Protein AF-0000000072569330 (afdb_homodimer)

pLDDT: mean 90.94, std 6.45, range [45.34, 97.5]

Radius of gyration: 30.8 Å; Cα contacts (8 Å, |Δi|>4): 478; chains: 2; bounding box: 58×93×61 Å

Organism: NCBI:txid632245

Solvent-accessible surface area (backbone atoms only — not comparable to full-atom values): 23644 Å² total; per-residue (Å²): 131,81,39,56,67,56,49,50,53,51,49,52,55,54,54,69,72,46,67,93,44,71,67,49,52,54,34,51,51,27,52,51,32,48,50,49,28,60,75,59,44,78,72,59,84,74,59,69,68,59,50,53,50,46,75,72,31,70,88,48,60,56,68,58,46,18,66,77,70,69,48,52,56,68,55,54,51,48,52,49,46,51,51,32,52,46,45,27,72,73,76,45,82,54,55,68,55,35,40,74,69,43,52,71,68,54,24,51,50,51,27,42,52,30,50,35,59,54,65,55,40,68,33,48,74,61,40,33,37,55,53,63,48,56,65,47,64,76,40,67,50,88,63,88,78,57,73,86,80,36,52,69,50,51,56,53,52,34,66,43,19,48,51,15,44,54,52,49,54,73,76,42,61,56,43,60,44,16,31,53,53,48,36,32,53,45,84,53,75,90,35,44,66,57,33,41,52,51,50,51,51,42,61,73,41,25,77,49,68,84,57,82,131,131,80,39,57,67,55,50,50,54,51,47,52,56,55,54,70,72,44,66,93,46,72,68,47,50,54,35,48,52,26,51,50,33,49,50,50,28,60,72,60,43,78,71,62,84,72,60,68,69,59,50,54,50,45,75,71,31,71,89,48,58,58,68,58,45,16,68,77,71,70,48,53,53,68,56,54,51,50,52,48,46,52,50,30,52,44,45,27,70,74,76,44,81,55,55,68,57,34,40,75,69,42,54,71,67,53,22,52,50,51,26,43,54,31,48,35,59,53,63,54,40,68,33,47,73,62,39,33,39,55,52,63,47,56,65,46,63,74,41,69,51,87,64,87,80,57,72,85,78,37,53,70,50,50,55,54,52,34,67,43,20,48,52,16,45,56,51,48,55,72,76,43,60,55,41,60,46,16,30,54,52,50,37,32,53,45,86,53,74,90,36,43,65,58,33,41,52,51,51,51,50,42,61,72,40,26,76,49,69,84,58,81,130

Structure (mmCIF, N/CA/C/O backbone):
data_AF-0000000072569330-model_v1
#
loop_
_entity.id
_entity.type
_entity.pdbx_description
1 polymer 'Uncharacterized protein'
#
loop_
_atom_site.group_PDB
_atom_site.id
_atom_site.type_symbol
_atom_site.label_atom_id
_atom_site.label_alt_id
_atom_site.label_comp_id
_atom_site.label_asym_id
_atom_site.label_entity_id
_atom_site.label_seq_id
_atom_site.pdbx_PDB_ins_code
_atom_site.Cartn_x
_atom_site.Cartn_y
_atom_site.Cartn_z
_atom_site.occupancy
_atom_site.B_iso_or_equiv
_atom_site.auth_seq_id
_atom_site.auth_comp_id
_atom_site.auth_asym_id
_atom_site.auth_atom_id
_atom_site.pdbx_PDB_model_num
ATOM 1 N N . MET A 1 1 ? -4.594 35.719 30.625 1 67.19 1 MET A N 1
ATOM 2 C CA . MET A 1 1 ? -3.811 35.531 29.406 1 67.19 1 MET A CA 1
ATOM 3 C C . MET A 1 1 ? -4.715 35.438 28.188 1 67.19 1 MET A C 1
ATOM 5 O O . MET A 1 1 ? -5.816 34.906 28.266 1 67.19 1 MET A O 1
ATOM 9 N N . LYS A 1 2 ? -4.441 36.281 27.125 1 87.56 2 LYS A N 1
ATOM 10 C CA . LYS A 1 2 ? -5.18 36.25 25.859 1 87.56 2 LYS A CA 1
ATOM 11 C C . LYS A 1 2 ? -5.164 34.844 25.25 1 87.56 2 LYS A C 1
ATOM 13 O O . LYS A 1 2 ? -4.203 34.094 25.438 1 87.56 2 LYS A O 1
ATOM 18 N N . THR A 1 3 ? -6.258 34.5 24.766 1 93.06 3 THR A N 1
ATOM 19 C CA . THR A 1 3 ? -6.293 33.219 24.062 1 93.06 3 THR A CA 1
ATOM 20 C C . THR A 1 3 ? -5.402 33.25 22.812 1 93.06 3 THR A C 1
ATOM 22 O O . THR A 1 3 ? -5.094 34.344 22.297 1 93.06 3 THR A O 1
ATOM 25 N N . ILE A 1 4 ? -4.973 32.156 22.406 1 95.94 4 ILE A N 1
ATOM 26 C CA . ILE A 1 4 ? -4.105 32.062 21.234 1 95.94 4 ILE A CA 1
ATOM 27 C C . ILE A 1 4 ? -4.84 32.594 20.016 1 95.94 4 ILE A C 1
ATOM 29 O O . ILE A 1 4 ? -4.215 33.156 19.109 1 95.94 4 ILE A O 1
ATOM 33 N N . PHE A 1 5 ? -6.133 32.531 19.969 1 94.81 5 PHE A N 1
ATOM 34 C CA . PHE A 1 5 ? -6.953 33.031 18.859 1 94.81 5 PHE A CA 1
ATOM 35 C C . PHE A 1 5 ? -6.832 34.531 18.734 1 94.81 5 PHE A C 1
ATOM 37 O O . PHE A 1 5 ? -6.602 35.062 17.641 1 94.81 5 PHE A O 1
ATOM 44 N N . ARG A 1 6 ? -6.992 35.125 19.859 1 92.56 6 ARG A N 1
ATOM 45 C CA . ARG A 1 6 ? -6.891 36.594 19.875 1 92.56 6 ARG A CA 1
ATOM 46 C C . ARG A 1 6 ? -5.469 37.062 19.578 1 92.56 6 ARG A C 1
ATOM 48 O O . ARG A 1 6 ? -5.262 38.031 18.875 1 92.56 6 ARG A O 1
ATOM 55 N N . GLU A 1 7 ? -4.527 36.344 20.172 1 95.12 7 GLU A N 1
ATOM 56 C CA . GLU A 1 7 ? -3.127 36.688 19.906 1 95.12 7 GLU A CA 1
ATOM 57 C C . GLU A 1 7 ? -2.816 36.594 18.422 1 95.12 7 GLU A C 1
ATOM 59 O O . GLU A 1 7 ? -2.094 37.469 17.891 1 95.12 7 GLU A O 1
ATOM 64 N N . LEU A 1 8 ? -3.295 35.594 17.812 1 96.12 8 LEU A N 1
ATOM 65 C CA . LEU A 1 8 ? -3.066 35.375 16.391 1 96.12 8 LEU A CA 1
ATOM 66 C C . LEU A 1 8 ? -3.682 36.531 15.578 1 96.12 8 LEU A C 1
ATOM 68 O O . LEU A 1 8 ? -3.037 37.062 14.68 1 96.12 8 LEU A O 1
ATOM 72 N N . ASP A 1 9 ? -4.867 36.906 15.867 1 93.56 9 ASP A N 1
ATOM 73 C CA . ASP A 1 9 ? -5.535 38.031 15.195 1 93.56 9 ASP A CA 1
ATOM 74 C C . ASP A 1 9 ? -4.73 39.312 15.328 1 93.56 9 ASP A C 1
ATOM 76 O O . ASP A 1 9 ? -4.539 40.031 14.352 1 93.56 9 ASP A O 1
ATOM 80 N N . ASP A 1 10 ? -4.387 39.531 16.547 1 94.69 10 ASP A N 1
ATOM 81 C CA . ASP A 1 10 ? -3.592 40.719 16.812 1 94.69 10 ASP A CA 1
ATOM 82 C C . ASP A 1 10 ? -2.283 40.688 16.031 1 94.69 10 ASP A C 1
ATOM 84 O O . ASP A 1 10 ? -1.844 41.719 15.508 1 94.69 10 ASP A O 1
ATOM 88 N N . ALA A 1 11 ? -1.699 39.531 15.977 1 96.31 11 ALA A N 1
ATOM 89 C CA . ALA A 1 11 ? -0.426 39.375 15.273 1 96.31 11 ALA A CA 1
ATOM 90 C C . ALA A 1 11 ? -0.58 39.688 13.789 1 96.31 11 ALA A C 1
ATOM 92 O O . ALA A 1 11 ? 0.277 40.344 13.188 1 96.31 11 ALA A O 1
ATOM 93 N N . PHE A 1 12 ? -1.619 39.25 13.164 1 95.62 12 PHE A N 1
ATOM 94 C CA . PHE A 1 12 ? -1.872 39.531 11.758 1 95.62 12 PHE A CA 1
ATOM 95 C C . PHE A 1 12 ? -1.978 41.062 11.539 1 95.62 12 PHE A C 1
ATOM 97 O O . PHE A 1 12 ? -1.441 41.562 10.562 1 95.62 12 PHE A O 1
ATOM 104 N N . LYS A 1 13 ? -2.637 41.688 12.477 1 94.12 13 LYS A N 1
ATOM 105 C CA . LYS A 1 13 ? -2.799 43.125 12.359 1 94.12 13 LYS A CA 1
ATOM 106 C C . LYS A 1 13 ? -1.454 43.844 12.461 1 94.12 13 LYS A C 1
ATOM 108 O O . LYS A 1 13 ? -1.216 44.844 11.758 1 94.12 13 LYS A O 1
ATOM 113 N N . VAL A 1 14 ? -0.703 43.344 13.359 1 94.44 14 VAL A N 1
ATOM 114 C CA . VAL A 1 14 ? 0.625 43.938 13.523 1 94.44 14 VAL A CA 1
ATOM 115 C C . VAL A 1 14 ? 1.41 43.812 12.219 1 94.44 14 VAL A C 1
ATOM 117 O O . VAL A 1 14 ? 2.01 44.781 11.75 1 94.44 14 VAL A O 1
ATOM 120 N N . LEU A 1 15 ? 1.413 42.656 11.609 1 93.5 15 LEU A N 1
ATOM 121 C CA . LEU A 1 15 ? 2.207 42.406 10.414 1 93.5 15 LEU A CA 1
ATOM 122 C C . LEU A 1 15 ? 1.662 43.188 9.219 1 93.5 15 LEU A C 1
ATOM 124 O O . LEU A 1 15 ? 2.418 43.562 8.32 1 93.5 15 LEU A O 1
ATOM 128 N N . LEU A 1 16 ? 0.367 43.406 9.18 1 91.06 16 LEU A N 1
ATOM 129 C CA . LEU A 1 16 ? -0.255 44.156 8.102 1 91.06 16 LEU A CA 1
ATOM 130 C C . LEU A 1 16 ? 0.269 45.594 8.078 1 91.06 16 LEU A C 1
ATOM 132 O O . LEU A 1 16 ? 0.252 46.25 7.035 1 91.06 16 LEU A O 1
ATOM 136 N N . ARG A 1 17 ? 0.724 46.031 9.188 1 91.62 17 ARG A N 1
ATOM 137 C CA . ARG A 1 17 ? 1.215 47.406 9.297 1 91.62 17 ARG A CA 1
ATOM 138 C C . ARG A 1 17 ? 2.707 47.469 8.992 1 91.62 17 ARG A C 1
ATOM 140 O O . ARG A 1 17 ? 3.277 48.562 8.906 1 91.62 17 ARG A O 1
ATOM 147 N N . MET A 1 18 ? 3.281 46.312 8.938 1 88.25 18 MET A N 1
ATOM 148 C CA . MET A 1 18 ? 4.711 46.281 8.648 1 88.25 18 MET A CA 1
ATOM 149 C C . MET A 1 18 ? 4.973 46.406 7.152 1 88.25 18 MET A C 1
ATOM 151 O O . MET A 1 18 ? 4.039 46.375 6.352 1 88.25 18 MET A O 1
ATOM 155 N N . ASP A 1 19 ? 6.227 46.562 6.832 1 87 19 ASP A N 1
ATOM 156 C CA . ASP A 1 19 ? 6.598 46.719 5.43 1 87 19 ASP A CA 1
ATOM 157 C C . ASP A 1 19 ? 6.484 45.406 4.688 1 87 19 ASP A C 1
ATOM 159 O O . ASP A 1 19 ? 6.191 44.375 5.293 1 87 19 ASP A O 1
ATOM 163 N N . GLU A 1 20 ? 6.609 45.469 3.387 1 89.31 20 GLU A N 1
ATOM 164 C CA . GLU A 1 20 ? 6.488 44.281 2.559 1 89.31 20 GLU A CA 1
ATOM 165 C C . GLU A 1 20 ? 7.848 43.625 2.34 1 89.31 20 GLU A C 1
ATOM 167 O O . GLU A 1 20 ? 8.133 43.125 1.247 1 89.31 20 GLU A O 1
ATOM 172 N N . SER A 1 21 ? 8.703 43.688 3.412 1 92.12 21 SER A N 1
ATOM 173 C CA . SER A 1 21 ? 10.023 43.094 3.326 1 92.12 21 SER A CA 1
ATOM 174 C C . SER A 1 21 ? 9.938 41.562 3.326 1 92.12 21 SER A C 1
ATOM 176 O O . SER A 1 21 ? 8.891 41 3.65 1 92.12 21 SER A O 1
ATOM 178 N N . ASP A 1 22 ? 11.031 40.906 2.953 1 92 22 ASP A N 1
ATOM 179 C CA . ASP A 1 22 ? 11.109 39.438 2.967 1 92 22 ASP A CA 1
ATOM 180 C C . ASP A 1 22 ? 10.938 38.906 4.383 1 92 22 ASP A C 1
ATOM 182 O O . ASP A 1 22 ? 10.328 37.844 4.578 1 92 22 ASP A O 1
ATOM 186 N N . ASP A 1 23 ? 11.461 39.594 5.328 1 93.5 23 ASP A N 1
ATOM 187 C CA . ASP A 1 23 ? 11.312 39.219 6.73 1 93.5 23 ASP A CA 1
ATOM 188 C C . ASP A 1 23 ? 9.844 39.156 7.129 1 93.5 23 ASP A C 1
ATOM 190 O O . ASP A 1 23 ? 9.391 38.188 7.715 1 93.5 23 ASP A O 1
ATOM 194 N N . THR A 1 24 ? 9.125 40.219 6.77 1 95.12 24 THR A N 1
ATOM 195 C CA . THR A 1 24 ? 7.707 40.281 7.102 1 95.12 24 THR A CA 1
ATOM 196 C C . THR A 1 24 ? 6.938 39.156 6.422 1 95.12 24 THR A C 1
ATOM 198 O O . THR A 1 24 ? 6.035 38.562 7.016 1 95.12 24 THR A O 1
ATOM 201 N N . LYS A 1 25 ? 7.289 38.844 5.203 1 95.25 25 LYS A N 1
ATOM 202 C CA . LYS A 1 25 ? 6.625 37.781 4.465 1 95.25 25 LYS A CA 1
ATOM 203 C C . LYS A 1 25 ? 6.824 36.438 5.152 1 95.25 25 LYS A C 1
ATOM 205 O O . LYS A 1 25 ? 5.895 35.625 5.23 1 95.25 25 LYS A O 1
ATOM 210 N N . ILE A 1 26 ? 8.016 36.188 5.605 1 95.38 26 ILE A N 1
ATOM 211 C CA . ILE A 1 26 ? 8.336 34.938 6.285 1 95.38 26 ILE A CA 1
ATOM 212 C C . ILE A 1 26 ? 7.52 34.812 7.57 1 95.38 26 ILE A C 1
ATOM 214 O O . ILE A 1 26 ? 6.988 33.75 7.883 1 95.38 26 ILE A O 1
ATOM 218 N N . ARG A 1 27 ? 7.438 35.938 8.289 1 96.81 27 ARG A N 1
ATOM 219 C CA . ARG A 1 27 ? 6.648 35.938 9.516 1 96.81 27 ARG A CA 1
ATOM 220 C C . ARG A 1 27 ? 5.168 35.719 9.219 1 96.81 27 ARG A C 1
ATOM 222 O O . ARG A 1 27 ? 4.496 34.969 9.922 1 96.81 27 ARG A O 1
ATOM 229 N N . TYR A 1 28 ? 4.711 36.344 8.203 1 97 28 TYR A N 1
ATOM 230 C CA . TYR A 1 28 ? 3.324 36.156 7.781 1 97 28 TYR A CA 1
ATOM 231 C C . TYR A 1 28 ? 3.029 34.719 7.441 1 97 28 TYR A C 1
ATOM 233 O O . TYR A 1 28 ? 2.002 34.156 7.852 1 97 28 TYR A O 1
ATOM 241 N N . LYS A 1 29 ? 3.885 34.125 6.699 1 95.62 29 LYS A N 1
ATOM 242 C CA . LYS A 1 29 ? 3.725 32.719 6.34 1 95.62 29 LYS A CA 1
ATOM 243 C C . LYS A 1 29 ? 3.652 31.828 7.578 1 95.62 29 LYS A C 1
ATOM 245 O O . LYS A 1 29 ? 2.863 30.875 7.633 1 95.62 29 LYS A O 1
ATOM 250 N N . ALA A 1 30 ? 4.492 32.062 8.547 1 97.06 30 ALA A N 1
ATOM 251 C CA . ALA A 1 30 ? 4.48 31.312 9.781 1 97.06 30 ALA A CA 1
ATOM 252 C C . ALA A 1 30 ? 3.145 31.453 10.508 1 97.06 30 ALA A C 1
ATOM 254 O O . ALA A 1 30 ? 2.621 30.484 11.062 1 97.06 30 ALA A O 1
ATOM 255 N N . LEU A 1 31 ? 2.584 32.688 10.5 1 97.5 31 LEU A N 1
ATOM 256 C CA . LEU A 1 31 ? 1.278 32.875 11.109 1 97.5 31 LEU A CA 1
ATOM 257 C C . LEU A 1 31 ? 0.197 32.094 10.375 1 97.5 31 LEU A C 1
ATOM 259 O O . LEU A 1 31 ? -0.718 31.562 11 1 97.5 31 LEU A O 1
ATOM 263 N N . ILE A 1 32 ? 0.324 32.031 9.047 1 96.12 32 ILE A N 1
ATOM 264 C CA . ILE A 1 32 ? -0.619 31.281 8.242 1 96.12 32 ILE A CA 1
ATOM 265 C C . ILE A 1 32 ? -0.548 29.797 8.617 1 96.12 32 ILE A C 1
ATOM 267 O O . ILE A 1 32 ? -1.578 29.141 8.727 1 96.12 32 ILE A O 1
ATOM 271 N N . GLU A 1 33 ? 0.67 29.312 8.805 1 96.06 33 GLU A N 1
ATOM 272 C CA . GLU A 1 33 ? 0.821 27.922 9.211 1 96.06 33 GLU A CA 1
ATOM 273 C C . GLU A 1 33 ? 0.18 27.672 10.57 1 96.06 33 GLU A C 1
ATOM 275 O O . GLU A 1 33 ? -0.419 26.609 10.797 1 96.06 33 GLU A O 1
ATOM 280 N N . LEU A 1 34 ? 0.355 28.594 11.5 1 97 34 LEU A N 1
ATOM 281 C CA . LEU A 1 34 ? -0.29 28.484 12.805 1 97 34 LEU A CA 1
ATOM 282 C C . LEU A 1 34 ? -1.808 28.438 12.656 1 97 34 LEU A C 1
ATOM 284 O O . LEU A 1 34 ? -2.475 27.625 13.289 1 97 34 LEU A O 1
ATOM 288 N N . GLN A 1 35 ? -2.309 29.312 11.82 1 96.31 35 GLN A N 1
ATOM 289 C CA . GLN A 1 35 ? -3.742 29.328 11.555 1 96.31 35 GLN A CA 1
ATOM 290 C C . GLN A 1 35 ? -4.207 27.984 10.984 1 96.31 35 GLN A C 1
ATOM 292 O O . GLN A 1 35 ? -5.242 27.453 11.391 1 96.31 35 GLN A O 1
ATOM 297 N N . LYS A 1 36 ? -3.467 27.469 10.031 1 93.81 36 LYS A N 1
ATOM 298 C CA . LYS A 1 36 ? -3.801 26.188 9.445 1 93.81 36 LYS A CA 1
ATOM 299 C C . LYS A 1 36 ? -3.844 25.094 10.5 1 93.81 36 LYS A C 1
ATOM 301 O O . LYS A 1 36 ? -4.73 24.234 10.484 1 93.81 36 LYS A O 1
ATOM 306 N N . TYR A 1 37 ? -2.842 25.062 11.367 1 95.12 37 TYR A N 1
ATOM 307 C CA . TYR A 1 37 ? -2.816 24.078 12.445 1 95.12 37 TYR A CA 1
ATOM 308 C C . TYR A 1 37 ? -4.078 24.172 13.297 1 95.12 37 TYR A C 1
ATOM 310 O O . TYR A 1 37 ? -4.711 23.156 13.594 1 95.12 37 TYR A O 1
ATOM 318 N N . ILE A 1 38 ? -4.406 25.359 13.641 1 95.19 38 ILE A N 1
ATOM 319 C CA . ILE A 1 38 ? -5.578 25.594 14.477 1 95.19 38 ILE A CA 1
ATOM 320 C C . ILE A 1 38 ? -6.836 25.125 13.742 1 95.19 38 ILE A C 1
ATOM 322 O O . ILE A 1 38 ? -7.668 24.422 14.312 1 95.19 38 ILE A O 1
ATOM 326 N N . ASP A 1 39 ? -6.918 25.438 12.438 1 94.38 39 ASP A N 1
ATOM 327 C CA . ASP A 1 39 ? -8.102 25.125 11.641 1 94.38 39 ASP A CA 1
ATOM 328 C C . ASP A 1 39 ? -8.203 23.625 11.367 1 94.38 39 ASP A C 1
ATOM 330 O O . ASP A 1 39 ? -9.281 23.125 11.039 1 94.38 39 ASP A O 1
ATOM 334 N N . GLY A 1 40 ? -7.078 23 11.531 1 91.06 40 GLY A N 1
ATOM 335 C CA . GLY A 1 40 ? -7.074 21.578 11.258 1 91.06 40 GLY A CA 1
ATOM 336 C C . GLY A 1 40 ? -7.684 20.75 12.375 1 91.06 40 GLY A C 1
ATOM 337 O O . GLY A 1 40 ? -8.047 19.594 12.172 1 91.06 40 GLY A O 1
ATOM 338 N N . PHE A 1 41 ? -7.676 21.266 13.594 1 92 41 PHE A N 1
ATOM 339 C CA . PHE A 1 41 ? -8.328 20.688 14.766 1 92 41 PHE A CA 1
ATOM 340 C C . PHE A 1 41 ? -7.672 19.375 15.172 1 92 41 PHE A C 1
ATOM 342 O O . PHE A 1 41 ? -8.258 18.594 15.922 1 92 41 PHE A O 1
ATOM 349 N N . SER A 1 42 ? -6.477 19.141 14.617 1 86.81 42 SER A N 1
ATOM 350 C CA . SER A 1 42 ? -5.75 17.953 15.062 1 86.81 42 SER A CA 1
ATOM 351 C C . SER A 1 42 ? -5.496 18 16.562 1 86.81 42 SER A C 1
ATOM 353 O O . SER A 1 42 ? -5.273 16.953 17.188 1 86.81 42 SER A O 1
ATOM 355 N N . TRP A 1 43 ? -5.551 19.109 17.156 1 91.25 43 TRP A N 1
ATOM 356 C CA . TRP A 1 43 ? -5.293 19.344 18.562 1 91.25 43 TRP A CA 1
ATOM 357 C C . TRP A 1 43 ? -6.531 19.031 19.406 1 91.25 43 TRP A C 1
ATOM 359 O O . TRP A 1 43 ? -6.457 18.953 20.625 1 91.25 43 TRP A O 1
ATOM 369 N N . TYR A 1 44 ? -7.613 18.844 18.812 1 93 44 TYR A N 1
ATOM 370 C CA . TYR A 1 44 ? -8.867 18.719 19.547 1 93 44 TYR A CA 1
ATOM 371 C C . TYR A 1 44 ? -9.273 17.25 19.688 1 93 44 TYR A C 1
ATOM 373 O O . TYR A 1 44 ? -9.367 16.531 18.688 1 93 44 TYR A O 1
ATOM 381 N N . THR A 1 45 ? -9.602 16.812 20.875 1 90 45 THR A N 1
ATOM 382 C CA . THR A 1 45 ? -9.969 15.422 21.141 1 90 45 THR A CA 1
ATOM 383 C C . THR A 1 45 ? -11.352 15.336 21.766 1 90 45 THR A C 1
ATOM 385 O O . THR A 1 45 ? -11.75 14.281 22.266 1 90 45 THR A O 1
ATOM 388 N N . GLY A 1 46 ? -12.094 16.438 21.797 1 90 46 GLY A N 1
ATOM 389 C CA . GLY A 1 46 ? -13.406 16.438 22.422 1 90 46 GLY A CA 1
ATOM 390 C C . GLY A 1 46 ? -14.508 15.938 21.516 1 90 46 GLY A C 1
ATOM 391 O O . GLY A 1 46 ? -14.25 15.188 20.562 1 90 46 GLY A O 1
ATOM 392 N N . SER A 1 47 ? -15.727 16.188 21.859 1 92.31 47 SER A N 1
ATOM 393 C CA . SER A 1 47 ? -16.891 15.711 21.109 1 92.31 47 SER A CA 1
ATOM 394 C C . SER A 1 47 ? -17 16.406 19.75 1 92.31 47 SER A C 1
ATOM 396 O O . SER A 1 47 ? -16.609 17.562 19.609 1 92.31 47 SER A O 1
ATOM 398 N N . ALA A 1 48 ? -17.578 15.812 18.781 1 90.19 48 ALA A N 1
ATOM 399 C CA . ALA A 1 48 ? -17.766 16.344 17.422 1 90.19 48 ALA A CA 1
ATOM 400 C C . ALA A 1 48 ? -18.672 17.578 17.438 1 90.19 48 ALA A C 1
ATOM 402 O O . ALA A 1 48 ? -18.438 18.531 16.688 1 90.19 48 ALA A O 1
ATOM 403 N N . LYS A 1 49 ? -19.641 17.531 18.297 1 91.69 49 LYS A N 1
ATOM 404 C CA . LYS A 1 49 ? -20.578 18.641 18.375 1 91.69 49 LYS A CA 1
ATOM 405 C C . LYS A 1 49 ? -19.859 19.938 18.766 1 91.69 49 LYS A C 1
ATOM 407 O O . LYS A 1 49 ? -20.047 20.969 18.125 1 91.69 49 LYS A O 1
ATOM 412 N N . ILE A 1 50 ? -19.109 19.891 19.781 1 93 50 ILE A N 1
ATOM 413 C CA . ILE A 1 50 ? -18.391 21.062 20.266 1 93 50 ILE A CA 1
ATOM 414 C C . ILE A 1 50 ? -17.359 21.5 19.234 1 93 50 ILE A C 1
ATOM 416 O O . ILE A 1 50 ? -17.156 22.703 19.016 1 93 50 ILE A O 1
ATOM 420 N N . ARG A 1 51 ? -16.688 20.531 18.609 1 95.06 51 ARG A N 1
ATOM 421 C CA . ARG A 1 51 ? -15.742 20.844 17.547 1 95.06 51 ARG A CA 1
ATOM 422 C C . ARG A 1 51 ? -16.391 21.688 16.469 1 95.06 51 ARG A C 1
ATOM 424 O O . ARG A 1 51 ? -15.844 22.703 16.047 1 95.06 51 ARG A O 1
ATOM 431 N N . ASP A 1 52 ? -17.578 21.266 16.062 1 95.19 52 ASP A N 1
ATOM 432 C CA . ASP A 1 52 ? -18.312 21.984 15.016 1 95.19 52 ASP A CA 1
ATOM 433 C C . ASP A 1 52 ? -18.625 23.406 15.445 1 95.19 52 ASP A C 1
ATOM 435 O O . ASP A 1 52 ? -18.547 24.344 14.641 1 95.19 52 ASP A O 1
ATOM 439 N N . GLU A 1 53 ? -19.016 23.547 16.672 1 94.75 53 GLU A N 1
ATOM 440 C CA . GLU A 1 53 ? -19.328 24.875 17.188 1 94.75 53 GLU A CA 1
ATOM 441 C C . GLU A 1 53 ? -18.109 25.781 17.172 1 94.75 53 GLU A C 1
ATOM 443 O O . GLU A 1 53 ? -18.188 26.922 16.734 1 94.75 53 GLU A O 1
ATOM 448 N N . ILE A 1 54 ? -17.016 25.25 17.641 1 95.12 54 ILE A N 1
ATOM 449 C CA . ILE A 1 54 ? -15.805 26.047 17.656 1 95.12 54 ILE A CA 1
ATOM 450 C C . ILE A 1 54 ? -15.43 26.453 16.234 1 95.12 54 ILE A C 1
ATOM 452 O O . ILE A 1 54 ? -15.133 27.625 15.977 1 95.12 54 ILE A O 1
ATOM 456 N N . GLU A 1 55 ? -15.398 25.531 15.32 1 95.25 55 GLU A N 1
ATOM 457 C CA . GLU A 1 55 ? -15.031 25.781 13.93 1 95.25 55 GLU A CA 1
ATOM 458 C C . GLU A 1 55 ? -15.867 26.906 13.328 1 95.25 55 GLU A C 1
ATOM 460 O O . GLU A 1 55 ? -15.352 27.75 12.594 1 95.25 55 GLU A O 1
ATOM 465 N N . LYS A 1 56 ? -17.062 26.969 13.758 1 94.62 56 LYS A N 1
ATOM 466 C CA . LYS A 1 56 ? -18.016 27.906 13.164 1 94.62 56 LYS A CA 1
ATOM 467 C C . LYS A 1 56 ? -17.906 29.281 13.828 1 94.62 56 LYS A C 1
ATOM 469 O O . LYS A 1 56 ? -18.094 30.297 13.164 1 94.62 56 LYS A O 1
ATOM 474 N N . TYR A 1 57 ? -17.547 29.281 15.102 1 93.25 57 TYR A N 1
ATOM 475 C CA . TYR A 1 57 ? -17.875 30.531 15.789 1 93.25 57 TYR A CA 1
ATOM 476 C C . TYR A 1 57 ? -16.625 31.125 16.453 1 93.25 57 TYR A C 1
ATOM 478 O O . TYR A 1 57 ? -16.672 32.25 16.953 1 93.25 57 TYR A O 1
ATOM 486 N N . TYR A 1 58 ? -15.5 30.422 16.531 1 91.94 58 TYR A N 1
ATOM 487 C CA . TYR A 1 58 ? -14.398 30.875 17.375 1 91.94 58 TYR A CA 1
ATOM 488 C C . TYR A 1 58 ? -13.852 32.219 16.875 1 91.94 58 TYR A C 1
ATOM 490 O O . TYR A 1 58 ? -13.195 32.938 17.641 1 91.94 58 TYR A O 1
ATOM 498 N N . LYS A 1 59 ? -14.094 32.562 15.633 1 89.38 59 LYS A N 1
ATOM 499 C CA . LYS A 1 59 ? -13.602 33.812 15.062 1 89.38 59 LYS A CA 1
ATOM 500 C C . LYS A 1 59 ? -14.633 34.906 15.195 1 89.38 59 LYS A C 1
ATOM 502 O O . LYS A 1 59 ? -14.375 36.062 14.828 1 89.38 59 LYS A O 1
ATOM 507 N N . LEU A 1 60 ? -15.766 34.625 15.648 1 91.25 60 LEU A N 1
ATOM 508 C CA . LEU A 1 60 ? -16.859 35.594 15.781 1 91.25 60 LEU A CA 1
ATOM 509 C C . LEU A 1 60 ? -16.969 36.094 17.219 1 91.25 60 LEU A C 1
ATOM 511 O O . LEU A 1 60 ? -16.406 35.5 18.141 1 91.25 60 LEU A O 1
ATOM 515 N N . PRO A 1 61 ? -17.719 37.219 17.375 1 92.25 61 PRO A N 1
ATOM 516 C CA . PRO A 1 61 ? -17.938 37.688 18.734 1 92.25 61 PRO A CA 1
ATOM 517 C C . PRO A 1 61 ? -18.672 36.656 19.609 1 92.25 61 PRO A C 1
ATOM 519 O O . PRO A 1 61 ? -19.578 35.969 19.125 1 92.25 61 PRO A O 1
ATOM 522 N N . ILE A 1 62 ? -18.281 36.625 20.828 1 93.81 62 ILE A N 1
ATOM 523 C CA . ILE A 1 62 ? -18.812 35.656 21.797 1 93.81 62 ILE A CA 1
ATOM 524 C C . ILE A 1 62 ? -20.328 35.781 21.875 1 93.81 62 ILE A C 1
ATOM 526 O O . ILE A 1 62 ? -21.031 34.781 22.016 1 93.81 62 ILE A O 1
ATOM 530 N N . SER A 1 63 ? -20.844 37 21.828 1 94.19 63 SER A N 1
ATOM 531 C CA . SER A 1 63 ? -22.281 37.25 21.891 1 94.19 63 SER A CA 1
ATOM 532 C C . SER A 1 63 ? -23.016 36.5 20.797 1 94.19 63 SER A C 1
ATOM 534 O O . SER A 1 63 ? -24.094 35.969 21.016 1 94.19 63 SER A O 1
ATOM 536 N N . HIS A 1 64 ? -22.422 36.562 19.641 1 95.25 64 HIS A N 1
ATOM 537 C CA . HIS A 1 64 ? -23.031 35.875 18.516 1 95.25 64 HIS A CA 1
ATOM 538 C C . HIS A 1 64 ? -23.047 34.344 18.734 1 95.25 64 HIS A C 1
ATOM 540 O O . HIS A 1 64 ? -24.078 33.688 18.5 1 95.25 64 HIS A O 1
ATOM 546 N N . TRP A 1 65 ? -21.922 33.781 19.203 1 94.69 65 TRP A N 1
ATOM 547 C CA . TRP A 1 65 ? -21.812 32.344 19.516 1 94.69 65 TRP A CA 1
ATOM 548 C C . TRP A 1 65 ? -22.844 31.953 20.562 1 94.69 65 TRP A C 1
ATOM 550 O O . TRP A 1 65 ? -23.594 30.984 20.359 1 94.69 65 TRP A O 1
ATOM 560 N N . ALA A 1 66 ? -22.969 32.656 21.562 1 95.31 66 ALA A N 1
ATOM 561 C CA . ALA A 1 66 ? -23.922 32.375 22.656 1 95.31 66 ALA A CA 1
ATOM 562 C C . ALA A 1 66 ? -25.359 32.406 22.141 1 95.31 66 ALA A C 1
ATOM 564 O O . ALA A 1 66 ? -26.141 31.516 22.484 1 95.31 66 ALA A O 1
ATOM 565 N N . CYS A 1 67 ? -25.688 33.375 21.359 1 96.06 67 CYS A N 1
ATOM 566 C CA . CYS A 1 67 ? -27.047 33.531 20.844 1 96.06 67 CYS A CA 1
ATOM 567 C C . CYS A 1 67 ? -27.438 32.344 19.953 1 96.06 67 CYS A C 1
ATOM 569 O O . CYS A 1 67 ? -28.547 31.828 20.062 1 96.06 67 CYS A O 1
ATOM 571 N N . LYS A 1 68 ? -26.578 31.891 19.141 1 95.5 68 LYS A N 1
ATOM 572 C CA . LYS A 1 68 ? -26.875 30.875 18.141 1 95.5 68 LYS A CA 1
ATOM 573 C C . LYS A 1 68 ? -26.969 29.484 18.781 1 95.5 68 LYS A C 1
ATOM 575 O O . LYS A 1 68 ? -27.688 28.625 18.297 1 95.5 68 LYS A O 1
ATOM 580 N N . THR A 1 69 ? -26.266 29.234 19.875 1 95.25 69 THR A N 1
ATOM 581 C CA . THR A 1 69 ? -26.188 27.891 20.438 1 95.25 69 THR A CA 1
ATOM 582 C C . THR A 1 69 ? -26.969 27.812 21.734 1 95.25 69 THR A C 1
ATOM 584 O O . THR A 1 69 ? -27.219 26.703 22.25 1 95.25 69 THR A O 1
ATOM 587 N N . GLY A 1 70 ? -27.312 28.938 22.328 1 94.31 70 GLY A N 1
ATOM 588 C CA . GLY A 1 70 ? -28 28.953 23.609 1 94.31 70 GLY A CA 1
ATOM 589 C C . GLY A 1 70 ? -27.062 28.812 24.797 1 94.31 70 GLY A C 1
ATOM 590 O O . GLY A 1 70 ? -27.5 28.766 25.953 1 94.31 70 GLY A O 1
ATOM 591 N N . ARG A 1 71 ? -25.812 28.828 24.625 1 94.69 71 ARG A N 1
ATOM 592 C CA . ARG A 1 71 ? -24.828 28.766 25.688 1 94.69 71 ARG A CA 1
ATOM 593 C C . ARG A 1 71 ? -24.656 30.141 26.359 1 94.69 71 ARG A C 1
ATOM 595 O O . ARG A 1 71 ? -24.938 31.172 25.75 1 94.69 71 ARG A O 1
ATOM 602 N N . SER A 1 72 ? -24.203 30.109 27.609 1 96.19 72 SER A N 1
ATOM 603 C CA . SER A 1 72 ? -23.844 31.375 28.25 1 96.19 72 SER A CA 1
ATOM 604 C C . SER A 1 72 ? -22.531 31.906 27.688 1 96.19 72 SER A C 1
ATOM 606 O O . SER A 1 72 ? -21.641 31.141 27.328 1 96.19 72 SER A O 1
ATOM 608 N N . PRO A 1 73 ? -22.375 33.219 27.625 1 94.81 73 PRO A N 1
ATOM 609 C CA . PRO A 1 73 ? -21.109 33.781 27.203 1 94.81 73 PRO A CA 1
ATOM 610 C C . PRO A 1 73 ? -19.922 33.281 28.031 1 94.81 73 PRO A C 1
ATOM 612 O O . PRO A 1 73 ? -18.828 33.062 27.484 1 94.81 73 PRO A O 1
ATOM 615 N N . LYS A 1 74 ? -20.188 33.094 29.281 1 95.31 74 LYS A N 1
ATOM 616 C CA . LYS A 1 74 ? -19.141 32.594 30.156 1 95.31 74 LYS A CA 1
ATOM 617 C C . LYS A 1 74 ? -18.688 31.203 29.719 1 95.31 74 LYS A C 1
ATOM 619 O O . LYS A 1 74 ? -17.484 30.922 29.703 1 95.31 74 LYS A O 1
ATOM 624 N N . ASN A 1 75 ? -19.625 30.391 29.375 1 95.44 75 ASN A N 1
ATOM 625 C CA . ASN A 1 75 ? -19.281 29.047 28.922 1 95.44 75 ASN A CA 1
ATOM 626 C C . ASN A 1 75 ? -18.547 29.062 27.594 1 95.44 75 ASN A C 1
ATOM 628 O O . ASN A 1 75 ? -17.609 28.297 27.391 1 95.44 75 ASN A O 1
ATOM 632 N N . CYS A 1 76 ? -18.953 29.922 26.719 1 95.25 76 CYS A N 1
ATOM 633 C CA . CYS A 1 76 ? -18.25 30.062 25.438 1 95.25 76 CYS A CA 1
ATOM 634 C C . CYS A 1 76 ? -16.797 30.469 25.641 1 95.25 76 CYS A C 1
ATOM 636 O O . CYS A 1 76 ? -15.898 29.906 25.031 1 95.25 76 CYS A O 1
ATOM 638 N N . ASN A 1 77 ? -16.578 31.438 26.562 1 95.31 77 ASN A N 1
ATOM 639 C CA . ASN A 1 77 ? -15.234 31.891 26.875 1 95.31 77 ASN A CA 1
ATOM 640 C C . ASN A 1 77 ? -14.391 30.781 27.469 1 95.31 77 ASN A C 1
ATOM 642 O O . ASN A 1 77 ? -13.195 30.672 27.188 1 95.31 77 ASN A O 1
ATOM 646 N N . LEU A 1 78 ? -15.039 30 28.266 1 95.56 78 LEU A N 1
ATOM 647 C CA . LEU A 1 78 ? -14.336 28.891 28.891 1 95.56 78 LEU A CA 1
ATOM 648 C C . LEU A 1 78 ? -13.883 27.875 27.844 1 95.56 78 LEU A C 1
ATOM 650 O O . LEU A 1 78 ? -12.781 27.344 27.938 1 95.56 78 LEU A O 1
ATOM 654 N N . ILE A 1 79 ? -14.719 27.609 26.891 1 95.25 79 ILE A N 1
ATOM 655 C CA . ILE A 1 79 ? -14.398 26.672 25.812 1 95.25 79 ILE A CA 1
ATOM 656 C C . ILE A 1 79 ? -13.188 27.203 25.031 1 95.25 79 ILE A C 1
ATOM 658 O O . ILE A 1 79 ? -12.258 26.438 24.75 1 95.25 79 ILE A O 1
ATOM 662 N N . LEU A 1 80 ? -13.18 28.469 24.75 1 95 80 LEU A N 1
ATOM 663 C CA . LEU A 1 80 ? -12.078 29.062 24 1 95 80 LEU A CA 1
ATOM 664 C C . LEU A 1 80 ? -10.789 29.016 24.812 1 95 80 LEU A C 1
ATOM 666 O O . LEU A 1 80 ? -9.711 28.766 24.25 1 95 80 LEU A O 1
ATOM 670 N N . LYS A 1 81 ? -10.883 29.328 26.078 1 96.12 81 LYS A N 1
ATOM 671 C CA . LYS A 1 81 ? -9.711 29.281 26.938 1 96.12 81 LYS A CA 1
ATOM 672 C C . LYS A 1 81 ? -9.109 27.875 27 1 96.12 81 LYS A C 1
ATOM 674 O O . LYS A 1 81 ? -7.898 27.703 26.859 1 96.12 81 LYS A O 1
ATOM 679 N N . ARG A 1 82 ? -9.961 26.875 27.141 1 96.06 82 ARG A N 1
ATOM 680 C CA . ARG A 1 82 ? -9.492 25.5 27.203 1 96.06 82 ARG A CA 1
ATOM 681 C C . ARG A 1 82 ? -8.867 25.078 25.875 1 96.06 82 ARG A C 1
ATOM 683 O O . ARG A 1 82 ? -7.844 24.391 25.844 1 96.06 82 ARG A O 1
ATOM 690 N N . SER A 1 83 ? -9.523 25.438 24.812 1 96.31 83 SER A N 1
ATOM 691 C CA . SER A 1 83 ? -8.977 25.156 23.484 1 96.31 83 SER A CA 1
ATOM 692 C C . SER A 1 83 ? -7.598 25.781 23.297 1 96.31 83 SER A C 1
ATOM 694 O O . SER A 1 83 ? -6.676 25.141 22.812 1 96.31 83 SER A O 1
ATOM 696 N N . SER A 1 84 ? -7.508 27 23.703 1 96.25 84 SER A N 1
ATOM 697 C CA . SER A 1 84 ? -6.242 27.719 23.625 1 96.25 84 SER A CA 1
ATOM 698 C C . SER A 1 84 ? -5.152 27 24.422 1 96.25 84 SER A C 1
ATOM 700 O O . SER A 1 84 ? -4.039 26.812 23.922 1 96.25 84 SER A O 1
ATOM 702 N N . ASP A 1 85 ? -5.441 26.594 25.609 1 95.94 85 ASP A N 1
ATOM 703 C CA . ASP A 1 85 ? -4.484 25.891 26.453 1 95.94 85 ASP A CA 1
ATOM 704 C C . ASP A 1 85 ? -4.055 24.578 25.812 1 95.94 85 ASP A C 1
ATOM 706 O O . ASP A 1 85 ? -2.875 24.219 25.828 1 95.94 85 ASP A O 1
ATOM 710 N N . THR A 1 86 ? -5 23.859 25.234 1 95.56 86 THR A N 1
ATOM 711 C CA . THR A 1 86 ? -4.711 22.594 24.562 1 95.56 86 THR A CA 1
ATOM 712 C C . THR A 1 86 ? -3.762 22.797 23.391 1 95.56 86 THR A C 1
ATOM 714 O O . THR A 1 86 ? -2.791 22.062 23.219 1 95.56 86 THR A O 1
ATOM 717 N N . ILE A 1 87 ? -4.051 23.781 22.609 1 95.81 87 ILE A N 1
ATOM 718 C CA . ILE A 1 87 ? -3.219 24.094 21.438 1 95.81 87 ILE A CA 1
ATOM 719 C C . ILE A 1 87 ? -1.8 24.422 21.906 1 95.81 87 ILE A C 1
ATOM 721 O O . ILE A 1 87 ? -0.827 23.891 21.359 1 95.81 87 ILE A O 1
ATOM 725 N N . ARG A 1 88 ? -1.69 25.219 22.938 1 95.31 88 ARG A N 1
ATOM 726 C CA . ARG A 1 88 ? -0.385 25.625 23.438 1 95.31 88 ARG A CA 1
ATOM 727 C C . ARG A 1 88 ? 0.384 24.453 24.016 1 95.31 88 ARG A C 1
ATOM 729 O O . ARG A 1 88 ? 1.607 24.375 23.891 1 95.31 88 ARG A O 1
ATOM 736 N N . GLU A 1 89 ? -0.324 23.562 24.609 1 94.19 89 GLU A N 1
ATOM 737 C CA . GLU A 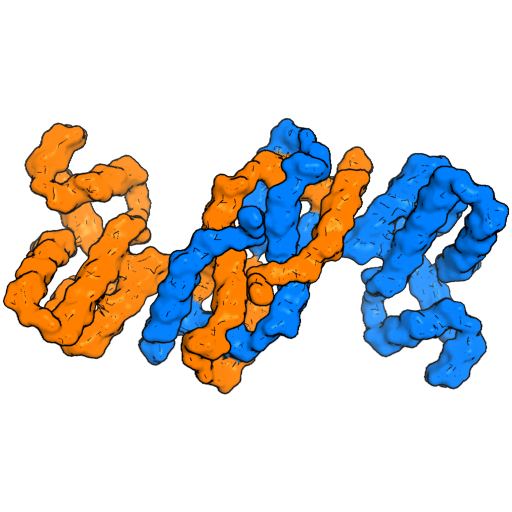1 89 ? 0.309 22.359 25.109 1 94.19 89 GLU A CA 1
ATOM 738 C C . GLU A 1 89 ? 0.888 21.516 23.984 1 94.19 89 GLU A C 1
ATOM 740 O O . GLU A 1 89 ? 1.916 20.859 24.156 1 94.19 89 GLU A O 1
ATOM 745 N N . CYS A 1 90 ? 0.248 21.516 22.859 1 91.94 90 CYS A N 1
ATOM 746 C CA . CYS A 1 90 ? 0.653 20.688 21.719 1 91.94 90 CYS A CA 1
ATOM 747 C C . CYS A 1 90 ? 1.848 21.312 21 1 91.94 90 CYS A C 1
ATOM 749 O O . CYS A 1 90 ? 2.768 20.594 20.594 1 91.94 90 CYS A O 1
ATOM 751 N N . ILE A 1 91 ? 1.826 22.625 20.859 1 93.44 91 ILE A N 1
ATOM 752 C CA . ILE A 1 91 ? 2.809 23.188 19.938 1 93.44 91 ILE A CA 1
ATOM 753 C C . ILE A 1 91 ? 3.777 24.094 20.703 1 93.44 91 ILE A C 1
ATOM 755 O O . ILE A 1 91 ? 4.812 24.5 20.172 1 93.44 91 ILE A O 1
ATOM 759 N N . GLY A 1 92 ? 3.488 24.469 21.953 1 92.69 92 GLY A N 1
ATOM 760 C CA . GLY A 1 92 ? 4.293 25.391 22.734 1 92.69 92 GLY A CA 1
ATOM 761 C C . GLY A 1 92 ? 3.6 26.719 23 1 92.69 92 GLY A C 1
ATOM 762 O O . GLY A 1 92 ? 2.793 27.172 22.188 1 92.69 92 GLY A O 1
ATOM 763 N N . TYR A 1 93 ? 4.023 27.5 23.969 1 92.81 93 TYR A N 1
ATOM 764 C CA . TYR A 1 93 ? 3.293 28.656 24.484 1 92.81 93 TYR A CA 1
ATOM 765 C C . TYR A 1 93 ? 3.748 29.938 23.797 1 92.81 93 TYR A C 1
ATOM 767 O O . TYR A 1 93 ? 2.99 30.906 23.719 1 92.81 93 TYR A O 1
ATOM 775 N N . ASP A 1 94 ? 4.824 29.938 23.312 1 92.44 94 ASP A N 1
ATOM 776 C CA . ASP A 1 94 ? 5.418 31.203 22.891 1 92.44 94 ASP A CA 1
ATOM 777 C C . ASP A 1 94 ? 5.484 31.297 21.359 1 92.44 94 ASP A C 1
ATOM 779 O O . ASP A 1 94 ? 6.312 32.031 20.812 1 92.44 94 ASP A O 1
ATOM 783 N N . LYS A 1 95 ? 4.645 30.562 20.688 1 95.06 95 LYS A N 1
ATOM 784 C CA . LYS A 1 95 ? 4.785 30.484 19.234 1 95.06 95 LYS A CA 1
ATOM 785 C C . LYS A 1 95 ? 4.488 31.812 18.578 1 95.06 95 LYS A C 1
ATOM 787 O O . LYS A 1 95 ? 5.23 32.25 17.688 1 95.06 95 LYS A O 1
ATOM 792 N N . VAL A 1 96 ? 3.42 32.531 18.984 1 96.25 96 VAL A N 1
ATOM 793 C CA . VAL A 1 96 ? 3.066 33.812 18.391 1 96.25 96 VAL A CA 1
ATOM 794 C C . VAL A 1 96 ? 4.164 34.844 18.656 1 96.25 96 VAL A C 1
ATOM 796 O O . VAL A 1 96 ? 4.59 35.562 17.75 1 96.25 96 VAL A O 1
ATOM 799 N N . ASP A 1 97 ? 4.574 34.844 19.859 1 95.75 97 ASP A N 1
ATOM 800 C CA . ASP A 1 97 ? 5.648 35.75 20.234 1 95.75 97 ASP A CA 1
ATOM 801 C C . ASP A 1 97 ? 6.918 35.469 19.438 1 95.75 97 ASP A C 1
ATOM 803 O O . ASP A 1 97 ? 7.562 36.406 18.938 1 95.75 97 ASP A O 1
ATOM 807 N N . LYS A 1 98 ? 7.277 34.281 19.266 1 96.31 98 LYS A N 1
ATOM 808 C CA . LYS A 1 98 ? 8.461 33.875 18.5 1 96.31 98 LYS A CA 1
ATOM 809 C C . LYS A 1 98 ? 8.32 34.312 17.047 1 96.31 98 LYS A C 1
ATOM 811 O O . LYS A 1 98 ? 9.305 34.719 16.422 1 96.31 98 LYS A O 1
ATOM 816 N N . ILE A 1 99 ? 7.168 34.25 16.484 1 97.31 99 ILE A N 1
ATOM 817 C CA . ILE A 1 99 ? 6.949 34.625 15.094 1 97.31 99 ILE A CA 1
ATOM 818 C C . ILE A 1 99 ? 7.098 36.125 14.945 1 97.31 99 ILE A C 1
ATOM 820 O O . ILE A 1 99 ? 7.719 36.594 13.992 1 97.31 99 ILE A O 1
ATOM 824 N N . LEU A 1 100 ? 6.586 36.875 15.914 1 96.5 100 LEU A N 1
ATOM 825 C CA . LEU A 1 100 ? 6.574 38.344 15.805 1 96.5 100 LEU A CA 1
ATOM 826 C C . LEU A 1 100 ? 7.938 38.938 16.172 1 96.5 100 LEU A C 1
ATOM 828 O O . LEU A 1 100 ? 8.398 39.875 15.531 1 96.5 100 LEU A O 1
ATOM 832 N N . ASN A 1 101 ? 8.594 38.312 17.109 1 95.31 101 ASN A N 1
ATOM 833 C CA . ASN A 1 101 ? 9.734 39 17.719 1 95.31 101 ASN A CA 1
ATOM 834 C C . ASN A 1 101 ? 11.008 38.156 17.609 1 95.31 101 ASN A C 1
ATOM 836 O O . ASN A 1 101 ? 12.094 38.656 17.938 1 95.31 101 ASN A O 1
ATOM 840 N N . GLY A 1 102 ? 10.922 36.938 17.266 1 95.12 102 GLY A N 1
ATOM 841 C CA . GLY A 1 102 ? 12.094 36.094 17.188 1 95.12 102 GLY A CA 1
ATOM 842 C C . GLY A 1 102 ? 12.977 36.406 15.984 1 95.12 102 GLY A C 1
ATOM 843 O O . GLY A 1 102 ? 12.617 37.219 15.141 1 95.12 102 GLY A O 1
ATOM 844 N N . THR A 1 103 ? 14.125 35.75 15.953 1 96.19 103 THR A N 1
ATOM 845 C CA . THR A 1 103 ? 14.992 35.844 14.781 1 96.19 103 THR A CA 1
ATOM 846 C C . THR A 1 103 ? 14.352 35.156 13.578 1 96.19 103 THR A C 1
ATOM 848 O O . THR A 1 103 ? 13.43 34.344 13.734 1 96.19 103 THR A O 1
ATOM 851 N N . LEU A 1 104 ? 14.805 35.531 12.406 1 95.19 104 LEU A N 1
ATOM 852 C CA . LEU A 1 104 ? 14.258 34.906 11.195 1 95.19 104 LEU A CA 1
ATOM 853 C C . LEU A 1 104 ? 14.422 33.406 11.234 1 95.19 104 LEU A C 1
ATOM 855 O O . LEU A 1 104 ? 13.539 32.656 10.781 1 95.19 104 LEU A O 1
ATOM 859 N N . SER A 1 105 ? 15.57 32.969 11.742 1 93.44 105 SER A N 1
ATOM 860 C CA . SER A 1 105 ? 15.812 31.531 11.875 1 93.44 105 SER A CA 1
ATOM 861 C C . SER A 1 105 ? 14.789 30.891 12.805 1 93.44 105 SER A C 1
ATOM 863 O O . SER A 1 105 ? 14.266 29.812 12.508 1 93.44 105 SER A O 1
ATOM 865 N N . ASP A 1 106 ? 14.523 31.5 13.922 1 94 106 ASP A N 1
ATOM 866 C CA . ASP A 1 106 ? 13.516 31.016 14.859 1 94 106 ASP A CA 1
ATOM 867 C C . ASP A 1 106 ? 12.141 30.938 14.203 1 94 106 ASP A C 1
ATOM 869 O O . ASP A 1 106 ? 11.414 29.953 14.391 1 94 106 ASP A O 1
ATOM 873 N N . VAL A 1 107 ? 11.836 32 13.461 1 95.94 107 VAL A N 1
ATOM 874 C CA . VAL A 1 107 ? 10.531 32.094 12.812 1 95.94 107 VAL A CA 1
ATOM 875 C C . VAL A 1 107 ? 10.375 30.938 11.812 1 95.94 107 VAL A C 1
ATOM 877 O O . VAL A 1 107 ? 9.336 30.266 11.773 1 95.94 107 VAL A O 1
ATOM 880 N N . LYS A 1 108 ? 11.383 30.719 11.031 1 94 108 LYS A N 1
ATOM 881 C CA . LYS A 1 108 ? 11.352 29.625 10.062 1 94 108 LYS A CA 1
ATOM 882 C C . LYS A 1 108 ? 11.18 28.266 10.758 1 94 108 LYS A C 1
ATOM 884 O O . LYS A 1 108 ? 10.406 27.438 10.305 1 94 108 LYS A O 1
ATOM 889 N N . HIS A 1 109 ? 11.898 28.094 11.82 1 94.25 109 HIS A N 1
ATOM 890 C CA . HIS A 1 109 ? 11.797 26.859 12.586 1 94.25 109 HIS A CA 1
ATOM 891 C C . HIS A 1 109 ? 10.375 26.656 13.109 1 94.25 109 HIS A C 1
ATOM 893 O O . HIS A 1 109 ? 9.836 25.547 13.023 1 94.25 109 HIS A O 1
ATOM 899 N N . VAL A 1 110 ? 9.836 27.672 13.656 1 94.69 110 VAL A N 1
ATOM 900 C CA . VAL A 1 110 ? 8.469 27.609 14.156 1 94.69 110 VAL A CA 1
ATOM 901 C C . VAL A 1 110 ? 7.523 27.25 13.008 1 94.69 110 VAL A C 1
ATOM 903 O O . VAL A 1 110 ? 6.703 26.328 13.133 1 94.69 110 VAL A O 1
ATOM 906 N N . GLY A 1 111 ? 7.637 27.984 11.883 1 95.38 111 GLY A N 1
ATOM 907 C CA . GLY A 1 111 ? 6.805 27.688 10.727 1 95.38 111 GLY A CA 1
ATOM 908 C C . GLY A 1 111 ? 6.887 26.25 10.281 1 95.38 111 GLY A C 1
ATOM 909 O O . GLY A 1 111 ? 5.859 25.594 10.078 1 95.38 111 GLY A O 1
ATOM 910 N N . ASN A 1 112 ? 8.039 25.734 10.211 1 93.56 112 ASN A N 1
ATOM 911 C CA . ASN A 1 112 ? 8.266 24.375 9.773 1 93.56 112 ASN A CA 1
ATOM 912 C C . ASN A 1 112 ? 7.707 23.359 10.773 1 93.56 112 ASN A C 1
ATOM 914 O O . ASN A 1 112 ? 7.098 22.359 10.375 1 93.56 112 ASN A O 1
ATOM 918 N N . SER A 1 113 ? 7.945 23.641 12.023 1 93.19 113 SER A N 1
ATOM 919 C CA . SER A 1 113 ? 7.414 22.75 13.055 1 93.19 113 SER A CA 1
ATOM 920 C C . SER A 1 113 ? 5.891 22.688 13.008 1 93.19 113 SER A C 1
ATOM 922 O O . SER A 1 113 ? 5.293 21.641 13.266 1 93.19 113 SER A O 1
ATOM 924 N N . LEU A 1 114 ? 5.289 23.766 12.656 1 93.94 114 LEU A N 1
ATOM 925 C CA . LEU A 1 114 ? 3.834 23.828 12.57 1 93.94 114 LEU A CA 1
ATOM 926 C C . LEU A 1 114 ? 3.32 23.047 11.367 1 93.94 114 LEU A C 1
ATOM 928 O O . LEU A 1 114 ? 2.254 22.438 11.43 1 93.94 114 LEU A O 1
ATOM 932 N N . VAL A 1 115 ? 4.047 23.094 10.305 1 92.12 115 VAL A N 1
ATOM 933 C CA . VAL A 1 115 ? 3.686 22.281 9.148 1 92.12 115 VAL A CA 1
ATOM 934 C C . VAL A 1 115 ? 3.643 20.812 9.539 1 92.12 115 VAL A C 1
ATOM 936 O O . VAL A 1 115 ? 2.668 20.109 9.25 1 92.12 115 VAL A O 1
ATOM 939 N N . VAL A 1 116 ? 4.609 20.344 10.211 1 90.94 116 VAL A N 1
ATOM 940 C CA . VAL A 1 116 ? 4.703 18.953 10.648 1 90.94 116 VAL A CA 1
ATOM 941 C C . VAL A 1 116 ? 3.531 18.625 11.57 1 90.94 116 VAL A C 1
ATOM 943 O O . VAL A 1 116 ? 2.885 17.578 11.406 1 90.94 116 VAL A O 1
ATOM 946 N N . ALA A 1 117 ? 3.291 19.516 12.453 1 88.75 117 ALA A N 1
ATOM 947 C CA . ALA A 1 117 ? 2.197 19.312 13.398 1 88.75 117 ALA A CA 1
ATOM 948 C C . ALA A 1 117 ? 0.851 19.266 12.68 1 88.75 117 ALA A C 1
ATOM 950 O O . ALA A 1 117 ? -0.008 18.438 13 1 88.75 117 ALA A O 1
ATOM 951 N N . SER A 1 118 ? 0.655 20.141 11.719 1 89.44 118 SER A N 1
ATOM 952 C CA . SER A 1 118 ? -0.604 20.25 10.992 1 89.44 118 SER A CA 1
ATOM 953 C C . SER A 1 118 ? -0.894 19 10.18 1 89.44 118 SER A C 1
ATOM 955 O O . SER A 1 118 ? -2.051 18.594 10.031 1 89.44 118 SER A O 1
ATOM 957 N N . LEU A 1 119 ? 0.134 18.422 9.703 1 84.38 119 LEU A N 1
ATOM 958 C CA . LEU A 1 119 ? -0.041 17.281 8.828 1 84.38 119 LEU A CA 1
ATOM 959 C C . LEU A 1 119 ? 0.026 15.977 9.625 1 84.38 119 LEU A C 1
ATOM 961 O O . LEU A 1 119 ? -0.017 14.891 9.047 1 84.38 119 LEU A O 1
ATOM 965 N N . TYR A 1 120 ? 0.076 16.109 10.938 1 73.81 120 TYR A N 1
ATOM 966 C CA . TYR A 1 120 ? 0.156 14.961 11.828 1 73.81 120 TYR A CA 1
ATOM 967 C C . TYR A 1 120 ? 1.176 13.953 11.312 1 73.81 120 TYR A C 1
ATOM 969 O O . TYR A 1 120 ? 0.867 12.766 11.18 1 73.81 120 TYR A O 1
ATOM 977 N N . ALA A 1 121 ? 2.25 14.391 11.016 1 76.88 121 ALA A N 1
ATOM 978 C CA . ALA A 1 121 ? 3.258 13.578 10.336 1 76.88 121 ALA A CA 1
ATOM 979 C C . ALA A 1 121 ? 4.613 13.688 11.031 1 76.88 121 ALA A C 1
ATOM 981 O O . ALA A 1 121 ? 5.625 13.969 10.391 1 76.88 121 ALA A O 1
ATOM 982 N N . ARG A 1 122 ? 4.605 13.359 12.344 1 82.56 122 ARG A N 1
ATOM 983 C CA . ARG A 1 122 ? 5.859 13.398 13.086 1 82.56 122 ARG A CA 1
ATOM 984 C C . ARG A 1 122 ? 6.797 12.273 12.648 1 82.56 122 ARG A C 1
ATOM 986 O O . ARG A 1 122 ? 8.008 12.477 12.531 1 82.56 122 ARG A O 1
ATOM 993 N N . PHE A 1 123 ? 6.066 11.172 12.32 1 87.94 123 PHE A N 1
ATOM 994 C CA . PHE A 1 123 ? 6.816 10.016 11.836 1 87.94 123 PHE A CA 1
ATOM 995 C C . PHE A 1 123 ? 6.184 9.453 10.57 1 87.94 123 PHE A C 1
ATOM 997 O O . PHE A 1 123 ? 4.992 9.648 10.32 1 87.94 123 PHE A O 1
ATOM 1004 N N . ALA A 1 124 ? 7.055 8.797 9.867 1 89.25 124 ALA A N 1
ATOM 1005 C CA . ALA A 1 124 ? 6.602 8.234 8.602 1 89.25 124 ALA A CA 1
ATOM 1006 C C . ALA A 1 124 ? 5.41 7.301 8.812 1 89.25 124 ALA A C 1
ATOM 1008 O O . ALA A 1 124 ? 4.496 7.262 7.988 1 89.25 124 ALA A O 1
ATOM 1009 N N . SER A 1 125 ? 5.359 6.609 9.914 1 86.06 125 SER A N 1
ATOM 1010 C CA . SER A 1 125 ? 4.332 5.613 10.203 1 86.06 125 SER A CA 1
ATOM 1011 C C . SER A 1 125 ? 2.963 6.262 10.375 1 86.06 125 SER A C 1
ATOM 1013 O O . SER A 1 125 ? 1.935 5.586 10.305 1 86.06 125 SER A O 1
ATOM 1015 N N . GLU A 1 126 ? 2.955 7.535 10.547 1 84.12 126 GLU A N 1
ATOM 1016 C CA . GLU A 1 126 ? 1.697 8.242 10.773 1 84.12 126 GLU A CA 1
ATOM 1017 C C . GLU A 1 126 ? 0.989 8.539 9.453 1 84.12 126 GLU A C 1
ATOM 1019 O O . GLU A 1 126 ? -0.216 8.797 9.43 1 84.12 126 GLU A O 1
ATOM 1024 N N . PHE A 1 127 ? 1.707 8.422 8.375 1 86 127 PHE A N 1
ATOM 1025 C CA . PHE A 1 127 ? 0.987 8.781 7.164 1 86 127 PHE A CA 1
ATOM 1026 C C . PHE A 1 127 ? 1.331 7.832 6.023 1 86 127 PHE A C 1
ATOM 1028 O O . PHE A 1 127 ? 0.683 7.848 4.977 1 86 127 PHE A O 1
ATOM 1035 N N . ILE A 1 128 ? 2.352 7.008 6.148 1 87.56 128 ILE A N 1
ATOM 1036 C CA . ILE A 1 128 ? 2.648 5.98 5.156 1 87.56 128 ILE A CA 1
ATOM 1037 C C . ILE A 1 128 ? 2.078 4.641 5.617 1 87.56 128 ILE A C 1
ATOM 1039 O O . ILE A 1 128 ? 2.146 4.301 6.801 1 87.56 128 ILE A O 1
ATOM 1043 N N . ILE A 1 129 ? 1.604 3.857 4.734 1 85.75 129 ILE A N 1
ATOM 1044 C CA . ILE A 1 129 ? 1.07 2.533 5.031 1 85.75 129 ILE A CA 1
ATOM 1045 C C . ILE A 1 129 ? 2.174 1.65 5.613 1 85.75 129 ILE A C 1
ATOM 1047 O O . ILE A 1 129 ? 3.279 1.589 5.07 1 85.75 129 ILE A O 1
ATOM 1051 N N . GLU A 1 130 ? 1.862 1.003 6.645 1 84.88 130 GLU A N 1
ATOM 1052 C CA . GLU A 1 130 ? 2.836 0.345 7.508 1 84.88 130 GLU A CA 1
ATOM 1053 C C . GLU A 1 130 ? 3.66 -0.68 6.734 1 84.88 130 GLU 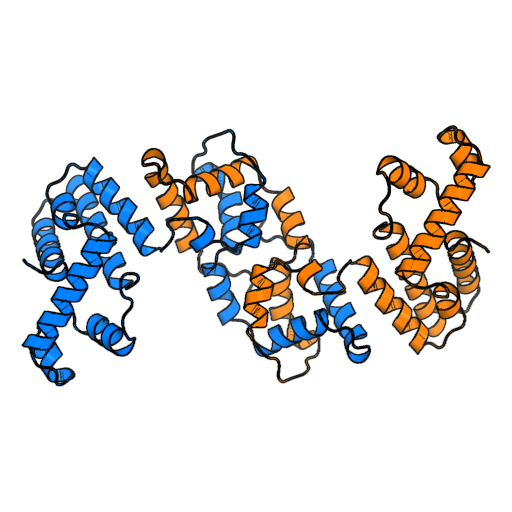A C 1
ATOM 1055 O O . GLU A 1 130 ? 4.887 -0.709 6.848 1 84.88 130 GLU A O 1
ATOM 1060 N N . ASP A 1 131 ? 3.047 -1.52 5.973 1 84.38 131 ASP A N 1
ATOM 1061 C CA . ASP A 1 131 ? 3.766 -2.572 5.258 1 84.38 131 ASP A CA 1
ATOM 1062 C C . ASP A 1 131 ? 4.719 -1.981 4.223 1 84.38 131 ASP A C 1
ATOM 1064 O O . ASP A 1 131 ? 5.832 -2.477 4.043 1 84.38 131 ASP A O 1
ATOM 1068 N N . ALA A 1 132 ? 4.254 -0.976 3.592 1 83.56 132 ALA A N 1
ATOM 1069 C CA . ALA A 1 132 ? 5.121 -0.28 2.645 1 83.56 132 ALA A CA 1
ATOM 1070 C C . ALA A 1 132 ? 6.324 0.332 3.35 1 83.56 132 ALA A C 1
ATOM 1072 O O . ALA A 1 132 ? 7.457 0.22 2.871 1 83.56 132 ALA A O 1
ATOM 1073 N N . LEU A 1 133 ? 6.047 0.902 4.484 1 87.69 133 LEU A N 1
ATOM 1074 C CA . LEU A 1 133 ? 7.113 1.496 5.285 1 87.69 133 LEU A CA 1
ATOM 1075 C C . LEU A 1 133 ? 8.109 0.435 5.73 1 87.69 133 LEU A C 1
ATOM 1077 O O . LEU A 1 133 ? 9.328 0.625 5.598 1 87.69 133 LEU A O 1
ATOM 1081 N N . ARG A 1 134 ? 7.641 -0.666 6.223 1 86.25 134 ARG A N 1
ATOM 1082 C CA . ARG A 1 134 ? 8.492 -1.753 6.691 1 86.25 134 ARG A CA 1
ATOM 1083 C C . ARG A 1 134 ? 9.398 -2.266 5.57 1 86.25 134 ARG A C 1
ATOM 1085 O O . ARG A 1 134 ? 10.578 -2.529 5.789 1 86.25 134 ARG A O 1
ATOM 1092 N N . ARG A 1 135 ? 8.875 -2.395 4.445 1 83 135 ARG A N 1
ATOM 1093 C CA . ARG A 1 135 ? 9.617 -2.906 3.299 1 83 135 ARG A CA 1
ATOM 1094 C C . ARG A 1 135 ? 10.711 -1.929 2.873 1 83 135 ARG A C 1
ATOM 1096 O O . ARG A 1 135 ? 11.766 -2.34 2.387 1 83 135 ARG A O 1
ATOM 1103 N N . THR A 1 136 ? 10.438 -0.635 3.004 1 83 136 THR A N 1
ATOM 1104 C CA . THR A 1 136 ? 11.406 0.388 2.629 1 83 136 THR A CA 1
ATOM 1105 C C . THR A 1 136 ? 12.516 0.497 3.676 1 83 136 THR A C 1
ATOM 1107 O O . THR A 1 136 ? 13.664 0.783 3.342 1 83 136 THR A O 1
ATOM 1110 N N . CYS A 1 137 ? 12.18 0.276 4.906 1 84.88 137 CYS A N 1
ATOM 1111 C CA . CYS A 1 137 ? 13.102 0.458 6.027 1 84.88 137 CYS A CA 1
ATOM 1112 C C . CYS A 1 137 ? 14.172 -0.623 6.027 1 84.88 137 CYS A C 1
ATOM 1114 O O . CYS A 1 137 ? 15.141 -0.539 6.789 1 84.88 137 CYS A O 1
ATOM 1116 N N . ARG A 1 138 ? 14.047 -1.604 5.145 1 81.12 138 ARG A N 1
ATOM 1117 C CA . ARG A 1 138 ? 15.062 -2.652 5.062 1 81.12 138 ARG A CA 1
ATOM 1118 C C . ARG A 1 138 ? 16.344 -2.127 4.422 1 81.12 138 ARG A C 1
ATOM 1120 O O . ARG A 1 138 ? 17.391 -2.756 4.52 1 81.12 138 ARG A O 1
ATOM 1127 N N . TYR A 1 139 ? 16.188 -0.952 3.871 1 81.19 139 TYR A N 1
ATOM 1128 C CA . TYR A 1 139 ? 17.328 -0.38 3.166 1 81.19 139 TYR A CA 1
ATOM 1129 C C . TYR A 1 139 ? 18.016 0.687 4.012 1 81.19 139 TYR A C 1
ATOM 1131 O O . TYR A 1 139 ? 17.375 1.32 4.855 1 81.19 139 TYR A O 1
ATOM 1139 N N . GLN A 1 140 ? 19.312 0.82 3.861 1 85 140 GLN A N 1
ATOM 1140 C CA . GLN A 1 140 ? 20.094 1.841 4.559 1 85 140 GLN A CA 1
ATOM 1141 C C . GLN A 1 140 ? 20.5 2.963 3.611 1 85 140 GLN A C 1
ATOM 1143 O O . GLN A 1 140 ? 20.719 2.73 2.42 1 85 140 GLN A O 1
ATOM 1148 N N . CYS A 1 141 ? 20.422 4.172 4.18 1 86.94 141 CYS A N 1
ATOM 1149 C CA . CYS A 1 141 ? 20.828 5.324 3.389 1 86.94 141 CYS A CA 1
ATOM 1150 C C . CYS A 1 141 ? 22.297 5.688 3.654 1 86.94 141 CYS A C 1
ATOM 1152 O O . CYS A 1 141 ? 22.734 5.699 4.805 1 86.94 141 CYS A O 1
ATOM 1154 N N . SER A 1 142 ? 23 5.973 2.631 1 87.44 142 SER A N 1
ATOM 1155 C CA . SER A 1 142 ? 24.422 6.301 2.744 1 87.44 142 SER A CA 1
ATOM 1156 C C . SER A 1 142 ? 24.688 7.754 2.363 1 87.44 142 SER A C 1
ATOM 1158 O O . SER A 1 142 ? 25.766 8.273 2.598 1 87.44 142 SER A O 1
ATOM 1160 N N . ASN A 1 143 ? 23.688 8.43 1.809 1 91.25 143 ASN A N 1
ATOM 1161 C CA . ASN A 1 143 ? 23.891 9.773 1.269 1 91.25 143 ASN A CA 1
ATOM 1162 C C . ASN A 1 143 ? 22.719 10.695 1.619 1 91.25 143 ASN A C 1
ATOM 1164 O O . ASN A 1 143 ? 21.672 10.227 2.061 1 91.25 143 ASN A O 1
ATOM 1168 N N . GLU A 1 144 ? 23.094 12 1.549 1 92.25 144 GLU A N 1
ATOM 1169 C CA . GLU A 1 144 ? 22.031 13.008 1.605 1 92.25 144 GLU A CA 1
ATOM 1170 C C . GLU A 1 144 ? 21.641 13.477 0.208 1 92.25 144 GLU A C 1
ATOM 1172 O O . GLU A 1 144 ? 22.5 13.586 -0.677 1 92.25 144 GLU A O 1
ATOM 1177 N N . TYR A 1 145 ? 20.359 13.719 0.021 1 94.94 145 TYR A N 1
ATOM 1178 C CA . TYR A 1 145 ? 19.859 14.086 -1.3 1 94.94 145 TYR A CA 1
ATOM 1179 C C . TYR A 1 145 ? 19.031 15.359 -1.236 1 94.94 145 TYR A C 1
ATOM 1181 O O . TYR A 1 145 ? 18.391 15.641 -0.224 1 94.94 145 TYR A O 1
ATOM 1189 N N . ASP A 1 146 ? 19.141 16.094 -2.365 1 94 146 ASP A N 1
ATOM 1190 C CA . ASP A 1 146 ? 18.188 17.203 -2.561 1 94 146 ASP A CA 1
ATOM 1191 C C . ASP A 1 146 ? 16.844 16.688 -3.045 1 94 146 ASP A C 1
ATOM 1193 O O . ASP A 1 146 ? 16.781 15.695 -3.787 1 94 146 ASP A O 1
ATOM 1197 N N . ILE A 1 147 ? 15.781 17.391 -2.678 1 93.69 147 ILE A N 1
ATOM 1198 C CA . ILE A 1 147 ? 14.43 16.969 -3.029 1 93.69 147 ILE A CA 1
ATOM 1199 C C . ILE A 1 147 ? 14.305 16.828 -4.543 1 93.69 147 ILE A C 1
ATOM 1201 O O . ILE A 1 147 ? 13.547 16 -5.039 1 93.69 147 ILE A O 1
ATOM 1205 N N . SER A 1 148 ? 15.062 17.656 -5.316 1 94.06 148 SER A N 1
ATOM 1206 C CA . SER A 1 148 ? 15 17.625 -6.773 1 94.06 148 SER A CA 1
ATOM 1207 C C . SER A 1 148 ? 15.492 16.281 -7.316 1 94.06 148 SER A C 1
ATOM 1209 O O . SER A 1 148 ? 15.109 15.883 -8.414 1 94.06 148 SER A O 1
ATOM 1211 N N . GLU A 1 149 ? 16.297 15.523 -6.574 1 94.88 149 GLU A N 1
ATOM 1212 C CA . GLU A 1 149 ? 16.844 14.242 -6.98 1 94.88 149 GLU A CA 1
ATOM 1213 C C . GLU A 1 149 ? 15.938 13.086 -6.562 1 94.88 149 GLU A C 1
ATOM 1215 O O . GLU A 1 149 ? 16.203 11.93 -6.891 1 94.88 149 GLU A O 1
ATOM 1220 N N . LEU A 1 150 ? 14.898 13.438 -5.824 1 95.88 150 LEU A N 1
ATOM 1221 C CA . LEU A 1 150 ? 14.117 12.398 -5.168 1 95.88 150 LEU A CA 1
ATOM 1222 C C . LEU A 1 150 ? 12.711 12.312 -5.766 1 95.88 150 LEU A C 1
ATOM 1224 O O . LEU A 1 150 ? 11.812 11.727 -5.16 1 95.88 150 LEU A O 1
ATOM 1228 N N . GLN A 1 151 ? 12.508 12.859 -6.949 1 92.31 151 GLN A N 1
ATOM 1229 C CA . GLN A 1 151 ? 11.164 13.023 -7.496 1 92.31 151 GLN A CA 1
ATOM 1230 C C . GLN A 1 151 ? 10.508 11.664 -7.762 1 92.31 151 GLN A C 1
ATOM 1232 O O . GLN A 1 151 ? 9.336 11.469 -7.453 1 92.31 151 GLN A O 1
ATOM 1237 N N . VAL A 1 152 ? 11.234 10.719 -8.289 1 91.44 152 VAL A N 1
ATOM 1238 C CA . VAL A 1 152 ? 10.695 9.398 -8.633 1 91.44 152 VAL A CA 1
ATOM 1239 C C . VAL A 1 152 ? 10.305 8.656 -7.359 1 91.44 152 VAL A C 1
ATOM 1241 O O . VAL A 1 152 ? 9.203 8.102 -7.273 1 91.44 152 VAL A O 1
ATOM 1244 N N . GLU A 1 153 ? 11.164 8.68 -6.328 1 92.75 153 GLU A N 1
ATOM 1245 C CA . GLU A 1 153 ? 10.93 7.984 -5.062 1 92.75 153 GLU A CA 1
ATOM 1246 C C . GLU A 1 153 ? 9.75 8.594 -4.312 1 92.75 153 GLU A C 1
ATOM 1248 O O . GLU A 1 153 ? 8.914 7.867 -3.764 1 92.75 153 GLU A O 1
ATOM 1253 N N . LEU A 1 154 ? 9.695 9.914 -4.383 1 93.12 154 LEU A N 1
ATOM 1254 C CA . LEU A 1 154 ? 8.602 10.602 -3.697 1 93.12 154 LEU A CA 1
ATOM 1255 C C . LEU A 1 154 ? 7.266 10.289 -4.363 1 93.12 154 LEU A C 1
ATOM 1257 O O . LEU A 1 154 ? 6.27 10.039 -3.678 1 93.12 154 LEU A O 1
ATOM 1261 N N . LYS A 1 155 ? 7.27 10.297 -5.633 1 90.38 155 LYS A N 1
ATOM 1262 C CA . LYS A 1 155 ? 6.051 9.977 -6.367 1 90.38 155 LYS A CA 1
ATOM 1263 C C . LYS A 1 155 ? 5.59 8.555 -6.062 1 90.38 155 LYS A C 1
ATOM 1265 O O . LYS A 1 155 ? 4.402 8.32 -5.828 1 90.38 155 LYS A O 1
ATOM 1270 N N . PHE A 1 156 ? 6.488 7.621 -6.074 1 90 156 PHE A N 1
ATOM 1271 C CA . PHE A 1 156 ? 6.18 6.234 -5.762 1 90 156 PHE A CA 1
ATOM 1272 C C . PHE A 1 156 ? 5.59 6.109 -4.359 1 90 156 PHE A C 1
ATOM 1274 O O . PHE A 1 156 ? 4.539 5.496 -4.172 1 90 156 PHE A O 1
ATOM 1281 N N . LEU A 1 157 ? 6.25 6.746 -3.385 1 91.06 157 LEU A N 1
ATOM 1282 C CA . LEU A 1 157 ? 5.82 6.652 -1.993 1 91.06 157 LEU A CA 1
ATOM 1283 C C . LEU A 1 157 ? 4.465 7.324 -1.797 1 91.06 157 LEU A C 1
ATOM 1285 O O . LEU A 1 157 ? 3.703 6.945 -0.904 1 91.06 157 LEU A O 1
ATOM 1289 N N . SER A 1 158 ? 4.152 8.305 -2.604 1 90.88 158 SER A N 1
ATOM 1290 C CA . SER A 1 158 ? 2.879 9.016 -2.502 1 90.88 158 SER A CA 1
ATOM 1291 C C . SER A 1 158 ? 1.7 8.07 -2.703 1 90.88 158 SER A C 1
ATOM 1293 O O . SER A 1 158 ? 0.634 8.266 -2.117 1 90.88 158 SER A O 1
ATOM 1295 N N . ALA A 1 159 ? 1.902 7.031 -3.453 1 87.88 159 ALA A N 1
ATOM 1296 C CA . ALA A 1 159 ? 0.844 6.062 -3.727 1 87.88 159 ALA A CA 1
ATOM 1297 C C . ALA A 1 159 ? 0.489 5.27 -2.471 1 87.88 159 ALA A C 1
ATOM 1299 O O . ALA A 1 159 ? -0.603 4.703 -2.375 1 87.88 159 ALA A O 1
ATOM 1300 N N . PHE A 1 160 ? 1.388 5.262 -1.563 1 89.5 160 PHE A N 1
ATOM 1301 C CA . PHE A 1 160 ? 1.211 4.402 -0.4 1 89.5 160 PHE A CA 1
ATOM 1302 C C . PHE A 1 160 ? 0.985 5.23 0.858 1 89.5 160 PHE A C 1
ATOM 1304 O O . PHE A 1 160 ? 1.189 4.746 1.974 1 89.5 160 PHE A O 1
ATOM 1311 N N . THR A 1 161 ? 0.679 6.48 0.694 1 90.25 161 THR A N 1
ATOM 1312 C CA . THR A 1 161 ? 0.31 7.293 1.85 1 90.25 161 THR A CA 1
ATOM 1313 C C . THR A 1 161 ? -1.135 7.023 2.26 1 90.25 161 THR A C 1
ATOM 1315 O O . THR A 1 161 ? -1.956 6.621 1.433 1 90.25 161 THR A O 1
ATOM 1318 N N . LYS A 1 162 ? -1.417 7.227 3.475 1 87.88 162 LYS A N 1
ATOM 1319 C CA . LYS A 1 162 ? -2.781 7.082 3.975 1 87.88 162 LYS A CA 1
ATOM 1320 C C . LYS A 1 162 ? -3.719 8.078 3.301 1 87.88 162 LYS A C 1
ATOM 1322 O O . LYS A 1 162 ? -4.902 7.793 3.1 1 87.88 162 LYS A O 1
ATOM 1327 N N . TRP A 1 163 ? -3.188 9.219 2.938 1 87.5 163 TRP A N 1
ATOM 1328 C CA . TRP A 1 163 ? -3.967 10.234 2.232 1 87.5 163 TRP A CA 1
ATOM 1329 C C . TRP A 1 163 ? -4.406 9.727 0.864 1 87.5 163 TRP A C 1
ATOM 1331 O O . TRP A 1 163 ? -5.582 9.828 0.503 1 87.5 163 TRP A O 1
ATOM 1341 N N . SER A 1 164 ? -3.475 9.203 0.142 1 86.25 164 SER A N 1
ATOM 1342 C CA . SER A 1 164 ? -3.795 8.656 -1.171 1 86.25 164 SER A CA 1
ATOM 1343 C C . SER A 1 164 ? -4.797 7.512 -1.062 1 86.25 164 SER A C 1
ATOM 1345 O O . SER A 1 164 ? -5.723 7.414 -1.87 1 86.25 164 SER A O 1
ATOM 1347 N N . TRP A 1 165 ? -4.59 6.68 -0.102 1 87.25 165 TRP A N 1
ATOM 1348 C CA . TRP A 1 165 ? -5.516 5.582 0.142 1 87.25 165 TRP A CA 1
ATOM 1349 C C . TRP A 1 165 ? -6.934 6.105 0.368 1 87.25 165 TRP A C 1
ATOM 1351 O O . TRP A 1 165 ? -7.875 5.664 -0.29 1 87.25 165 TRP A O 1
ATOM 1361 N N . GLU A 1 166 ? -7.055 7.051 1.316 1 85.19 166 GLU A N 1
ATOM 1362 C CA . GLU A 1 166 ? -8.359 7.594 1.673 1 85.19 166 GLU A CA 1
ATOM 1363 C C . GLU A 1 166 ? -9.023 8.273 0.478 1 85.19 166 GLU A C 1
ATOM 1365 O O . GLU A 1 166 ? -10.234 8.164 0.285 1 85.19 166 GLU A O 1
ATOM 1370 N N . PHE A 1 167 ? -8.258 8.883 -0.237 1 86.5 167 PHE A N 1
ATOM 1371 C CA . PHE A 1 167 ? -8.758 9.562 -1.424 1 86.5 167 PHE A CA 1
ATOM 1372 C C . PHE A 1 167 ? -9.328 8.562 -2.422 1 86.5 167 PHE A C 1
ATOM 1374 O O . PHE A 1 167 ? -10.43 8.742 -2.936 1 86.5 167 PHE A O 1
ATOM 1381 N N . ASN A 1 168 ? -8.664 7.512 -2.65 1 86.19 168 ASN A N 1
ATOM 1382 C CA . ASN A 1 168 ? -9.047 6.555 -3.684 1 86.19 168 ASN A CA 1
ATOM 1383 C C . ASN A 1 168 ? -10.141 5.613 -3.199 1 86.19 168 ASN A C 1
ATOM 1385 O O . ASN A 1 168 ? -11.031 5.242 -3.967 1 86.19 168 ASN A O 1
ATOM 1389 N N . ILE A 1 169 ? -10.117 5.258 -1.966 1 84.75 169 ILE A N 1
ATOM 1390 C CA . ILE A 1 169 ? -11.094 4.309 -1.431 1 84.75 169 ILE A CA 1
ATOM 1391 C C . ILE A 1 169 ? -12.484 4.93 -1.465 1 84.75 169 ILE A C 1
ATOM 1393 O O . ILE A 1 169 ? -13.492 4.215 -1.538 1 84.75 169 ILE A O 1
ATOM 1397 N N . GLY A 1 170 ? -12.492 6.281 -1.32 1 82.69 170 GLY A N 1
ATOM 1398 C CA . GLY A 1 170 ? -13.758 6.988 -1.399 1 82.69 170 GLY A CA 1
ATOM 1399 C C . GLY A 1 170 ? -14.406 6.898 -2.77 1 82.69 170 GLY A C 1
ATOM 1400 O O . GLY A 1 170 ? -15.609 7.148 -2.912 1 82.69 170 GLY A O 1
ATOM 1401 N N . LYS A 1 171 ? -13.672 6.48 -3.791 1 84.38 171 LYS A N 1
ATOM 1402 C CA . LYS A 1 171 ? -14.164 6.414 -5.164 1 84.38 171 LYS A CA 1
ATOM 1403 C C . LYS A 1 171 ? -14.461 4.977 -5.574 1 84.38 171 LYS A C 1
ATOM 1405 O O . LYS A 1 171 ? -14.891 4.719 -6.703 1 84.38 171 LYS A O 1
ATOM 1410 N N . ILE A 1 172 ? -14.258 4.07 -4.691 1 88.19 172 ILE A N 1
ATOM 1411 C CA . ILE A 1 172 ? -14.422 2.646 -4.961 1 88.19 172 ILE A CA 1
ATOM 1412 C C . ILE A 1 172 ? -15.641 2.117 -4.207 1 88.19 172 ILE A C 1
ATOM 1414 O O . ILE A 1 172 ? -16.031 2.668 -3.176 1 88.19 172 ILE A O 1
ATOM 1418 N N . ASN A 1 173 ? -16.328 1.22 -4.785 1 91.81 173 ASN A N 1
ATOM 1419 C CA . ASN A 1 173 ? -17.453 0.571 -4.113 1 91.81 173 ASN A CA 1
ATOM 1420 C C . ASN A 1 173 ? -16.969 -0.419 -3.055 1 91.81 173 ASN A C 1
ATOM 1422 O O . ASN A 1 173 ? -16.406 -1.466 -3.385 1 91.81 173 ASN A O 1
ATOM 1426 N N . ASN A 1 174 ? -17.266 -0.079 -1.817 1 89.12 174 ASN A N 1
ATOM 1427 C CA . ASN A 1 174 ? -16.75 -0.861 -0.696 1 89.12 174 ASN A CA 1
ATOM 1428 C C . ASN A 1 174 ? -17.359 -2.262 -0.668 1 89.12 174 ASN A C 1
ATOM 1430 O O . ASN A 1 174 ? -16.703 -3.219 -0.253 1 89.12 174 ASN A O 1
ATOM 1434 N N . ASP A 1 175 ? -18.562 -2.422 -1.097 1 93.25 175 ASP A N 1
ATOM 1435 C CA . ASP A 1 175 ? -19.203 -3.729 -1.164 1 93.25 175 ASP A CA 1
ATOM 1436 C C . ASP A 1 175 ? -18.5 -4.645 -2.16 1 93.25 175 ASP A C 1
ATOM 1438 O O . ASP A 1 175 ? -18.234 -5.809 -1.861 1 93.25 175 ASP A O 1
ATOM 1442 N N . LYS A 1 176 ? -18.188 -4.121 -3.262 1 93.94 176 LYS A N 1
ATOM 1443 C CA . LYS A 1 176 ? -17.469 -4.867 -4.289 1 93.94 176 LYS A CA 1
ATOM 1444 C C . LYS A 1 176 ? -16.062 -5.242 -3.812 1 93.94 176 LYS A C 1
ATOM 1446 O O . LYS A 1 176 ? -15.609 -6.367 -4.031 1 93.94 176 LYS A O 1
ATOM 1451 N N . MET A 1 177 ? -15.461 -4.273 -3.16 1 92.94 177 MET A N 1
ATOM 1452 C CA . MET A 1 177 ? -14.141 -4.535 -2.602 1 92.94 177 MET A CA 1
ATOM 1453 C C . MET A 1 177 ? -14.195 -5.664 -1.578 1 92.94 177 MET A C 1
ATOM 1455 O O . MET A 1 177 ? -13.352 -6.559 -1.59 1 92.94 177 MET A O 1
ATOM 1459 N N . ALA A 1 178 ? -15.141 -5.629 -0.749 1 92.5 178 ALA A N 1
ATOM 1460 C CA . ALA A 1 178 ? -15.32 -6.664 0.264 1 92.5 178 ALA A CA 1
ATOM 1461 C C . ALA A 1 178 ? -15.547 -8.031 -0.382 1 92.5 178 ALA A C 1
ATOM 1463 O O . ALA A 1 178 ? -15.039 -9.047 0.101 1 92.5 178 ALA A O 1
ATOM 1464 N N . TYR A 1 179 ? -16.234 -8.078 -1.423 1 94.94 179 TYR A N 1
ATOM 1465 C CA . TYR A 1 179 ? -16.484 -9.328 -2.139 1 94.94 179 TYR A CA 1
ATOM 1466 C C . TYR A 1 179 ? -15.188 -9.93 -2.66 1 94.94 179 TYR A C 1
ATOM 1468 O O . TYR A 1 179 ? -14.945 -11.125 -2.516 1 94.94 179 TYR A O 1
ATOM 1476 N N . ILE A 1 180 ? -14.391 -9.094 -3.291 1 95.25 180 ILE A N 1
ATOM 1477 C CA . ILE A 1 180 ? -13.117 -9.562 -3.82 1 95.25 180 ILE A CA 1
ATOM 1478 C C . ILE A 1 180 ? -12.305 -10.211 -2.705 1 95.25 180 ILE A C 1
ATOM 1480 O O . ILE A 1 180 ? -11.789 -11.32 -2.871 1 95.25 180 ILE A O 1
ATOM 1484 N N . ILE A 1 181 ? -12.203 -9.562 -1.584 1 93.5 181 ILE A N 1
ATOM 1485 C CA . ILE A 1 181 ? -11.406 -10.062 -0.465 1 93.5 181 ILE A CA 1
ATOM 1486 C C . ILE A 1 181 ? -12.023 -11.359 0.062 1 93.5 181 ILE A C 1
ATOM 1488 O O . ILE A 1 181 ? -11.305 -12.297 0.404 1 93.5 181 ILE A O 1
ATOM 1492 N N . GLN A 1 182 ? -13.289 -11.414 0.131 1 92.88 182 GLN A N 1
ATOM 1493 C CA . GLN A 1 182 ? -13.969 -12.633 0.566 1 92.88 182 GLN A CA 1
ATOM 1494 C C . GLN A 1 182 ? -13.609 -13.812 -0.335 1 92.88 182 GLN A C 1
ATOM 1496 O O . GLN A 1 182 ? -13.258 -14.891 0.153 1 92.88 182 GLN A O 1
ATOM 1501 N N . VAL A 1 183 ? -13.68 -13.594 -1.562 1 94.38 183 VAL A N 1
ATOM 1502 C CA . VAL A 1 183 ? -13.383 -14.641 -2.535 1 94.38 183 VAL A CA 1
ATOM 1503 C C . VAL A 1 183 ? -11.922 -15.07 -2.404 1 94.38 183 VAL A C 1
ATOM 1505 O O . VAL A 1 183 ? -11.625 -16.266 -2.367 1 94.38 183 VAL A O 1
ATOM 1508 N N . LEU A 1 184 ? -11.023 -14.148 -2.297 1 93.62 184 LEU A N 1
ATOM 1509 C CA . LEU A 1 184 ? -9.594 -14.43 -2.227 1 93.62 184 LEU A CA 1
ATOM 1510 C C . LEU A 1 184 ? -9.25 -15.203 -0.953 1 93.62 184 LEU A C 1
ATOM 1512 O O . LEU A 1 184 ? -8.297 -15.977 -0.928 1 93.62 184 LEU A O 1
ATOM 1516 N N . ASN A 1 185 ? -10.039 -15.031 0.019 1 91.56 185 ASN A N 1
ATOM 1517 C CA . ASN A 1 185 ? -9.766 -15.688 1.295 1 91.56 185 ASN A CA 1
ATOM 1518 C C . ASN A 1 185 ? -10.539 -17 1.439 1 91.56 185 ASN A C 1
ATOM 1520 O O . ASN A 1 185 ? -10.281 -17.766 2.359 1 91.56 185 ASN A O 1
ATOM 1524 N N . SER A 1 186 ? -11.406 -17.203 0.591 1 90.75 186 SER A N 1
ATOM 1525 C CA . SER A 1 186 ? -12.289 -18.359 0.723 1 90.75 186 SER A CA 1
A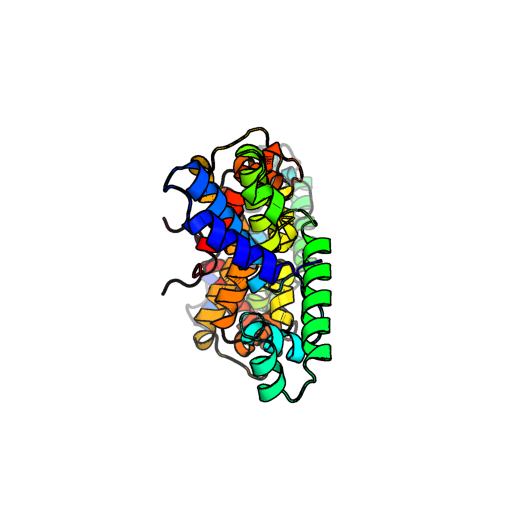TOM 1526 C C . SER A 1 186 ? -11.578 -19.641 0.324 1 90.75 186 SER A C 1
ATOM 1528 O O . SER A 1 186 ? -10.781 -19.641 -0.618 1 90.75 186 SER A O 1
ATOM 1530 N N . THR A 1 187 ? -11.914 -20.672 1.015 1 87.06 187 THR A N 1
ATOM 1531 C CA . THR A 1 187 ? -11.445 -22 0.648 1 87.06 187 THR A CA 1
ATOM 1532 C C . THR A 1 187 ? -12.586 -22.844 0.067 1 87.06 187 THR A C 1
ATOM 1534 O O . THR A 1 187 ? -12.391 -24.016 -0.26 1 87.06 187 THR A O 1
ATOM 1537 N N . GLU A 1 188 ? -13.773 -22.234 -0.056 1 88.06 188 GLU A N 1
ATOM 1538 C CA . GLU A 1 188 ? -14.938 -22.938 -0.588 1 88.06 188 GLU A CA 1
ATOM 1539 C C . GLU A 1 188 ? -14.805 -23.172 -2.09 1 88.06 188 GLU A C 1
ATOM 1541 O O . GLU A 1 188 ? -14.375 -22.281 -2.826 1 88.06 188 GLU A O 1
ATOM 1546 N N . ALA A 1 189 ? -15.273 -24.328 -2.539 1 86 189 ALA A N 1
ATOM 1547 C CA . ALA A 1 189 ? -15.148 -24.734 -3.936 1 86 189 ALA A CA 1
ATOM 1548 C C . ALA A 1 189 ? -15.961 -23.812 -4.848 1 86 189 ALA A C 1
ATOM 1550 O O . ALA A 1 189 ? -15.57 -23.578 -5.996 1 86 189 ALA A O 1
ATOM 1551 N N . GLY A 1 190 ? -17.031 -23.25 -4.312 1 87.38 190 GLY A N 1
ATOM 1552 C CA . GLY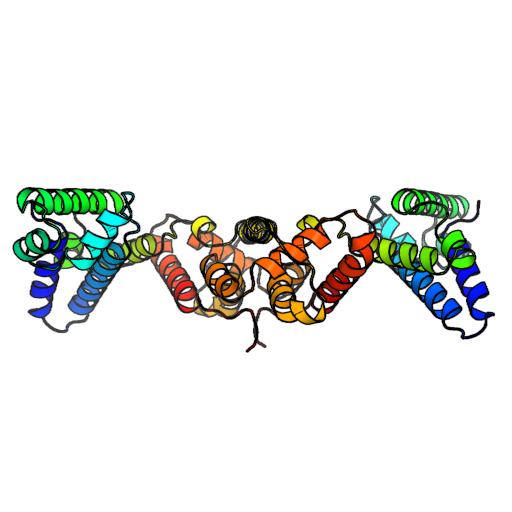 A 1 190 ? -17.906 -22.391 -5.105 1 87.38 190 GLY A CA 1
ATOM 1553 C C . GLY A 1 190 ? -17.234 -21.094 -5.531 1 87.38 190 GLY A C 1
ATOM 1554 O O . GLY A 1 190 ? -17.656 -20.469 -6.5 1 87.38 190 GLY A O 1
ATOM 1555 N N . TYR A 1 191 ? -16.141 -20.797 -4.852 1 91.38 191 TYR A N 1
ATOM 1556 C CA . TYR A 1 191 ? -15.469 -19.531 -5.145 1 91.38 191 TYR A CA 1
ATOM 1557 C C . TYR A 1 191 ? -14.195 -19.766 -5.953 1 91.38 191 TYR A C 1
ATOM 1559 O O . TYR A 1 191 ? -13.516 -18.812 -6.336 1 91.38 191 TYR A O 1
ATOM 1567 N N . LEU A 1 192 ? -13.859 -20.953 -6.238 1 92.44 192 LEU A N 1
ATOM 1568 C CA . LEU A 1 192 ? -12.562 -21.266 -6.832 1 92.44 192 LEU A CA 1
ATOM 1569 C C . LEU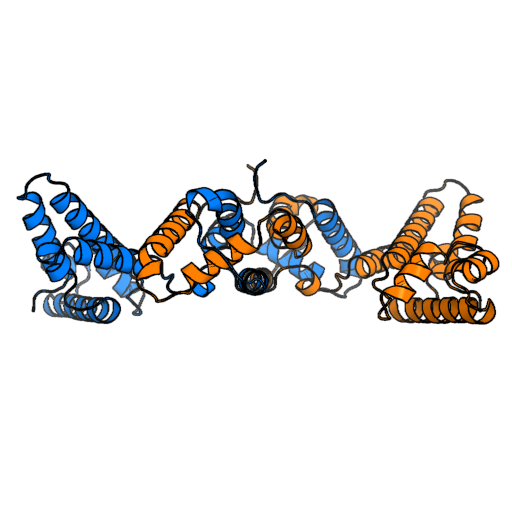 A 1 192 ? -12.43 -20.625 -8.211 1 92.44 192 LEU A C 1
ATOM 1571 O O . LEU A 1 192 ? -11.383 -20.062 -8.531 1 92.44 192 LEU A O 1
ATOM 1575 N N . ASP A 1 193 ? -13.477 -20.656 -9 1 91.62 193 ASP A N 1
ATOM 1576 C CA . ASP A 1 193 ? -13.422 -20.078 -10.336 1 91.62 193 ASP A CA 1
ATOM 1577 C C . ASP A 1 193 ? -13.195 -18.562 -10.266 1 91.62 193 ASP A C 1
ATOM 1579 O O . ASP A 1 193 ? -12.359 -18.031 -10.992 1 91.62 193 ASP A O 1
ATOM 1583 N N . ASP A 1 194 ? -13.906 -17.969 -9.438 1 93.12 194 ASP A N 1
ATOM 1584 C CA . ASP A 1 194 ? -13.75 -16.531 -9.258 1 93.12 194 ASP A CA 1
ATOM 1585 C C . ASP A 1 194 ? -12.359 -16.188 -8.742 1 93.12 194 ASP A C 1
ATOM 1587 O O . ASP A 1 194 ? -11.719 -15.258 -9.227 1 93.12 194 ASP A O 1
ATOM 1591 N N . LYS A 1 195 ? -11.93 -16.969 -7.781 1 93.94 195 LYS A N 1
ATOM 1592 C CA . LYS A 1 195 ? -10.602 -16.766 -7.207 1 93.94 195 LYS A CA 1
ATOM 1593 C C . LYS A 1 195 ? -9.523 -16.828 -8.289 1 93.94 195 LYS A C 1
ATOM 1595 O O . LYS A 1 195 ? -8.648 -15.961 -8.344 1 93.94 195 LYS A O 1
ATOM 1600 N N . VAL A 1 196 ? -9.656 -17.75 -9.102 1 93.81 196 VAL A N 1
ATOM 1601 C CA . VAL A 1 196 ? -8.695 -17.906 -10.188 1 93.81 196 VAL A CA 1
ATOM 1602 C C . VAL A 1 196 ? -8.773 -16.719 -11.125 1 93.81 196 VAL A C 1
ATOM 1604 O O . VAL A 1 196 ? -7.742 -16.188 -11.547 1 93.81 196 VAL A O 1
ATOM 1607 N N . SER A 1 197 ? -9.938 -16.328 -11.43 1 94.19 197 SER A N 1
ATOM 1608 C CA . SER A 1 197 ? -10.117 -15.188 -12.312 1 94.19 197 SER A CA 1
ATOM 1609 C C . SER A 1 197 ? -9.469 -13.938 -11.734 1 94.19 197 SER A C 1
ATOM 1611 O O . SER A 1 197 ? -8.789 -13.195 -12.453 1 94.19 197 SER A O 1
ATOM 1613 N N . PHE A 1 198 ? -9.688 -13.758 -10.469 1 94.5 198 PHE A N 1
ATOM 1614 C CA . PHE A 1 198 ? -9.086 -12.602 -9.805 1 94.5 198 PHE A CA 1
ATOM 1615 C C . PHE A 1 198 ? -7.566 -12.695 -9.836 1 94.5 198 PHE A C 1
ATOM 1617 O O . PHE A 1 198 ? -6.887 -11.719 -10.18 1 94.5 198 PHE A O 1
ATOM 1624 N N . LEU A 1 199 ? -7.055 -13.844 -9.508 1 93.06 199 LEU A N 1
ATOM 1625 C CA . LEU A 1 199 ? -5.609 -14.039 -9.453 1 93.06 199 LEU A CA 1
ATOM 1626 C C . LEU A 1 199 ? -4.98 -13.828 -10.828 1 93.06 199 LEU A C 1
ATOM 1628 O O . LEU A 1 199 ? -3.914 -13.227 -10.945 1 93.06 199 LEU A O 1
ATOM 1632 N N . LYS A 1 200 ? -5.648 -14.32 -11.812 1 91.12 200 LYS A N 1
ATOM 1633 C CA . LYS A 1 200 ? -5.148 -14.125 -13.164 1 91.12 200 LYS A CA 1
ATOM 1634 C C . LYS A 1 200 ? -5.156 -12.641 -13.547 1 91.12 200 LYS A C 1
ATOM 1636 O O . LYS A 1 200 ? -4.25 -12.164 -14.234 1 91.12 200 LYS A O 1
ATOM 1641 N N . TYR A 1 201 ? -6.137 -11.984 -13.141 1 92.81 201 TYR A N 1
ATOM 1642 C CA . TYR A 1 201 ? -6.176 -10.547 -13.359 1 92.81 201 TYR A CA 1
ATOM 1643 C C . TYR A 1 201 ? -4.969 -9.859 -12.734 1 92.81 201 TYR A C 1
ATOM 1645 O O . TYR A 1 201 ? -4.27 -9.086 -13.391 1 92.81 201 TYR A O 1
ATOM 1653 N N . PHE A 1 202 ? -4.719 -10.133 -11.453 1 92.56 202 PHE A N 1
ATOM 1654 C CA . PHE A 1 202 ? -3.611 -9.516 -10.734 1 92.56 202 PHE A CA 1
ATOM 1655 C C . PHE A 1 202 ? -2.279 -9.867 -11.383 1 92.56 202 PHE A C 1
ATOM 1657 O O . PHE A 1 202 ? -1.399 -9.016 -11.516 1 92.56 202 PHE A O 1
ATOM 1664 N N . ALA A 1 203 ? -2.168 -11.102 -11.797 1 88.31 203 ALA A N 1
ATOM 1665 C CA . ALA A 1 203 ? -0.931 -11.555 -12.422 1 88.31 203 ALA A CA 1
ATOM 1666 C C . ALA A 1 203 ? -0.678 -10.812 -13.734 1 88.31 203 ALA A C 1
ATOM 1668 O O . ALA A 1 203 ? 0.464 -10.477 -14.055 1 88.31 203 ALA A O 1
ATOM 1669 N N . LYS A 1 204 ? -1.709 -10.617 -14.445 1 88.62 204 LYS A N 1
ATOM 1670 C CA . LYS A 1 204 ? -1.61 -9.898 -15.711 1 88.62 204 LYS A CA 1
ATOM 1671 C C . LYS A 1 204 ? -1.185 -8.453 -15.492 1 88.62 204 LYS A C 1
ATOM 1673 O O . LYS A 1 204 ? -0.547 -7.848 -16.359 1 88.62 204 LYS A O 1
ATOM 1678 N N . HIS A 1 205 ? -1.486 -7.918 -14.383 1 85.56 205 HIS A N 1
ATOM 1679 C CA . HIS A 1 205 ? -1.213 -6.512 -14.102 1 85.56 205 HIS A CA 1
ATOM 1680 C C . HIS A 1 205 ? -0.087 -6.363 -13.086 1 85.56 205 HIS A C 1
ATOM 1682 O O . HIS A 1 205 ? 0.009 -5.34 -12.406 1 85.56 205 HIS A O 1
ATOM 1688 N N . LYS A 1 206 ? 0.665 -7.375 -12.906 1 83.12 206 LYS A N 1
ATOM 1689 C CA . LYS A 1 206 ? 1.716 -7.383 -11.898 1 83.12 206 LYS A CA 1
ATOM 1690 C C . LYS A 1 206 ? 2.766 -6.316 -12.188 1 83.12 206 LYS A C 1
ATOM 1692 O O . LYS A 1 206 ? 3.48 -5.879 -11.281 1 83.12 206 LYS A O 1
ATOM 1697 N N . ASP A 1 207 ? 2.879 -5.922 -13.508 1 78.5 207 ASP A N 1
ATOM 1698 C CA . ASP A 1 207 ? 3.869 -4.93 -13.922 1 78.5 207 ASP A CA 1
ATOM 1699 C C . ASP A 1 207 ? 3.244 -3.543 -14.031 1 78.5 207 ASP A C 1
ATOM 1701 O O . ASP A 1 207 ? 3.682 -2.723 -14.844 1 78.5 207 ASP A O 1
ATOM 1705 N N . MET A 1 208 ? 2.215 -3.436 -13.227 1 74.5 208 MET A N 1
ATOM 1706 C CA . MET A 1 208 ? 1.553 -2.135 -13.234 1 74.5 208 MET A CA 1
ATOM 1707 C C . MET A 1 208 ? 2.504 -1.036 -12.773 1 74.5 208 MET A C 1
ATOM 1709 O O . MET A 1 208 ? 3.059 -1.112 -11.672 1 74.5 208 MET A O 1
ATOM 1713 N N . HIS A 1 209 ? 2.758 -0.102 -13.688 1 77.06 209 HIS A N 1
ATOM 1714 C CA . HIS A 1 209 ? 3.598 1.044 -13.359 1 77.06 209 HIS A CA 1
ATOM 1715 C C . HIS A 1 209 ? 2.836 2.066 -12.523 1 77.06 209 HIS A C 1
ATOM 1717 O O . HIS A 1 209 ? 1.815 2.6 -12.961 1 77.06 209 HIS A O 1
ATOM 1723 N N . LEU A 1 210 ? 3.195 2.115 -11.336 1 73.69 210 LEU A N 1
ATOM 1724 C CA . LEU A 1 210 ? 2.6 3.137 -10.484 1 73.69 210 LEU A CA 1
ATOM 1725 C C . LEU A 1 210 ? 3.176 4.512 -10.797 1 73.69 210 LEU A C 1
ATOM 1727 O O . LEU A 1 210 ? 2.635 5.531 -10.367 1 73.69 210 LEU A O 1
ATOM 1731 N N . LEU A 1 211 ? 4.301 4.543 -11.57 1 68.5 211 LEU A N 1
ATOM 1732 C CA . LEU A 1 211 ? 5 5.773 -11.922 1 68.5 211 LEU A CA 1
ATOM 1733 C C . LEU A 1 211 ? 4.742 6.145 -13.383 1 68.5 211 LEU A C 1
ATOM 1735 O O . LEU A 1 211 ? 4.586 5.27 -14.234 1 68.5 211 LEU A O 1
ATOM 1739 N N . ASP A 1 212 ? 3.834 7.059 -13.773 1 57.34 212 ASP A N 1
ATOM 1740 C CA . ASP A 1 212 ? 3.689 7.488 -15.156 1 57.34 212 ASP A CA 1
ATOM 1741 C C . ASP A 1 212 ? 5.039 7.492 -15.875 1 57.34 212 ASP A C 1
ATOM 1743 O O . ASP A 1 212 ? 6.055 7.863 -15.289 1 57.34 212 ASP A O 1
ATOM 1747 N N . GLU A 1 213 ? 5.25 6.547 -17.031 1 45.78 213 GLU A N 1
ATOM 1748 C CA . GLU A 1 213 ? 6.332 6.965 -17.922 1 45.78 213 GLU A CA 1
ATOM 1749 C C . GLU A 1 213 ? 6.18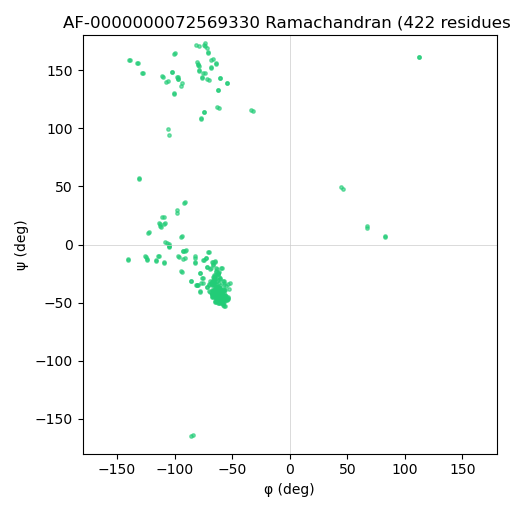4 8.43 -18.312 1 45.78 213 GLU A C 1
ATOM 1751 O O . GLU A 1 213 ? 5.07 8.945 -18.406 1 45.78 213 GLU A O 1
ATOM 1756 N N . MET B 1 1 ? 7.25 -46.25 -8.555 1 67.25 1 MET B N 1
ATOM 1757 C CA . MET B 1 1 ? 6.285 -45.25 -9.055 1 67.25 1 MET B CA 1
ATOM 1758 C C . MET B 1 1 ? 6.98 -44.188 -9.898 1 67.25 1 MET B C 1
ATOM 1760 O O . MET B 1 1 ? 8.117 -43.812 -9.609 1 67.25 1 MET B O 1
ATOM 1764 N N . LYS B 1 2 ? 6.477 -43.969 -11.164 1 87.62 2 LYS B N 1
ATOM 1765 C CA . LYS B 1 2 ? 7.008 -42.938 -12.047 1 87.62 2 LYS B CA 1
ATOM 1766 C C . LYS B 1 2 ? 6.988 -41.562 -11.367 1 87.62 2 LYS B C 1
ATOM 1768 O O . LYS B 1 2 ? 6.117 -41.281 -10.547 1 87.62 2 LYS B O 1
ATOM 1773 N N . THR B 1 3 ? 7.996 -40.875 -11.578 1 93.12 3 THR B N 1
ATOM 1774 C CA . THR B 1 3 ? 8.008 -39.5 -11.062 1 93.12 3 THR B CA 1
ATOM 1775 C C . THR B 1 3 ? 6.934 -38.656 -11.734 1 93.12 3 THR B C 1
ATOM 1777 O O . THR B 1 3 ? 6.473 -39 -12.828 1 93.12 3 THR B O 1
ATOM 1780 N N . ILE B 1 4 ? 6.535 -37.656 -11.078 1 95.88 4 ILE B N 1
ATOM 1781 C CA . ILE B 1 4 ? 5.504 -36.781 -11.617 1 95.88 4 ILE B CA 1
ATOM 1782 C C . ILE B 1 4 ? 5.996 -36.125 -12.914 1 95.88 4 ILE B C 1
ATOM 1784 O O . ILE B 1 4 ? 5.199 -35.844 -13.812 1 95.88 4 ILE B O 1
ATOM 1788 N N . PHE B 1 5 ? 7.258 -35.969 -13.125 1 94.81 5 PHE B N 1
ATOM 1789 C CA . PHE B 1 5 ? 7.855 -35.406 -14.32 1 94.81 5 PHE B CA 1
ATOM 1790 C C . PHE B 1 5 ? 7.602 -36.281 -15.531 1 94.81 5 PHE B C 1
ATOM 1792 O O . PHE B 1 5 ? 7.168 -35.812 -16.578 1 94.81 5 PHE B O 1
ATOM 1799 N N . ARG B 1 6 ? 7.887 -37.5 -15.297 1 92.62 6 ARG B N 1
ATOM 1800 C CA . ARG B 1 6 ? 7.688 -38.469 -16.375 1 92.62 6 ARG B CA 1
ATOM 1801 C C . ARG B 1 6 ? 6.203 -38.625 -16.672 1 92.62 6 ARG B C 1
ATOM 1803 O O . ARG B 1 6 ? 5.816 -38.75 -17.844 1 92.62 6 ARG B O 1
ATOM 1810 N N . GLU B 1 7 ? 5.43 -38.719 -15.617 1 95.12 7 GLU B N 1
ATOM 1811 C CA . GLU B 1 7 ? 3.988 -38.844 -15.805 1 95.12 7 GLU B CA 1
ATOM 1812 C C . GLU B 1 7 ? 3.447 -37.688 -16.641 1 95.12 7 GLU B C 1
ATOM 1814 O O . GLU B 1 7 ? 2.588 -37.875 -17.5 1 95.12 7 GLU B O 1
ATOM 1819 N N . LEU B 1 8 ? 3.9 -36.5 -16.328 1 96.12 8 LEU B N 1
ATOM 1820 C CA . LEU B 1 8 ? 3.463 -35.312 -17.031 1 96.12 8 LEU B CA 1
ATOM 1821 C C . LEU B 1 8 ? 3.852 -35.406 -18.516 1 96.12 8 LEU B C 1
ATOM 1823 O O . LEU B 1 8 ? 3.033 -35.125 -19.391 1 96.12 8 LEU B O 1
ATOM 1827 N N . ASP B 1 9 ? 5.027 -35.781 -18.812 1 93.56 9 ASP B N 1
ATOM 1828 C CA . ASP B 1 9 ? 5.496 -35.938 -20.188 1 93.56 9 ASP B CA 1
ATOM 1829 C C . ASP B 1 9 ? 4.629 -36.938 -20.953 1 93.56 9 ASP B C 1
ATOM 1831 O O . ASP B 1 9 ? 4.223 -36.688 -22.078 1 93.56 9 ASP B O 1
ATOM 1835 N N . ASP B 1 10 ? 4.457 -38.031 -20.297 1 94.75 10 ASP B N 1
ATOM 1836 C CA . ASP B 1 10 ? 3.625 -39.062 -20.906 1 94.75 10 ASP B CA 1
ATOM 1837 C C . ASP B 1 10 ? 2.213 -38.562 -21.172 1 94.75 10 ASP B C 1
ATOM 1839 O O . ASP B 1 10 ? 1.619 -38.844 -22.203 1 94.75 10 ASP B O 1
ATOM 1843 N N . ALA B 1 11 ? 1.731 -37.812 -20.234 1 96.38 11 ALA B N 1
ATOM 1844 C CA . ALA B 1 11 ? 0.376 -37.281 -20.359 1 96.38 11 ALA B CA 1
ATOM 1845 C C . ALA B 1 11 ? 0.262 -36.312 -21.547 1 96.38 11 ALA B C 1
ATOM 1847 O O . ALA B 1 11 ? -0.726 -36.375 -22.281 1 96.38 11 ALA B O 1
ATOM 1848 N N . PHE B 1 12 ? 1.214 -35.469 -21.781 1 95.5 12 PHE B N 1
ATOM 1849 C CA . PHE B 1 12 ? 1.211 -34.594 -22.938 1 95.5 12 PHE B CA 1
ATOM 1850 C C . PHE B 1 12 ? 1.166 -35.375 -24.234 1 95.5 12 PHE B C 1
ATOM 1852 O O . PHE B 1 12 ? 0.444 -35.031 -25.172 1 95.5 12 PHE B O 1
ATOM 1859 N N . LYS B 1 13 ? 1.913 -36.469 -24.219 1 94 13 LYS B N 1
ATOM 1860 C CA . LYS B 1 13 ? 1.944 -37.312 -25.406 1 94 13 LYS B CA 1
ATOM 1861 C C . LYS B 1 13 ? 0.582 -37.969 -25.672 1 94 13 LYS B C 1
ATOM 1863 O O . LYS B 1 13 ? 0.157 -38.094 -26.828 1 94 13 LYS B O 1
ATOM 1868 N N . VAL B 1 14 ? 0.032 -38.344 -24.594 1 94.38 14 VAL B N 1
ATOM 1869 C CA . VAL B 1 14 ? -1.293 -38.969 -24.719 1 94.38 14 VAL B CA 1
ATOM 1870 C C . VAL B 1 14 ? -2.266 -37.938 -25.328 1 94.38 14 VAL B C 1
ATOM 1872 O O . VAL B 1 14 ? -3.002 -38.25 -26.266 1 94.38 14 VAL B O 1
ATOM 1875 N N . LEU B 1 15 ? -2.291 -36.75 -24.844 1 93.56 15 LEU B N 1
ATOM 1876 C CA . LEU B 1 15 ? -3.25 -35.719 -25.266 1 93.56 15 LEU B CA 1
ATOM 1877 C C . LEU B 1 15 ? -2.965 -35.281 -26.703 1 93.56 15 LEU B C 1
ATOM 1879 O O . LEU B 1 15 ? -3.885 -34.906 -27.422 1 93.56 15 LEU B O 1
ATOM 1883 N N . LEU B 1 16 ? -1.709 -35.281 -27.109 1 91 16 LEU B N 1
ATOM 1884 C CA . LEU B 1 16 ? -1.33 -34.906 -28.453 1 91 16 LEU B CA 1
ATOM 1885 C C . LEU B 1 16 ? -1.948 -35.844 -29.484 1 91 16 LEU B C 1
ATOM 1887 O O . LEU B 1 16 ? -2.15 -35.469 -30.641 1 91 16 LEU B O 1
ATOM 1891 N N . ARG B 1 17 ? -2.266 -37 -29.047 1 91.5 17 ARG B N 1
ATOM 1892 C CA . ARG B 1 17 ? -2.824 -38 -29.953 1 91.5 17 ARG B CA 1
ATOM 1893 C C . ARG B 1 17 ? -4.348 -37.938 -29.953 1 91.5 17 ARG B C 1
ATOM 1895 O O . ARG B 1 17 ? -4.996 -38.625 -30.75 1 91.5 17 ARG B O 1
ATOM 1902 N N . MET B 1 18 ? -4.82 -37.219 -29 1 88.06 18 MET B N 1
ATOM 1903 C CA . MET B 1 18 ? -6.273 -37.094 -28.922 1 88.06 18 MET B CA 1
ATOM 1904 C C . MET B 1 18 ? -6.793 -36.094 -29.922 1 88.06 18 MET B C 1
ATOM 1906 O O . MET B 1 18 ? -6.008 -35.375 -30.531 1 88.06 18 MET B O 1
ATOM 1910 N N . ASP B 1 19 ? -8.086 -36.062 -30.047 1 87.06 19 ASP B N 1
ATOM 1911 C CA . ASP B 1 19 ? -8.703 -35.125 -30.984 1 87.06 19 ASP B CA 1
ATOM 1912 C C . ASP B 1 19 ? -8.617 -33.688 -30.469 1 87.06 19 ASP B C 1
ATOM 1914 O O . ASP B 1 19 ? -8.172 -33.438 -29.344 1 87.06 19 ASP B O 1
ATOM 1918 N N . GLU B 1 20 ? -8.945 -32.75 -31.328 1 89 20 GLU B N 1
ATOM 1919 C CA . GLU B 1 20 ? -8.875 -31.344 -30.969 1 89 20 GLU B CA 1
ATOM 1920 C C . GLU B 1 20 ? -10.203 -30.859 -30.391 1 89 20 GLU B C 1
ATOM 1922 O O . GLU B 1 20 ? -10.633 -29.734 -30.672 1 89 20 GLU B O 1
ATOM 1927 N N . SER B 1 21 ? -10.859 -31.797 -29.594 1 91.81 21 SER B N 1
ATOM 1928 C CA . SER B 1 21 ? -12.133 -31.438 -28.969 1 91.81 21 SER B CA 1
ATOM 1929 C C . SER B 1 21 ? -11.93 -30.438 -27.844 1 91.81 21 SER B C 1
ATOM 1931 O O . SER B 1 21 ? -10.805 -30.234 -27.375 1 91.81 21 SER B O 1
ATOM 1933 N N . ASP B 1 22 ? -13.039 -29.812 -27.422 1 91.75 22 ASP B N 1
ATOM 1934 C CA . ASP B 1 22 ? -13.008 -28.891 -26.297 1 91.75 22 ASP B CA 1
ATOM 1935 C C . ASP B 1 22 ? -12.562 -29.594 -25.016 1 91.75 22 ASP B C 1
ATOM 1937 O O . ASP B 1 22 ? -11.852 -29 -24.188 1 91.75 22 ASP B O 1
ATOM 1941 N N . ASP B 1 23 ? -12.977 -30.797 -24.859 1 93.31 23 ASP B N 1
ATOM 1942 C CA . ASP B 1 23 ? -12.578 -31.609 -23.703 1 93.31 23 ASP B CA 1
ATOM 1943 C C . ASP B 1 23 ? -11.055 -31.75 -23.656 1 93.31 23 ASP B C 1
ATOM 1945 O O . ASP B 1 23 ? -10.445 -31.516 -22.609 1 93.31 23 ASP B O 1
ATOM 1949 N N . THR B 1 24 ? -10.484 -32.094 -24.797 1 94.88 24 THR B N 1
ATOM 1950 C CA . THR B 1 24 ? -9.039 -32.281 -24.859 1 94.88 24 THR B CA 1
ATOM 1951 C C . THR B 1 24 ? -8.312 -30.969 -24.562 1 94.88 24 THR B C 1
ATOM 1953 O O . THR B 1 24 ? -7.281 -30.969 -23.891 1 94.88 24 THR B O 1
ATOM 1956 N N . LYS B 1 25 ? -8.828 -29.891 -25.047 1 95 25 LYS B N 1
ATOM 1957 C CA . LYS B 1 25 ? -8.219 -28.594 -24.812 1 95 25 LYS B CA 1
ATOM 1958 C C . LYS B 1 25 ? -8.203 -28.25 -23.312 1 95 25 LYS B C 1
ATOM 1960 O O . LYS B 1 25 ? -7.215 -27.703 -22.812 1 95 25 LYS B O 1
ATOM 1965 N N . ILE B 1 26 ? -9.281 -28.516 -22.641 1 95.12 26 ILE B N 1
ATOM 1966 C CA . ILE B 1 26 ? -9.383 -28.25 -21.203 1 95.12 26 ILE B CA 1
ATOM 1967 C C . ILE B 1 26 ? -8.359 -29.078 -20.453 1 95.12 26 ILE B C 1
ATOM 1969 O O . ILE B 1 26 ? -7.707 -28.594 -19.531 1 95.12 26 ILE B O 1
ATOM 1973 N N . ARG B 1 27 ? -8.242 -30.328 -20.859 1 96.75 27 ARG B N 1
ATOM 1974 C CA . ARG B 1 27 ? -7.266 -31.219 -20.234 1 96.75 27 ARG B CA 1
ATOM 1975 C C . ARG B 1 27 ? -5.844 -30.734 -20.484 1 96.75 27 ARG B C 1
ATOM 1977 O O . ARG B 1 27 ? -5.008 -30.734 -19.578 1 96.75 27 ARG B O 1
ATOM 1984 N N . TYR B 1 28 ? -5.613 -30.328 -21.672 1 96.94 28 TYR B N 1
ATOM 1985 C CA . TYR B 1 28 ? -4.309 -29.797 -22.031 1 96.94 28 TYR B CA 1
ATOM 1986 C C . TYR B 1 28 ? -3.963 -28.578 -21.203 1 96.94 28 TYR B C 1
ATOM 1988 O O . TYR B 1 28 ? -2.842 -28.453 -20.703 1 96.94 28 TYR B O 1
ATOM 1996 N N . LYS B 1 29 ? -4.887 -27.688 -21.062 1 95.56 29 LYS B N 1
ATOM 1997 C CA . LYS B 1 29 ? -4.68 -26.484 -20.25 1 95.56 29 LYS B CA 1
ATOM 1998 C C . LYS B 1 29 ? -4.332 -26.844 -18.812 1 95.56 29 LYS B C 1
ATOM 2000 O O . LYS B 1 29 ? -3.477 -26.219 -18.188 1 95.56 29 LYS B O 1
ATOM 2005 N N . ALA B 1 30 ? -5.008 -27.812 -18.25 1 96.94 30 ALA B N 1
ATOM 2006 C CA . ALA B 1 30 ? -4.727 -28.25 -16.891 1 96.94 30 ALA B CA 1
ATOM 2007 C C . ALA B 1 30 ? -3.305 -28.797 -16.766 1 96.94 30 ALA B C 1
ATOM 2009 O O . ALA B 1 30 ? -2.621 -28.547 -15.766 1 96.94 30 ALA B O 1
ATOM 2010 N N . LEU B 1 31 ? -2.857 -29.547 -17.797 1 97.44 31 LEU B N 1
ATOM 2011 C CA . LEU B 1 31 ? -1.487 -30.047 -17.781 1 97.44 31 LEU B CA 1
ATOM 2012 C C . LEU B 1 31 ? -0.486 -28.891 -17.844 1 97.44 31 LEU B C 1
ATOM 2014 O O . LEU B 1 31 ? 0.56 -28.938 -17.188 1 97.44 31 LEU B O 1
ATOM 2018 N N . ILE B 1 32 ? -0.835 -27.859 -18.594 1 96.12 32 ILE B N 1
ATOM 2019 C CA . ILE B 1 32 ? 0.016 -26.672 -18.688 1 96.12 32 ILE B CA 1
ATOM 2020 C C . ILE B 1 32 ? 0.122 -26.016 -17.312 1 96.12 32 ILE B C 1
ATOM 2022 O O . ILE B 1 32 ? 1.205 -25.578 -16.906 1 96.12 32 ILE B O 1
ATOM 2026 N N . GLU B 1 33 ? -1.004 -25.922 -16.625 1 96 33 GLU B N 1
ATOM 2027 C CA . GLU B 1 33 ? -0.978 -25.328 -15.289 1 96 33 GLU B CA 1
ATOM 2028 C C . GLU B 1 33 ? -0.107 -26.156 -14.344 1 96 33 GLU B C 1
ATOM 2030 O O . GLU B 1 33 ? 0.6 -25.594 -13.5 1 96 33 GLU B O 1
ATOM 2035 N N . LEU B 1 34 ? -0.191 -27.469 -14.445 1 97 34 LEU B N 1
ATOM 2036 C CA . LEU B 1 34 ? 0.666 -28.328 -13.641 1 97 34 LEU B CA 1
ATOM 2037 C C . LEU B 1 34 ? 2.137 -28.078 -13.953 1 97 34 LEU B C 1
ATOM 2039 O O . LEU B 1 34 ? 2.961 -27.969 -13.039 1 97 34 LEU B O 1
ATOM 2043 N N . GLN B 1 35 ? 2.43 -27.969 -15.219 1 96.25 35 GLN B N 1
ATOM 2044 C CA . GLN B 1 35 ? 3.795 -27.672 -15.633 1 96.25 35 GLN B CA 1
ATOM 2045 C C . GLN B 1 35 ? 4.262 -26.344 -15.062 1 96.25 35 GLN B C 1
ATOM 2047 O O . GLN B 1 35 ? 5.387 -26.219 -14.57 1 96.25 35 GLN B O 1
ATOM 2052 N N . LYS B 1 36 ? 3.406 -25.359 -15.141 1 93.88 36 LYS B N 1
ATOM 2053 C CA . LYS B 1 36 ? 3.734 -24.047 -14.594 1 93.88 36 LYS B CA 1
ATOM 2054 C C . LYS B 1 36 ? 4.035 -24.125 -13.102 1 93.88 36 LYS B C 1
ATOM 2056 O O . LYS B 1 36 ? 4.973 -23.484 -12.617 1 93.88 36 LYS B O 1
ATOM 2061 N N . TYR B 1 37 ? 3.211 -24.859 -12.383 1 95.12 37 TYR B N 1
ATOM 2062 C CA . TYR B 1 37 ? 3.434 -25.031 -10.953 1 95.12 37 TYR B CA 1
ATOM 2063 C C . TYR B 1 37 ? 4.805 -25.641 -10.688 1 95.12 37 TYR B C 1
ATOM 2065 O O . TYR B 1 37 ? 5.555 -25.156 -9.836 1 95.12 37 TYR B O 1
ATOM 2073 N N . ILE B 1 38 ? 5.094 -26.656 -11.414 1 95.25 38 ILE B N 1
ATOM 2074 C CA . ILE B 1 38 ? 6.363 -27.344 -11.25 1 95.25 38 ILE B CA 1
ATOM 2075 C C . ILE B 1 38 ? 7.52 -26.406 -11.57 1 95.25 38 ILE B C 1
ATOM 2077 O O . ILE B 1 38 ? 8.484 -26.312 -10.805 1 95.25 38 ILE B O 1
ATOM 2081 N N . ASP B 1 39 ? 7.363 -25.625 -12.648 1 94.38 39 ASP B N 1
ATOM 2082 C CA . ASP B 1 39 ? 8.422 -24.734 -13.109 1 94.38 39 ASP B CA 1
ATOM 2083 C C . ASP B 1 39 ? 8.594 -23.547 -12.164 1 94.38 39 ASP B C 1
ATOM 2085 O O . ASP B 1 39 ? 9.648 -22.906 -12.164 1 94.38 39 ASP B O 1
ATOM 2089 N N . GLY B 1 40 ? 7.566 -23.344 -11.414 1 91 40 GLY B N 1
ATOM 2090 C CA . GLY B 1 40 ? 7.633 -22.203 -10.508 1 91 40 GLY B CA 1
ATOM 2091 C C . GLY B 1 40 ? 8.477 -22.484 -9.273 1 91 40 GLY B C 1
ATOM 2092 O O . GLY B 1 40 ? 8.891 -21.547 -8.578 1 91 40 GLY B O 1
ATOM 2093 N N . PHE B 1 41 ? 8.625 -23.734 -8.883 1 91.88 41 PHE B N 1
ATOM 2094 C CA . PHE B 1 41 ? 9.492 -24.203 -7.812 1 91.88 41 PHE B CA 1
ATOM 2095 C C . PHE B 1 41 ? 9.016 -23.703 -6.457 1 91.88 41 PHE B C 1
ATOM 2097 O O . PHE B 1 41 ? 9.766 -23.719 -5.48 1 91.88 41 PHE B O 1
ATOM 2104 N N . SER B 1 42 ? 7.777 -23.234 -6.441 1 86.38 42 SER B N 1
ATOM 2105 C CA . SER B 1 42 ? 7.223 -22.844 -5.148 1 86.38 42 SER B CA 1
ATOM 2106 C C . SER B 1 42 ? 7.211 -24.031 -4.18 1 86.38 42 SER B C 1
ATOM 2108 O O . SER B 1 42 ? 7.164 -23.844 -2.963 1 86.38 42 SER B O 1
ATOM 2110 N N . TRP B 1 43 ? 7.273 -25.203 -4.656 1 91.06 43 TRP B N 1
ATOM 2111 C CA . TRP B 1 43 ? 7.227 -26.438 -3.889 1 91.06 43 TRP B CA 1
ATOM 2112 C C . TRP B 1 43 ? 8.602 -26.781 -3.32 1 91.06 43 TRP B C 1
ATOM 2114 O O . TRP B 1 43 ? 8.727 -27.656 -2.463 1 91.06 43 TRP B O 1
ATOM 2124 N N . TYR B 1 44 ? 9.578 -26.109 -3.725 1 93 44 TYR B N 1
ATOM 2125 C CA . TYR B 1 44 ? 10.938 -26.484 -3.359 1 93 44 TYR B CA 1
ATOM 2126 C C . TYR B 1 44 ? 11.461 -25.625 -2.221 1 93 44 TYR B C 1
ATOM 2128 O O . TYR B 1 44 ? 11.445 -24.391 -2.312 1 93 44 TYR B O 1
ATOM 2136 N N . THR B 1 45 ? 12 -26.219 -1.18 1 89.81 45 THR B N 1
ATOM 2137 C CA . THR B 1 45 ? 12.5 -25.5 -0.017 1 89.81 45 THR B CA 1
ATOM 2138 C C . THR B 1 45 ? 13.977 -25.812 0.228 1 89.81 45 THR B C 1
ATOM 2140 O O . THR B 1 45 ? 14.523 -25.469 1.276 1 89.81 45 THR B O 1
ATOM 2143 N N . GLY B 1 46 ? 14.633 -26.469 -0.708 1 90 46 GLY B N 1
ATOM 2144 C CA . GLY B 1 46 ? 16.031 -26.844 -0.521 1 90 46 GLY B CA 1
ATOM 2145 C C . GLY B 1 46 ? 17 -25.75 -0.909 1 90 46 GLY B C 1
ATOM 2146 O O . GLY B 1 46 ? 16.656 -24.578 -0.891 1 90 46 GLY B O 1
ATOM 2147 N N . SER B 1 47 ? 18.234 -26.094 -1.069 1 92.25 47 SER B N 1
ATOM 2148 C CA . SER B 1 47 ? 19.297 -25.141 -1.371 1 92.25 47 SER B CA 1
ATOM 2149 C C . SER B 1 47 ? 19.141 -24.562 -2.771 1 92.25 47 SER B C 1
ATOM 2151 O O . SER B 1 47 ? 18.656 -25.234 -3.68 1 92.25 47 SER B O 1
ATOM 2153 N N . ALA B 1 48 ? 19.578 -23.406 -3.035 1 89.88 48 ALA B N 1
ATOM 2154 C CA . ALA B 1 48 ? 19.5 -22.703 -4.32 1 89.88 48 ALA B CA 1
ATOM 2155 C C . ALA B 1 48 ? 20.297 -23.453 -5.387 1 89.88 48 ALA B C 1
ATOM 2157 O O . ALA B 1 48 ? 19.875 -23.516 -6.547 1 89.88 48 ALA B O 1
ATOM 2158 N N . LYS B 1 49 ? 21.391 -23.969 -4.945 1 91.56 49 LYS B N 1
ATOM 2159 C CA . LYS B 1 49 ? 22.25 -24.672 -5.887 1 91.56 49 LYS B CA 1
ATOM 2160 C C . LYS B 1 49 ? 21.531 -25.859 -6.508 1 91.56 49 LYS B C 1
ATOM 2162 O O . LYS B 1 49 ? 21.547 -26.031 -7.73 1 91.56 49 LYS B O 1
ATOM 2167 N N . ILE B 1 50 ? 20.953 -26.672 -5.707 1 93 50 ILE B N 1
ATOM 2168 C CA . ILE B 1 50 ? 20.25 -27.859 -6.184 1 93 50 ILE B CA 1
ATOM 2169 C C . ILE B 1 50 ? 19.031 -27.438 -7.004 1 93 50 ILE B C 1
ATOM 2171 O O . ILE B 1 50 ? 18.703 -28.062 -8.008 1 93 50 ILE B O 1
ATOM 2175 N N . ARG B 1 51 ? 18.344 -26.391 -6.566 1 95.19 51 ARG B N 1
ATOM 2176 C CA . ARG B 1 51 ? 17.203 -25.859 -7.32 1 95.19 51 ARG B CA 1
ATOM 2177 C C . ARG B 1 51 ? 17.625 -25.531 -8.758 1 95.19 51 ARG B C 1
ATOM 2179 O O . ARG B 1 51 ? 16.938 -25.922 -9.703 1 95.19 51 ARG B O 1
ATOM 2186 N N . ASP B 1 52 ? 18.75 -24.859 -8.883 1 95.19 52 ASP B N 1
ATOM 2187 C CA . ASP B 1 52 ? 19.25 -24.469 -10.195 1 95.19 52 ASP B CA 1
ATOM 2188 C C . ASP B 1 52 ? 19.531 -25.703 -11.055 1 95.19 52 ASP B C 1
ATOM 2190 O O . ASP B 1 52 ? 19.25 -25.703 -12.258 1 95.19 52 ASP B O 1
ATOM 2194 N N . GLU B 1 53 ? 20.109 -26.688 -10.438 1 94.62 53 GLU B N 1
ATOM 2195 C CA . GLU B 1 53 ? 20.406 -27.922 -11.164 1 94.62 53 GLU B CA 1
ATOM 2196 C C . GLU B 1 53 ? 19.141 -28.578 -11.672 1 94.62 53 GLU B C 1
ATOM 2198 O O . GLU B 1 53 ? 19.062 -28.984 -12.828 1 94.62 53 GLU B O 1
ATOM 2203 N N . ILE B 1 54 ? 18.172 -28.656 -10.805 1 95.06 54 ILE B N 1
ATOM 2204 C CA . ILE B 1 54 ? 16.922 -29.297 -11.203 1 95.06 54 ILE B CA 1
ATOM 2205 C C . ILE B 1 54 ? 16.297 -28.5 -12.352 1 95.06 54 ILE B C 1
ATOM 2207 O O . ILE B 1 54 ? 15.875 -29.094 -13.352 1 95.06 54 ILE B O 1
ATOM 2211 N N . GLU B 1 55 ? 16.172 -27.219 -12.211 1 95.19 55 GLU B N 1
ATOM 2212 C CA . GLU B 1 55 ? 15.57 -26.359 -13.219 1 95.19 55 GLU B CA 1
ATOM 2213 C C . GLU B 1 55 ? 16.203 -26.562 -14.586 1 95.19 55 GLU B C 1
ATOM 2215 O O . GLU B 1 55 ? 15.516 -26.609 -15.609 1 95.19 55 GLU B O 1
ATOM 2220 N N . LYS B 1 56 ? 17.438 -26.844 -14.562 1 94.75 56 LYS B N 1
ATOM 2221 C CA . LYS B 1 56 ? 18.203 -26.938 -15.812 1 94.75 56 LYS B CA 1
ATOM 2222 C C . LYS B 1 56 ? 18.094 -28.328 -16.422 1 94.75 56 LYS B C 1
ATOM 2224 O O . LYS B 1 56 ? 18.094 -28.484 -17.641 1 94.75 56 LYS B O 1
ATOM 2229 N N . TYR B 1 57 ? 17.953 -29.328 -15.555 1 93.31 57 TYR B N 1
ATOM 2230 C CA . TYR B 1 57 ? 18.281 -30.625 -16.109 1 93.31 57 TYR B CA 1
ATOM 2231 C C . TYR B 1 57 ? 17.125 -31.594 -15.945 1 93.31 57 TYR B C 1
ATOM 2233 O O . TYR B 1 57 ? 17.156 -32.719 -16.484 1 93.31 57 TYR B O 1
ATOM 2241 N N . TYR B 1 58 ? 16.078 -31.281 -15.18 1 91.81 58 TYR B N 1
ATOM 2242 C CA . TYR B 1 58 ? 15.094 -32.312 -14.805 1 91.81 58 TYR B CA 1
ATOM 2243 C C . TYR B 1 58 ? 14.375 -32.844 -16.047 1 91.81 58 TYR B C 1
ATOM 2245 O O . TYR B 1 58 ? 13.797 -33.938 -16 1 91.81 58 TYR B O 1
ATOM 2253 N N . LYS B 1 59 ? 14.391 -32.094 -17.141 1 89.5 59 LYS B N 1
ATOM 2254 C CA . LYS B 1 59 ? 13.719 -32.5 -18.359 1 89.5 59 LYS B CA 1
ATOM 2255 C C . LYS B 1 59 ? 14.672 -33.25 -19.281 1 89.5 59 LYS B C 1
ATOM 2257 O O . LYS B 1 59 ? 14.273 -33.75 -20.344 1 89.5 59 LYS B O 1
ATOM 2262 N N . LEU B 1 60 ? 15.875 -33.344 -18.969 1 91.38 60 LEU B N 1
ATOM 2263 C CA . LEU B 1 60 ? 16.891 -33.969 -19.781 1 91.38 60 LEU B CA 1
ATOM 2264 C C . LEU B 1 60 ? 17.203 -35.375 -19.281 1 91.38 60 LEU B C 1
ATOM 2266 O O . LEU B 1 60 ? 16.859 -35.719 -18.156 1 91.38 60 LEU B O 1
ATOM 2270 N N . PRO B 1 61 ? 17.875 -36.156 -20.156 1 92.25 61 PRO B N 1
ATOM 2271 C CA . PRO B 1 61 ? 18.281 -37.469 -19.688 1 92.25 61 PRO B CA 1
ATOM 2272 C C . PRO B 1 61 ? 19.219 -37.438 -18.484 1 92.25 61 PRO B C 1
ATOM 2274 O O . PRO B 1 61 ? 20.078 -36.562 -18.422 1 92.25 61 PRO B O 1
ATOM 2277 N N . ILE B 1 62 ? 19.047 -38.375 -17.625 1 93.88 62 ILE B N 1
ATOM 2278 C CA . ILE B 1 62 ? 19.797 -38.438 -16.375 1 93.88 62 ILE B CA 1
ATOM 2279 C C . ILE B 1 62 ? 21.297 -38.469 -16.672 1 93.88 62 ILE B C 1
ATOM 2281 O O . ILE B 1 62 ? 22.078 -37.875 -15.93 1 93.88 62 ILE B O 1
ATOM 2285 N N . SER B 1 63 ? 21.688 -39.188 -17.719 1 94.25 63 SER B N 1
ATOM 2286 C CA . SER B 1 63 ? 23.094 -39.281 -18.094 1 94.25 63 SER B CA 1
ATOM 2287 C C . SER B 1 63 ? 23.703 -37.906 -18.359 1 94.25 63 SER B C 1
ATOM 2289 O O . SER B 1 63 ? 24.844 -37.656 -17.969 1 94.25 63 SER B O 1
ATOM 2291 N N . HIS B 1 64 ? 22.922 -37.125 -19.016 1 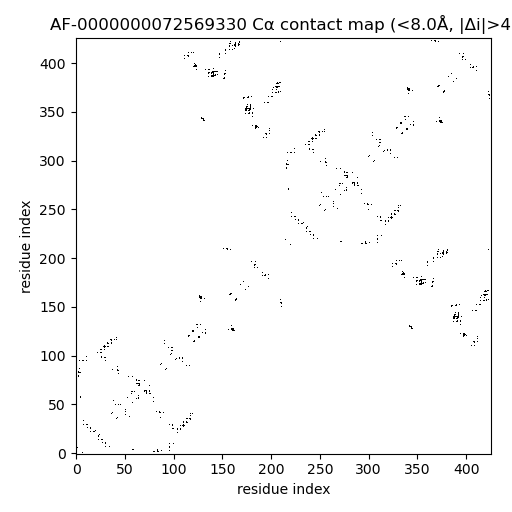95.44 64 HIS B N 1
ATOM 2292 C CA . HIS B 1 64 ? 23.375 -35.781 -19.297 1 95.44 64 HIS B CA 1
ATOM 2293 C C . HIS B 1 64 ? 23.562 -34.969 -18.016 1 95.44 64 HIS B C 1
ATOM 2295 O O . HIS B 1 64 ? 24.594 -34.312 -17.828 1 95.44 64 HIS B O 1
ATOM 2301 N N . TRP B 1 65 ? 22.578 -35.062 -17.094 1 94.75 65 TRP B N 1
ATOM 2302 C CA . TRP B 1 65 ? 22.641 -34.375 -15.805 1 94.75 65 TRP B CA 1
ATOM 2303 C C . TRP B 1 65 ? 23.859 -34.812 -15.008 1 94.75 65 TRP B C 1
ATOM 2305 O O . TRP B 1 65 ? 24.625 -34 -14.523 1 94.75 65 TRP B O 1
ATOM 2315 N N . ALA B 1 66 ? 24.078 -36 -14.938 1 95.38 66 ALA B N 1
ATOM 2316 C CA . ALA B 1 66 ? 25.203 -36.594 -14.203 1 95.38 66 ALA B CA 1
ATOM 2317 C C . ALA B 1 66 ? 26.531 -36.094 -14.766 1 95.38 66 ALA B C 1
ATOM 2319 O O . ALA B 1 66 ? 27.438 -35.719 -14.016 1 95.38 66 ALA B O 1
ATOM 2320 N N . CYS B 1 67 ? 26.672 -36.125 -16.047 1 96.06 67 CYS B N 1
ATOM 2321 C CA . CYS B 1 67 ? 27.906 -35.75 -16.719 1 96.06 67 CYS B CA 1
ATOM 2322 C C . CYS B 1 67 ? 28.234 -34.281 -16.438 1 96.06 67 CYS B C 1
ATOM 2324 O O . CYS B 1 67 ? 29.375 -33.938 -16.156 1 96.06 67 CYS B O 1
ATOM 2326 N N . LYS B 1 68 ? 27.297 -33.438 -16.469 1 95.44 68 LYS B N 1
ATOM 2327 C CA . LYS B 1 68 ? 27.5 -32 -16.375 1 95.44 68 LYS B CA 1
ATOM 2328 C C . LYS B 1 68 ? 27.812 -31.578 -14.938 1 95.44 68 LYS B C 1
ATOM 2330 O O . LYS B 1 68 ? 28.516 -30.594 -14.711 1 95.44 68 LYS B O 1
ATOM 2335 N N . THR B 1 69 ? 27.312 -32.312 -13.945 1 95.31 69 THR B N 1
ATOM 2336 C CA . THR B 1 69 ? 27.438 -31.859 -12.562 1 95.31 69 THR B CA 1
ATOM 2337 C C . THR B 1 69 ? 28.422 -32.719 -11.797 1 95.31 69 THR B C 1
ATOM 2339 O O . THR B 1 69 ? 28.844 -32.375 -10.688 1 95.31 69 THR B O 1
ATOM 2342 N N . GLY B 1 70 ? 28.766 -33.875 -12.344 1 94.31 70 GLY B N 1
ATOM 2343 C CA . GLY B 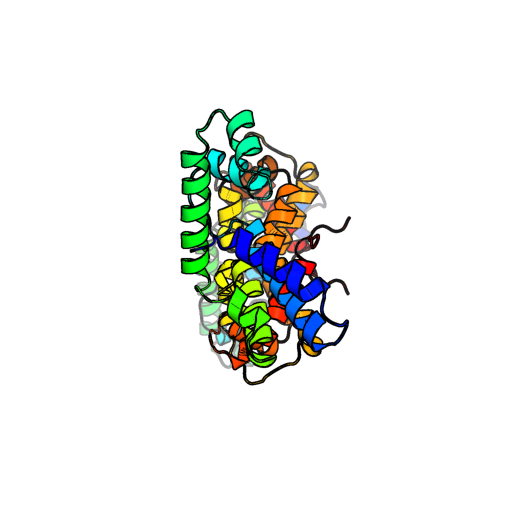1 70 ? 29.656 -34.812 -11.656 1 94.31 70 GLY B CA 1
ATOM 2344 C C . GLY B 1 70 ? 28.938 -35.688 -10.656 1 94.31 70 GLY B C 1
ATOM 2345 O O . GLY B 1 70 ? 29.562 -36.5 -9.961 1 94.31 70 GLY B O 1
ATOM 2346 N N . ARG B 1 71 ? 27.688 -35.656 -10.594 1 94.81 71 ARG B N 1
ATOM 2347 C CA . ARG B 1 71 ? 26.906 -36.531 -9.711 1 94.81 71 ARG B CA 1
ATOM 2348 C C . ARG B 1 71 ? 26.734 -37.906 -10.305 1 94.81 71 ARG B C 1
ATOM 2350 O O . ARG B 1 71 ? 26.828 -38.094 -11.516 1 94.81 71 ARG B O 1
ATOM 2357 N N . SER B 1 72 ? 26.469 -38.875 -9.391 1 96.25 72 SER B N 1
ATOM 2358 C CA . SER B 1 72 ? 26.109 -40.188 -9.898 1 96.25 72 SER B CA 1
ATOM 2359 C C . SER B 1 72 ? 24.688 -40.219 -10.438 1 96.25 72 SER B C 1
ATOM 2361 O O . SER B 1 72 ? 23.812 -39.5 -9.93 1 96.25 72 SER B O 1
ATOM 2363 N N . PRO B 1 73 ? 24.422 -41 -11.438 1 94.94 73 PRO B N 1
ATOM 2364 C CA . PRO B 1 73 ? 23.062 -41.156 -11.93 1 94.94 73 PRO B CA 1
ATOM 2365 C C . PRO B 1 73 ? 22.078 -41.531 -10.828 1 94.94 73 PRO B C 1
ATOM 2367 O O . PRO B 1 73 ? 20.938 -41.062 -10.82 1 94.94 73 PRO B O 1
ATOM 2370 N N . LYS B 1 74 ? 22.547 -42.344 -9.961 1 95.44 74 LYS B N 1
ATOM 2371 C CA . LYS B 1 74 ? 21.703 -42.781 -8.844 1 95.44 74 LYS B CA 1
ATOM 2372 C C . LYS B 1 74 ? 21.297 -41.562 -8 1 95.44 74 LYS B C 1
ATOM 2374 O O . LYS B 1 74 ? 20.125 -41.469 -7.598 1 95.44 74 LYS B O 1
ATOM 2379 N N . ASN B 1 75 ? 22.219 -40.719 -7.762 1 95.5 75 ASN B N 1
ATOM 2380 C CA . ASN B 1 75 ? 21.922 -39.531 -6.969 1 95.5 75 ASN B CA 1
ATOM 2381 C C . ASN B 1 75 ? 20.969 -38.594 -7.699 1 95.5 75 ASN B C 1
ATOM 2383 O O . ASN B 1 75 ? 20.062 -38 -7.09 1 95.5 75 ASN B O 1
ATOM 2387 N N . CYS B 1 76 ? 21.156 -38.438 -8.938 1 95.12 76 CYS B N 1
ATOM 2388 C CA . CYS B 1 76 ? 20.25 -37.625 -9.742 1 95.12 76 CYS B CA 1
ATOM 2389 C C . CYS B 1 76 ? 18.828 -38.156 -9.688 1 95.12 76 CYS B C 1
ATOM 2391 O O . CYS B 1 76 ? 17.891 -37.375 -9.5 1 95.12 76 CYS B O 1
ATOM 2393 N N . ASN B 1 77 ? 18.703 -39.469 -9.82 1 95.25 77 ASN B N 1
ATOM 2394 C CA . ASN B 1 77 ? 17.391 -40.094 -9.75 1 95.25 77 ASN B CA 1
ATOM 2395 C C . ASN B 1 77 ? 16.734 -39.906 -8.383 1 95.25 77 ASN B C 1
ATOM 2397 O O . ASN B 1 77 ? 15.531 -39.688 -8.289 1 95.25 77 ASN B O 1
ATOM 2401 N N . LEU B 1 78 ? 17.562 -39.969 -7.402 1 95.5 78 LEU B N 1
ATOM 2402 C CA . LEU B 1 78 ? 17.062 -39.781 -6.051 1 95.5 78 LEU B CA 1
ATOM 2403 C C . LEU B 1 78 ? 16.531 -38.344 -5.867 1 95.5 78 LEU B C 1
ATOM 2405 O O . LEU B 1 78 ? 15.492 -38.156 -5.23 1 95.5 78 LEU B O 1
ATOM 2409 N N . ILE B 1 79 ? 17.219 -37.406 -6.402 1 95.25 79 ILE B N 1
ATOM 2410 C CA . ILE B 1 79 ? 16.797 -36 -6.328 1 95.25 79 ILE B CA 1
ATOM 2411 C C . ILE B 1 79 ? 15.445 -35.844 -7.02 1 95.25 79 ILE B C 1
ATOM 2413 O O . ILE B 1 79 ? 14.539 -35.188 -6.477 1 95.25 79 ILE B O 1
ATOM 2417 N N . LEU B 1 80 ? 15.289 -36.438 -8.148 1 95 80 LEU B N 1
ATOM 2418 C CA . LEU B 1 80 ? 14.039 -36.344 -8.898 1 95 80 LEU B CA 1
ATOM 2419 C C . LEU B 1 80 ? 12.898 -37 -8.148 1 95 80 LEU B C 1
ATOM 2421 O O . LEU B 1 80 ? 11.773 -36.5 -8.125 1 95 80 LEU B O 1
ATOM 2425 N N . LYS B 1 81 ? 13.188 -38.156 -7.602 1 96.06 81 LYS B N 1
ATOM 2426 C CA . LYS B 1 81 ? 12.164 -38.875 -6.84 1 96.06 81 LYS B CA 1
ATOM 2427 C C . LYS B 1 81 ? 11.695 -38.062 -5.641 1 96.06 81 LYS B C 1
ATOM 2429 O O . LYS B 1 81 ? 10.5 -37.938 -5.402 1 96.06 81 LYS B O 1
ATOM 2434 N N . ARG B 1 82 ? 12.625 -37.469 -4.922 1 95.94 82 ARG B N 1
ATOM 2435 C CA . ARG B 1 82 ? 12.281 -36.625 -3.768 1 95.94 82 ARG B CA 1
ATOM 2436 C C . ARG B 1 82 ? 11.484 -35.406 -4.188 1 95.94 82 ARG B C 1
ATOM 2438 O O . ARG B 1 82 ? 10.523 -35.031 -3.516 1 95.94 82 ARG B O 1
ATOM 2445 N N . SER B 1 83 ? 11.922 -34.781 -5.238 1 96.19 83 SER B N 1
ATOM 2446 C CA . SER B 1 83 ? 11.203 -33.625 -5.773 1 96.19 83 SER B CA 1
ATOM 2447 C C . SER B 1 83 ? 9.766 -34 -6.137 1 96.19 83 SER B C 1
ATOM 2449 O O . SER B 1 83 ? 8.828 -33.281 -5.797 1 96.19 83 SER B O 1
ATOM 2451 N N . SER B 1 84 ? 9.664 -35.094 -6.785 1 96.19 84 SER B N 1
ATOM 2452 C CA . SER B 1 84 ? 8.344 -35.594 -7.168 1 96.19 84 SER B CA 1
ATOM 2453 C C . SER B 1 84 ? 7.457 -35.812 -5.949 1 96.19 84 SER B C 1
ATOM 2455 O O . SER B 1 84 ? 6.297 -35.375 -5.941 1 96.19 84 SER B O 1
ATOM 2457 N N . ASP B 1 85 ? 7.953 -36.438 -4.945 1 95.75 85 ASP B N 1
ATOM 2458 C CA . ASP B 1 85 ? 7.199 -36.688 -3.721 1 95.75 85 ASP B CA 1
ATOM 2459 C C . ASP B 1 85 ? 6.777 -35.375 -3.055 1 95.75 85 ASP B C 1
ATOM 2461 O O . ASP B 1 85 ? 5.645 -35.25 -2.59 1 95.75 85 ASP B O 1
ATOM 2465 N N . THR B 1 86 ? 7.656 -34.406 -3.045 1 95.44 86 THR B N 1
ATOM 2466 C CA . THR B 1 86 ? 7.363 -33.125 -2.453 1 95.44 86 THR B CA 1
ATOM 2467 C C . THR B 1 86 ? 6.227 -32.438 -3.201 1 95.44 86 THR B C 1
ATOM 2469 O O . THR B 1 86 ? 5.301 -31.891 -2.584 1 95.44 86 THR B O 1
ATOM 2472 N N . ILE B 1 87 ? 6.316 -32.438 -4.484 1 95.69 87 ILE B N 1
ATOM 2473 C CA . ILE B 1 87 ? 5.289 -31.812 -5.309 1 95.69 87 ILE B CA 1
ATOM 2474 C C . ILE B 1 87 ? 3.939 -32.469 -5.039 1 95.69 87 ILE B C 1
ATOM 2476 O O . ILE B 1 87 ? 2.936 -31.797 -4.828 1 95.69 87 ILE B O 1
ATOM 2480 N N . ARG B 1 88 ? 3.938 -33.812 -4.977 1 95.06 88 ARG B N 1
ATOM 2481 C CA . ARG B 1 88 ? 2.699 -34.531 -4.758 1 95.06 88 ARG B CA 1
ATOM 2482 C C . ARG B 1 88 ? 2.131 -34.281 -3.371 1 95.06 88 ARG B C 1
ATOM 2484 O O . ARG B 1 88 ? 0.912 -34.219 -3.193 1 95.06 88 ARG B O 1
ATOM 2491 N N . GLU B 1 89 ? 2.988 -34.094 -2.465 1 93.94 89 GLU B N 1
ATOM 2492 C CA . GLU B 1 89 ? 2.543 -33.75 -1.119 1 93.94 89 GLU B CA 1
ATOM 2493 C C . GLU B 1 89 ? 1.855 -32.375 -1.099 1 93.94 89 GLU B C 1
ATOM 2495 O O . GLU B 1 89 ? 0.925 -32.156 -0.32 1 93.94 89 GLU B O 1
ATOM 2500 N N . CYS B 1 90 ? 2.291 -31.484 -1.916 1 91.69 90 CYS B N 1
ATOM 2501 C CA . CYS B 1 90 ? 1.771 -30.125 -1.946 1 91.69 90 CYS B CA 1
ATOM 2502 C C . CYS B 1 90 ? 0.43 -30.062 -2.668 1 91.69 90 CYS B C 1
ATOM 2504 O O . CYS B 1 90 ? -0.485 -29.359 -2.234 1 91.69 90 CYS B O 1
ATOM 2506 N N . ILE B 1 91 ? 0.333 -30.812 -3.748 1 93.19 91 ILE B N 1
ATOM 2507 C CA . ILE B 1 91 ? -0.829 -30.562 -4.594 1 93.19 91 ILE B CA 1
ATOM 2508 C C . ILE B 1 91 ? -1.724 -31.797 -4.625 1 93.19 91 ILE B C 1
ATOM 2510 O O . ILE B 1 91 ? -2.859 -31.734 -5.098 1 93.19 91 ILE B O 1
ATOM 2514 N N . GLY B 1 92 ? -1.27 -32.969 -4.184 1 92.25 92 GLY B N 1
ATOM 2515 C CA . GLY B 1 92 ? -1.999 -34.219 -4.258 1 92.25 92 GLY B CA 1
ATOM 2516 C C . GLY B 1 92 ? -1.371 -35.219 -5.215 1 92.25 92 GLY B C 1
ATOM 2517 O O . GLY B 1 92 ? -0.764 -34.812 -6.215 1 92.25 92 GLY B O 1
ATOM 2518 N N . TYR B 1 93 ? -1.677 -36.469 -5.117 1 92.38 93 TYR B N 1
ATOM 2519 C CA . TYR B 1 93 ? -0.951 -37.562 -5.785 1 92.38 93 TYR B CA 1
ATOM 2520 C C . TYR B 1 93 ? -1.601 -37.906 -7.117 1 92.38 93 TYR B C 1
ATOM 2522 O O . TYR B 1 93 ? -0.936 -38.406 -8.023 1 92.38 93 TYR B O 1
ATOM 2530 N N . ASP B 1 94 ? -2.75 -37.625 -7.266 1 92.31 94 ASP B N 1
ATOM 2531 C CA . ASP B 1 94 ? -3.486 -38.188 -8.398 1 92.31 94 ASP B CA 1
ATOM 2532 C C . ASP B 1 94 ? -3.816 -37.094 -9.422 1 92.31 94 ASP B C 1
ATOM 2534 O O . ASP B 1 94 ? -4.781 -37.219 -10.18 1 92.31 94 ASP B O 1
ATOM 2538 N N . LYS B 1 95 ? -3.049 -36.062 -9.414 1 95.12 95 LYS B N 1
ATOM 2539 C CA . LYS B 1 95 ? -3.424 -34.906 -10.242 1 95.12 95 LYS B CA 1
ATOM 2540 C C . LYS B 1 95 ? -3.346 -35.25 -11.727 1 95.12 95 LYS B C 1
ATOM 2542 O O . LYS B 1 95 ? -4.25 -34.906 -12.492 1 95.12 95 LYS B O 1
ATOM 2547 N N . VAL B 1 96 ? -2.271 -35.938 -12.18 1 96.19 96 VAL B N 1
ATOM 2548 C CA . VAL B 1 96 ? -2.123 -36.281 -13.586 1 96.19 96 VAL B CA 1
ATOM 2549 C C . VAL B 1 96 ? -3.238 -37.25 -14.008 1 96.19 96 VAL B C 1
ATOM 2551 O O . VAL B 1 96 ? -3.861 -37.062 -15.055 1 96.19 96 VAL B O 1
ATOM 2554 N N . ASP B 1 97 ? -3.457 -38.156 -13.18 1 95.62 97 ASP B N 1
ATOM 2555 C CA . ASP B 1 97 ? -4.523 -39.125 -13.453 1 95.62 97 ASP B CA 1
ATOM 2556 C C . ASP B 1 97 ? -5.879 -38.438 -13.539 1 95.62 97 ASP B C 1
ATOM 2558 O O . ASP B 1 97 ? -6.664 -38.719 -14.445 1 95.62 97 ASP B O 1
ATOM 2562 N N . LYS B 1 98 ? -6.156 -37.562 -12.68 1 96.25 98 LYS B N 1
ATOM 2563 C CA . LYS B 1 98 ? -7.414 -36.812 -12.68 1 96.25 98 LYS B CA 1
ATOM 2564 C C . LYS B 1 98 ? -7.555 -35.969 -13.953 1 96.25 98 LYS B C 1
ATOM 2566 O O . LYS B 1 98 ? -8.648 -35.875 -14.5 1 96.25 98 LYS B O 1
ATOM 2571 N N . ILE B 1 99 ? -6.516 -35.438 -14.43 1 97.31 99 ILE B N 1
ATOM 2572 C CA . ILE B 1 99 ? -6.555 -34.625 -15.641 1 97.31 99 ILE B CA 1
ATOM 2573 C C . ILE B 1 99 ? -6.848 -35.5 -16.844 1 97.31 99 ILE B C 1
ATOM 2575 O O . ILE B 1 99 ? -7.652 -35.125 -17.719 1 97.31 99 ILE B O 1
ATOM 2579 N N . LEU B 1 100 ? -6.238 -36.688 -16.875 1 96.5 100 LEU B N 1
ATOM 2580 C CA . LEU B 1 100 ? -6.359 -37.562 -18.047 1 96.5 100 LEU B CA 1
ATOM 2581 C C . LEU B 1 100 ? -7.688 -38.312 -18.031 1 96.5 100 LEU B C 1
ATOM 2583 O O . LEU B 1 100 ? -8.32 -38.469 -19.078 1 96.5 100 LEU B O 1
ATOM 2587 N N . ASN B 1 101 ? -8.141 -38.656 -16.859 1 95.31 101 ASN B N 1
ATOM 2588 C CA . ASN B 1 101 ? -9.211 -39.656 -16.812 1 95.31 101 ASN B CA 1
ATOM 2589 C C . ASN B 1 101 ? -10.43 -39.125 -16.062 1 95.31 101 ASN B C 1
ATOM 2591 O O . ASN B 1 101 ? -11.477 -39.75 -16.031 1 95.31 101 ASN B O 1
ATOM 2595 N N . GLY B 1 102 ? -10.297 -38.062 -15.383 1 95.12 102 GLY B N 1
ATOM 2596 C CA . GLY B 1 102 ? -11.398 -37.531 -14.594 1 95.12 102 GLY B CA 1
ATOM 2597 C C . GLY B 1 102 ? -12.484 -36.875 -15.445 1 95.12 102 GLY B C 1
ATOM 2598 O O . GLY B 1 102 ? -12.32 -36.719 -16.656 1 95.12 102 GLY B O 1
ATOM 2599 N N . THR B 1 103 ? -13.578 -36.531 -14.797 1 96.12 103 THR B N 1
ATOM 2600 C CA . THR B 1 103 ? -14.617 -35.75 -15.469 1 96.12 103 THR B CA 1
ATOM 2601 C C . THR B 1 103 ? -14.125 -34.344 -15.812 1 96.12 103 THR B C 1
ATOM 2603 O O . THR B 1 103 ? -13.133 -33.875 -15.258 1 96.12 103 THR B O 1
ATOM 2606 N N . LEU B 1 104 ? -14.789 -33.719 -16.75 1 95.06 104 LEU B N 1
ATOM 2607 C CA . LEU B 1 104 ? -14.398 -32.375 -17.141 1 95.06 104 LEU B CA 1
ATOM 2608 C C . LEU B 1 104 ? -14.438 -31.438 -15.945 1 95.06 104 LEU B C 1
ATOM 2610 O O . LEU B 1 104 ? -13.578 -30.547 -15.82 1 95.06 104 LEU B O 1
ATOM 2614 N N . SER B 1 105 ? -15.445 -31.625 -15.094 1 93.44 105 SER B N 1
ATOM 2615 C CA . SER B 1 105 ? -15.555 -30.812 -13.891 1 93.44 105 SER B CA 1
ATOM 2616 C C . SER B 1 105 ? -14.352 -31.016 -12.977 1 93.44 105 SER B C 1
ATOM 2618 O O . SER B 1 105 ? -13.797 -30.062 -12.438 1 93.44 105 SER B O 1
ATOM 2620 N N . ASP B 1 106 ? -13.945 -32.25 -12.789 1 94 106 ASP B N 1
ATOM 2621 C CA . ASP B 1 106 ? -12.773 -32.562 -11.977 1 94 106 ASP B CA 1
ATOM 2622 C C . ASP B 1 106 ? -11.516 -31.906 -12.562 1 94 106 ASP B C 1
ATOM 2624 O O . ASP B 1 106 ? -10.703 -31.359 -11.82 1 94 106 ASP B O 1
ATOM 2628 N N . VAL B 1 107 ? -11.422 -32 -13.883 1 96 107 VAL B N 1
ATOM 2629 C CA . VAL B 1 107 ? -10.25 -31.484 -14.578 1 96 107 VAL B CA 1
ATOM 2630 C C . VAL B 1 107 ? -10.172 -29.969 -14.375 1 96 107 VAL B C 1
ATOM 2632 O O . VAL B 1 107 ? -9.109 -29.438 -14.055 1 96 107 VAL B O 1
ATOM 2635 N N . LYS B 1 108 ? -11.297 -29.328 -14.539 1 93.94 108 LYS B N 1
ATOM 2636 C CA . LYS B 1 108 ? -11.336 -27.875 -14.336 1 93.94 108 LYS B CA 1
ATOM 2637 C C . LYS B 1 108 ? -10.953 -27.516 -12.898 1 93.94 108 LYS B C 1
ATOM 2639 O O . LYS B 1 108 ? -10.195 -26.562 -12.68 1 93.94 108 LYS B O 1
ATOM 2644 N N . HIS B 1 109 ? -11.453 -28.266 -11.984 1 94.19 109 HIS B N 1
ATOM 2645 C CA . HIS B 1 109 ? -11.141 -28.031 -10.578 1 94.19 109 HIS B CA 1
ATOM 2646 C C . HIS B 1 109 ? -9.641 -28.188 -10.32 1 94.19 109 HIS B C 1
ATOM 2648 O O . HIS B 1 109 ? -9.047 -27.359 -9.625 1 94.19 109 HIS B O 1
ATOM 2654 N N . VAL B 1 110 ? -9.102 -29.219 -10.844 1 94.69 110 VAL B N 1
ATOM 2655 C CA . VAL B 1 110 ? -7.672 -29.438 -10.688 1 94.69 110 VAL B CA 1
ATOM 2656 C C . VAL B 1 110 ? -6.898 -28.266 -11.297 1 94.69 110 VAL B C 1
ATOM 2658 O O . VAL B 1 110 ? -6.004 -27.703 -10.656 1 94.69 110 VAL B O 1
ATOM 2661 N N . GLY B 1 111 ? -7.254 -27.891 -12.539 1 95.38 111 GLY B N 1
ATOM 2662 C CA . GLY B 1 111 ? -6.602 -26.766 -13.188 1 95.38 111 GLY B CA 1
ATOM 2663 C C . GLY B 1 111 ? -6.641 -25.5 -12.359 1 95.38 111 GLY B C 1
ATOM 2664 O O . GLY B 1 111 ? -5.609 -24.844 -12.164 1 95.38 111 GLY B O 1
ATOM 2665 N N . ASN B 1 112 ? -7.746 -25.203 -11.836 1 93.56 112 ASN B N 1
ATOM 2666 C CA . ASN B 1 112 ? -7.934 -24 -11.039 1 93.56 112 ASN B CA 1
ATOM 2667 C C . ASN B 1 112 ? -7.148 -24.047 -9.734 1 93.56 112 ASN B C 1
ATOM 2669 O O . ASN B 1 112 ? -6.543 -23.062 -9.32 1 93.56 112 ASN B O 1
ATOM 2673 N N . SER B 1 113 ? -7.195 -25.203 -9.117 1 93.19 113 SER B N 1
ATOM 2674 C CA . SER B 1 113 ? -6.441 -25.375 -7.875 1 93.19 113 SER B CA 1
ATOM 2675 C C . SER B 1 113 ? -4.945 -25.172 -8.109 1 93.19 113 SER B C 1
ATOM 2677 O O . SER B 1 113 ? -4.238 -24.656 -7.25 1 93.19 113 SER B O 1
ATOM 2679 N N . LEU B 1 114 ? -4.488 -25.562 -9.227 1 93.94 114 LEU B N 1
ATOM 2680 C CA . LEU B 1 114 ? -3.074 -25.438 -9.562 1 93.94 114 LEU B CA 1
ATOM 2681 C C . LEU B 1 114 ? -2.707 -23.984 -9.82 1 93.94 114 LEU B C 1
ATOM 2683 O O . LEU B 1 114 ? -1.602 -23.547 -9.492 1 93.94 114 LEU B O 1
ATOM 2687 N N . VAL B 1 115 ? -3.607 -23.25 -10.414 1 92.19 115 VAL B N 1
ATOM 2688 C CA . VAL B 1 115 ? -3.381 -21.828 -10.594 1 92.19 115 VAL B CA 1
ATOM 2689 C C . VAL B 1 115 ? -3.16 -21.156 -9.234 1 92.19 115 VAL B C 1
ATOM 2691 O O . VAL B 1 115 ? -2.195 -20.422 -9.055 1 92.19 115 VAL B O 1
ATOM 2694 N N . VAL B 1 116 ? -3.959 -21.438 -8.297 1 91.06 116 VAL B N 1
ATOM 2695 C CA . VAL B 1 116 ? -3.875 -20.859 -6.957 1 91.06 116 VAL B CA 1
ATOM 2696 C C . VAL B 1 116 ? -2.549 -21.266 -6.312 1 91.06 116 VAL B C 1
ATOM 2698 O O . VAL B 1 116 ? -1.859 -20.422 -5.73 1 91.06 116 VAL B O 1
ATOM 2701 N N . ALA B 1 117 ? -2.232 -22.5 -6.465 1 89 117 ALA B N 1
ATOM 2702 C CA . ALA B 1 117 ? -0.988 -23 -5.887 1 89 117 ALA B CA 1
ATOM 2703 C C . ALA B 1 117 ? 0.223 -22.328 -6.531 1 89 117 ALA B C 1
ATOM 2705 O O . ALA B 1 117 ? 1.184 -21.984 -5.844 1 89 117 ALA B O 1
ATOM 2706 N N . SER B 1 118 ? 0.188 -22.141 -7.824 1 89.75 118 SER B N 1
ATOM 2707 C CA . SER B 1 118 ? 1.301 -21.562 -8.578 1 89.75 118 SER B CA 1
ATOM 2708 C C . SER B 1 118 ? 1.547 -20.109 -8.195 1 89.75 118 SER B C 1
ATOM 2710 O O . SER B 1 118 ? 2.689 -19.656 -8.18 1 89.75 118 SER B O 1
ATOM 2712 N N . LEU B 1 119 ? 0.494 -19.469 -7.887 1 84.88 119 LEU B N 1
ATOM 2713 C CA . LEU B 1 119 ? 0.61 -18.047 -7.605 1 84.88 119 LEU B CA 1
ATOM 2714 C C . LEU B 1 119 ? 0.774 -17.797 -6.109 1 84.88 119 LEU B C 1
ATOM 2716 O O . LEU B 1 119 ? 0.807 -16.641 -5.664 1 84.88 119 LEU B O 1
ATOM 2720 N N . TYR B 1 120 ? 0.919 -18.875 -5.383 1 75.06 120 TYR B N 1
ATOM 2721 C CA . TYR B 1 120 ? 1.071 -18.781 -3.934 1 75.06 120 TYR B CA 1
ATOM 2722 C C . TYR B 1 120 ? 0.046 -17.828 -3.334 1 75.06 120 TYR B C 1
ATOM 2724 O O . TYR B 1 120 ? 0.402 -16.922 -2.578 1 75.06 120 TYR B O 1
ATOM 2732 N N . ALA B 1 121 ? -1.088 -17.969 -3.676 1 76.88 121 ALA B N 1
ATOM 2733 C CA . ALA B 1 121 ? -2.137 -17.016 -3.32 1 76.88 121 ALA B CA 1
ATOM 2734 C C . ALA B 1 121 ? -3.361 -17.734 -2.76 1 76.88 121 ALA B C 1
ATOM 2736 O O . ALA B 1 121 ? -4.484 -17.516 -3.219 1 76.88 121 ALA B O 1
ATOM 2737 N N . ARG B 1 122 ? -3.119 -18.516 -1.675 1 82.69 122 ARG B N 1
ATOM 2738 C CA . ARG B 1 122 ? -4.238 -19.203 -1.039 1 82.69 122 ARG B CA 1
ATOM 2739 C C . ARG B 1 122 ? -5.148 -18.219 -0.318 1 82.69 122 ARG B C 1
ATOM 2741 O O . ARG B 1 122 ? -6.375 -18.359 -0.349 1 82.69 122 ARG B O 1
ATOM 2748 N N . PHE B 1 123 ? -4.398 -17.188 0.211 1 87.75 123 PHE B N 1
ATOM 2749 C CA . PHE B 1 123 ? -5.133 -16.141 0.898 1 87.75 123 PHE B CA 1
ATOM 2750 C C . PHE B 1 123 ? -4.684 -14.766 0.423 1 87.75 123 PHE B C 1
ATOM 2752 O O . PHE B 1 123 ? -3.568 -14.609 -0.081 1 87.75 123 PHE B O 1
ATOM 2759 N N . ALA B 1 124 ? -5.598 -13.883 0.624 1 89 124 ALA B N 1
ATOM 2760 C CA . ALA B 1 124 ? -5.324 -12.523 0.18 1 89 124 ALA B CA 1
ATOM 2761 C C . ALA B 1 124 ? -4.047 -11.984 0.821 1 89 124 ALA B C 1
ATOM 2763 O O . ALA B 1 124 ? -3.279 -11.266 0.179 1 89 124 ALA B O 1
ATOM 2764 N N . SER B 1 125 ? -3.771 -12.352 2.035 1 85.88 125 SER B N 1
ATOM 2765 C CA . SER B 1 125 ? -2.643 -11.836 2.805 1 85.88 125 SER B CA 1
ATOM 2766 C C . SER B 1 125 ? -1.314 -12.281 2.205 1 85.88 125 SER B C 1
ATOM 2768 O O . SER B 1 125 ? -0.267 -11.703 2.504 1 85.88 125 SER B O 1
ATOM 2770 N N . GLU B 1 126 ? -1.365 -13.242 1.354 1 83.88 126 GLU B N 1
ATOM 2771 C CA . GLU B 1 126 ? -0.141 -13.773 0.763 1 83.88 126 GLU B CA 1
ATOM 2772 C C . GLU B 1 126 ? 0.327 -12.914 -0.406 1 83.88 126 GLU B C 1
ATOM 2774 O O . GLU B 1 126 ? 1.492 -12.977 -0.804 1 83.88 126 GLU B O 1
ATOM 2779 N N . PHE B 1 127 ? -0.559 -12.078 -0.881 1 85.56 127 PHE B N 1
ATOM 2780 C CA . PHE B 1 127 ? -0.069 -11.344 -2.039 1 85.56 127 PHE B CA 1
ATOM 2781 C C . PHE B 1 127 ? -0.524 -9.891 -1.987 1 85.56 127 PHE B C 1
ATOM 2783 O O . PHE B 1 127 ? -0.032 -9.055 -2.746 1 85.56 127 PHE B O 1
ATOM 2790 N N . ILE B 1 128 ? -1.466 -9.531 -1.124 1 87.5 128 ILE B N 1
ATOM 2791 C CA . ILE B 1 128 ? -1.848 -8.141 -0.927 1 87.5 128 ILE B CA 1
ATOM 2792 C C . ILE B 1 128 ? -1.121 -7.57 0.29 1 87.5 128 ILE B C 1
ATOM 2794 O O . ILE B 1 128 ? -0.98 -8.25 1.31 1 87.5 128 ILE B O 1
ATOM 2798 N N . ILE B 1 129 ? -0.744 -6.352 0.244 1 85.94 129 ILE B N 1
ATOM 2799 C CA . ILE B 1 129 ? -0.077 -5.676 1.352 1 85.94 129 ILE B CA 1
ATOM 2800 C C . ILE B 1 129 ? -1.003 -5.637 2.564 1 85.94 129 ILE B C 1
ATOM 2802 O O . ILE B 1 129 ? -2.176 -5.27 2.447 1 85.94 129 ILE B O 1
ATOM 2806 N N . GLU B 1 130 ? -0.484 -5.977 3.645 1 84.81 130 GLU B N 1
ATOM 2807 C CA . GLU B 1 130 ? -1.251 -6.289 4.848 1 84.81 130 GLU B CA 1
ATOM 2808 C C . GLU B 1 130 ? -2.115 -5.102 5.273 1 84.81 130 GLU B C 1
ATOM 2810 O O . GLU B 1 130 ? -3.303 -5.266 5.562 1 84.81 130 GLU B O 1
ATOM 2815 N N . ASP B 1 131 ? -1.57 -3.949 5.332 1 84.44 131 ASP B N 1
ATOM 2816 C CA . ASP B 1 131 ? -2.316 -2.785 5.801 1 84.44 131 ASP B CA 1
ATOM 2817 C C . ASP B 1 131 ? -3.463 -2.449 4.848 1 84.44 131 ASP B C 1
ATOM 2819 O O . ASP B 1 131 ? -4.555 -2.078 5.285 1 84.44 131 ASP B O 1
ATOM 2823 N N . ALA B 1 132 ? -3.176 -2.576 3.609 1 82.94 132 ALA B N 1
ATOM 2824 C CA . ALA B 1 132 ? -4.234 -2.373 2.621 1 82.94 132 ALA B CA 1
ATOM 2825 C C . ALA B 1 132 ? -5.352 -3.398 2.793 1 82.94 132 ALA B C 1
ATOM 2827 O O . ALA B 1 132 ? -6.531 -3.049 2.756 1 82.94 132 ALA B O 1
ATOM 2828 N N . LEU B 1 133 ? -4.926 -4.602 3.033 1 87.31 133 LEU B N 1
ATOM 2829 C CA . LEU B 1 133 ? -5.887 -5.676 3.258 1 87.31 133 LEU B CA 1
ATOM 2830 C C . LEU B 1 133 ? -6.723 -5.406 4.504 1 87.31 133 LEU B C 1
ATOM 2832 O O . LEU B 1 133 ? -7.949 -5.527 4.473 1 87.31 133 LEU B O 1
ATOM 2836 N N . ARG B 1 134 ? -6.102 -5.039 5.574 1 86 134 ARG B N 1
ATOM 2837 C CA . ARG B 1 134 ? -6.785 -4.758 6.832 1 86 134 ARG B CA 1
ATOM 2838 C C . ARG B 1 134 ? -7.816 -3.65 6.656 1 86 134 ARG B C 1
ATOM 2840 O O . ARG B 1 134 ? -8.93 -3.742 7.184 1 86 134 ARG B O 1
ATOM 2847 N N . ARG B 1 135 ? -7.484 -2.66 5.961 1 82.75 135 ARG B N 1
ATOM 2848 C CA . ARG B 1 135 ? -8.367 -1.519 5.742 1 82.75 135 ARG B CA 1
ATOM 2849 C C . ARG B 1 135 ? -9.578 -1.915 4.906 1 82.75 135 ARG B C 1
ATOM 2851 O O . ARG B 1 135 ? -10.672 -1.37 5.086 1 82.75 135 ARG B O 1
ATOM 2858 N N . THR B 1 136 ? -9.383 -2.842 3.98 1 83.25 136 THR B N 1
ATOM 2859 C CA . THR B 1 136 ? -10.477 -3.293 3.121 1 83.25 136 THR B CA 1
ATOM 2860 C C . THR B 1 136 ? -11.398 -4.25 3.873 1 83.25 136 THR B C 1
ATOM 2862 O O . THR B 1 136 ? -12.602 -4.277 3.629 1 83.25 136 THR B O 1
ATOM 2865 N N . CYS B 1 137 ? -10.836 -5.016 4.754 1 85.19 137 CYS B N 1
ATOM 2866 C CA . CYS B 1 137 ? -11.57 -6.055 5.469 1 85.19 137 CYS B CA 1
ATOM 2867 C C . CYS B 1 137 ? -12.555 -5.449 6.461 1 85.19 137 CYS B C 1
ATOM 2869 O O . CYS B 1 137 ? -13.383 -6.156 7.031 1 85.19 137 CYS B O 1
ATOM 2871 N N . ARG B 1 138 ? -12.516 -4.133 6.633 1 81.44 138 ARG B N 1
ATOM 2872 C CA . ARG B 1 138 ? -13.453 -3.473 7.531 1 81.44 138 ARG B CA 1
ATOM 2873 C C . ARG B 1 138 ? -14.852 -3.432 6.926 1 81.44 138 ARG B C 1
ATOM 2875 O O . ARG B 1 138 ? -15.836 -3.186 7.633 1 81.44 138 ARG B O 1
ATOM 2882 N N . TYR B 1 139 ? -14.867 -3.764 5.668 1 81.06 139 TYR B N 1
ATOM 2883 C CA . TYR B 1 139 ? -16.156 -3.697 4.969 1 81.06 139 TYR B CA 1
ATOM 2884 C C . TYR B 1 139 ? -16.75 -5.086 4.809 1 81.06 139 TYR B C 1
ATOM 2886 O O . TYR B 1 139 ? -16.031 -6.082 4.758 1 81.06 139 TYR B O 1
ATOM 2894 N N . GLN B 1 140 ? -18.078 -5.152 4.812 1 85.44 140 GLN B N 1
ATOM 2895 C CA . GLN B 1 140 ? -18.797 -6.402 4.602 1 85.44 140 GLN B CA 1
ATOM 2896 C C . GLN B 1 140 ? -19.453 -6.438 3.223 1 85.44 140 GLN B C 1
ATOM 2898 O O . GLN B 1 140 ? -19.859 -5.402 2.697 1 85.44 140 GLN B O 1
ATOM 2903 N N . CYS B 1 141 ? -19.344 -7.648 2.645 1 87.06 141 CYS B N 1
ATOM 2904 C CA . CYS B 1 141 ? -19.969 -7.812 1.336 1 87.06 141 CYS B CA 1
ATOM 2905 C C . CYS B 1 141 ? -21.391 -8.359 1.471 1 87.06 141 CYS B C 1
ATOM 2907 O O . CYS B 1 141 ? -21.625 -9.266 2.273 1 87.06 141 CYS B O 1
ATOM 2909 N N . SER B 1 142 ? -22.281 -7.832 0.696 1 87.81 142 SER B N 1
ATOM 2910 C CA . SER B 1 142 ? -23.688 -8.234 0.751 1 87.81 142 SER B CA 1
ATOM 2911 C C . SER B 1 142 ? -24.109 -8.914 -0.546 1 87.81 142 SER B C 1
ATOM 2913 O O . SER B 1 142 ? -25.203 -9.484 -0.62 1 87.81 142 SER B O 1
ATOM 2915 N N . ASN B 1 143 ? -23.281 -8.867 -1.554 1 91.44 143 ASN B N 1
ATOM 2916 C CA . ASN B 1 143 ? -23.672 -9.344 -2.879 1 91.44 143 ASN B CA 1
ATOM 2917 C C . ASN B 1 143 ? -22.531 -10.109 -3.547 1 91.44 143 ASN B C 1
ATOM 2919 O O . ASN B 1 143 ? -21.391 -10.062 -3.082 1 91.44 143 ASN B O 1
ATOM 2923 N N . GLU B 1 144 ? -22.984 -10.922 -4.52 1 92.06 144 GLU B N 1
ATOM 2924 C CA . GLU B 1 144 ? -22.016 -11.531 -5.422 1 92.06 144 GLU B CA 1
ATOM 2925 C C . GLU B 1 144 ? -21.891 -10.742 -6.723 1 92.06 144 GLU B C 1
ATOM 2927 O O . GLU B 1 144 ? -22.891 -10.195 -7.215 1 92.06 144 GLU B O 1
ATOM 2932 N N . TYR B 1 145 ? -20.672 -10.648 -7.23 1 94.88 145 TYR B N 1
ATOM 2933 C CA . TYR B 1 145 ? -20.422 -9.844 -8.422 1 94.88 145 TYR B CA 1
ATOM 2934 C C . TYR B 1 145 ? -19.688 -10.656 -9.484 1 94.88 145 TYR B C 1
ATOM 2936 O O . TYR B 1 145 ? -18.906 -11.555 -9.164 1 94.88 145 TYR B O 1
ATOM 2944 N N . ASP B 1 146 ? -20.031 -10.289 -10.742 1 94 146 ASP B N 1
ATOM 2945 C CA . ASP B 1 146 ? -19.203 -10.773 -11.844 1 94 146 ASP B CA 1
ATOM 2946 C C . ASP B 1 146 ? -17.922 -9.969 -11.969 1 94 146 ASP B C 1
ATOM 2948 O O . ASP B 1 146 ? -17.906 -8.766 -11.703 1 94 146 ASP B O 1
ATOM 2952 N N . ILE B 1 147 ? -16.859 -10.609 -12.453 1 93.56 147 ILE B N 1
ATOM 2953 C CA . ILE B 1 147 ? -15.555 -9.961 -12.57 1 93.56 147 ILE B CA 1
ATOM 2954 C C . ILE B 1 147 ? -15.672 -8.711 -13.438 1 93.56 147 ILE B C 1
ATOM 2956 O O . ILE B 1 147 ? -14.945 -7.734 -13.227 1 93.56 147 ILE B O 1
ATOM 2960 N N . SER B 1 148 ? -16.594 -8.727 -14.422 1 93.94 148 SER B N 1
ATOM 2961 C CA . SER B 1 148 ? -16.766 -7.59 -15.32 1 93.94 148 SER B CA 1
ATOM 2962 C C . SER B 1 148 ? -17.234 -6.352 -14.562 1 93.94 148 SER B C 1
ATOM 2964 O O . SER B 1 148 ? -17.016 -5.223 -15.008 1 93.94 148 SER B O 1
ATOM 2966 N N . GLU B 1 149 ? -17.859 -6.504 -13.406 1 94.94 149 GLU B N 1
ATOM 2967 C CA . GLU B 1 149 ? -18.375 -5.41 -12.594 1 94.94 149 GLU B CA 1
ATOM 2968 C C . GLU B 1 149 ? -17.344 -4.91 -11.594 1 94.94 149 GLU B C 1
ATOM 2970 O O . GLU B 1 149 ? -17.578 -3.934 -10.883 1 94.94 149 GLU B O 1
ATOM 2975 N N . LEU B 1 150 ? -16.219 -5.609 -11.562 1 95.81 150 LEU B N 1
ATOM 2976 C CA . LEU B 1 150 ? -15.266 -5.375 -10.477 1 95.81 150 LEU B CA 1
ATOM 2977 C C . LEU B 1 150 ? -13.977 -4.758 -11.016 1 95.81 150 LEU B C 1
ATOM 2979 O O . LEU B 1 150 ? -12.953 -4.762 -10.328 1 95.81 150 LEU B O 1
ATOM 2983 N N . GLN B 1 151 ? -14.016 -4.184 -12.211 1 92.25 151 GLN B N 1
ATOM 2984 C CA . GLN B 1 151 ? -12.797 -3.766 -12.891 1 92.25 151 GLN B CA 1
ATOM 2985 C C . GLN B 1 151 ? -12.109 -2.637 -12.141 1 92.25 151 GLN B C 1
ATOM 2987 O O . GLN B 1 151 ? -10.883 -2.646 -11.984 1 92.25 151 GLN B O 1
ATOM 2992 N N . VAL B 1 152 ? -12.836 -1.689 -11.633 1 91.31 152 VAL B N 1
ATOM 2993 C CA . VAL B 1 152 ? -12.273 -0.536 -10.938 1 91.31 152 VAL B CA 1
ATOM 2994 C C . VAL B 1 152 ? -11.625 -0.986 -9.633 1 91.31 152 VAL B C 1
ATOM 2996 O O . VAL B 1 152 ? -10.492 -0.601 -9.328 1 91.31 152 VAL B O 1
ATOM 2999 N N . GLU B 1 153 ? -12.297 -1.852 -8.859 1 92.75 153 GLU B N 1
ATOM 3000 C CA . GLU B 1 153 ? -11.812 -2.342 -7.57 1 92.75 153 GLU B CA 1
ATOM 3001 C C . GLU B 1 153 ? -10.57 -3.211 -7.746 1 92.75 153 GLU B C 1
ATOM 3003 O O . GLU B 1 153 ? -9.609 -3.092 -6.98 1 92.75 153 GLU B O 1
ATOM 3008 N N . LEU B 1 154 ? -10.609 -4.016 -8.797 1 93 154 LEU B N 1
ATOM 3009 C CA . LEU B 1 154 ? -9.469 -4.887 -9.062 1 93 154 LEU B CA 1
ATOM 3010 C C . LEU B 1 154 ? -8.242 -4.074 -9.461 1 93 154 LEU B C 1
ATOM 3012 O O . LEU B 1 154 ? -7.133 -4.352 -9 1 93 154 LEU B O 1
ATOM 3016 N N . LYS B 1 155 ? -8.461 -3.113 -10.273 1 90.38 155 LYS B N 1
ATOM 3017 C CA . LYS B 1 155 ? -7.359 -2.248 -10.688 1 90.38 155 LYS B CA 1
ATOM 3018 C C . LYS B 1 155 ? -6.75 -1.526 -9.484 1 90.38 155 LYS B C 1
ATOM 3020 O O . LYS B 1 155 ? -5.523 -1.458 -9.359 1 90.38 155 LYS B O 1
ATOM 3025 N N . PHE B 1 156 ? -7.57 -0.997 -8.633 1 90 156 PHE B N 1
ATOM 3026 C CA . PHE B 1 156 ? -7.113 -0.311 -7.434 1 90 156 PHE B CA 1
ATOM 3027 C C . PHE B 1 156 ? -6.293 -1.248 -6.555 1 90 156 PHE B C 1
ATOM 3029 O O . PHE B 1 156 ? -5.188 -0.906 -6.137 1 90 156 PHE B O 1
ATOM 3036 N N . LEU B 1 157 ? -6.824 -2.457 -6.312 1 91 157 LEU B N 1
ATOM 3037 C CA . LEU B 1 157 ? -6.164 -3.418 -5.438 1 91 157 LEU B CA 1
ATOM 3038 C C . LEU B 1 157 ? -4.848 -3.891 -6.043 1 91 157 LEU B C 1
ATOM 3040 O O . LEU B 1 157 ? -3.92 -4.262 -5.32 1 91 157 LEU B O 1
ATOM 3044 N N . SER B 1 158 ? -4.734 -3.887 -7.355 1 90.81 158 SER B N 1
ATOM 3045 C CA . SER B 1 158 ? -3.523 -4.324 -8.039 1 90.81 158 SER B CA 1
ATOM 3046 C C . SER B 1 158 ? -2.324 -3.469 -7.645 1 90.81 158 SER B C 1
ATOM 3048 O O . SER B 1 158 ? -1.193 -3.957 -7.605 1 90.81 158 SER B O 1
ATOM 3050 N N . ALA B 1 159 ? -2.588 -2.232 -7.309 1 87.88 159 ALA B N 1
ATOM 3051 C CA . ALA B 1 159 ? -1.519 -1.317 -6.914 1 87.88 159 ALA B CA 1
ATOM 3052 C C . ALA B 1 159 ? -0.906 -1.729 -5.582 1 87.88 159 ALA B C 1
ATOM 3054 O O . ALA B 1 159 ? 0.226 -1.354 -5.266 1 87.88 159 ALA B O 1
ATOM 3055 N N . PHE B 1 160 ? -1.634 -2.492 -4.852 1 89.56 160 PHE B N 1
ATOM 3056 C CA . PHE B 1 160 ? -1.207 -2.803 -3.492 1 89.56 160 PHE B CA 1
ATOM 3057 C C . PHE B 1 160 ? -0.842 -4.277 -3.361 1 89.56 160 PHE B C 1
ATOM 3059 O O . PHE B 1 160 ? -0.828 -4.82 -2.258 1 89.56 160 PHE B O 1
ATOM 3066 N N . THR B 1 161 ? -0.648 -4.941 -4.449 1 90.31 161 THR B N 1
ATOM 3067 C CA . THR B 1 161 ? -0.158 -6.312 -4.391 1 90.31 161 THR B CA 1
ATOM 3068 C C . THR B 1 161 ? 1.352 -6.34 -4.164 1 90.31 161 THR B C 1
ATOM 3070 O O . THR B 1 161 ? 2.053 -5.391 -4.516 1 90.31 161 THR B O 1
ATOM 3073 N N . LYS B 1 162 ? 1.817 -7.375 -3.611 1 87.94 162 LYS B N 1
ATOM 3074 C CA . LYS B 1 162 ? 3.252 -7.555 -3.414 1 87.94 162 LYS B CA 1
ATOM 3075 C C . LYS B 1 162 ? 3.986 -7.621 -4.75 1 87.94 162 LYS B C 1
ATOM 3077 O O . LYS B 1 162 ? 5.137 -7.195 -4.852 1 87.94 162 LYS B O 1
ATOM 3082 N N . TRP B 1 163 ? 3.32 -8.133 -5.754 1 87.62 163 TRP B N 1
ATOM 3083 C CA . TRP B 1 163 ? 3.896 -8.195 -7.09 1 87.62 163 TRP B CA 1
ATOM 3084 C C . TRP B 1 163 ? 4.141 -6.797 -7.648 1 87.62 163 TRP B C 1
ATOM 3086 O O . TRP B 1 163 ? 5.227 -6.504 -8.148 1 87.62 163 TRP B O 1
ATOM 3096 N N . SER B 1 164 ? 3.143 -5.977 -7.555 1 86.38 164 SER B N 1
ATOM 3097 C CA . SER B 1 164 ? 3.279 -4.602 -8.023 1 86.38 164 SER B CA 1
ATOM 3098 C C . SER B 1 164 ? 4.371 -3.861 -7.258 1 86.38 164 SER B C 1
ATOM 3100 O O . SER B 1 164 ? 5.152 -3.111 -7.844 1 86.38 164 SER B O 1
ATOM 3102 N N . TRP B 1 165 ? 4.387 -4.074 -5.988 1 87.44 165 TRP B N 1
ATOM 3103 C CA . TRP B 1 165 ? 5.422 -3.471 -5.16 1 87.44 165 TRP B CA 1
ATOM 3104 C C . TRP B 1 165 ? 6.812 -3.873 -5.645 1 87.44 165 TRP B C 1
ATOM 3106 O O . TRP B 1 165 ? 7.668 -3.016 -5.883 1 87.44 165 TRP B O 1
ATOM 3116 N N . GLU B 1 166 ? 7.023 -5.18 -5.785 1 85.25 166 GLU B N 1
ATOM 3117 C CA . GLU B 1 166 ? 8.328 -5.703 -6.184 1 85.25 166 GLU B CA 1
ATOM 3118 C C . GLU B 1 166 ? 8.727 -5.195 -7.566 1 85.25 166 GLU B C 1
ATOM 3120 O O . GLU B 1 166 ? 9.891 -4.887 -7.809 1 85.25 166 GLU B O 1
ATOM 3125 N N . PHE B 1 167 ? 7.805 -5.105 -8.336 1 86.56 167 PHE B N 1
ATOM 3126 C CA . PHE B 1 167 ? 8.055 -4.613 -9.688 1 86.56 167 PHE B CA 1
ATOM 3127 C C . PHE B 1 167 ? 8.516 -3.164 -9.656 1 86.56 167 PHE B C 1
ATOM 3129 O O . PHE B 1 167 ? 9.508 -2.811 -10.297 1 86.56 167 PHE B O 1
ATOM 3136 N N . ASN B 1 168 ? 7.895 -2.359 -8.906 1 86.25 168 ASN B N 1
ATOM 3137 C CA . ASN B 1 168 ? 8.172 -0.927 -8.898 1 86.25 168 ASN B CA 1
ATOM 3138 C C . ASN B 1 168 ? 9.398 -0.594 -8.062 1 86.25 168 ASN B C 1
ATOM 3140 O O . ASN B 1 168 ? 10.172 0.303 -8.414 1 86.25 168 ASN B O 1
ATOM 3144 N N . ILE B 1 169 ? 9.602 -1.305 -7.012 1 84.62 169 ILE B N 1
ATOM 3145 C CA . ILE B 1 169 ? 10.727 -1.017 -6.125 1 84.62 169 ILE B CA 1
ATOM 3146 C C . ILE B 1 169 ? 12.039 -1.285 -6.852 1 84.62 169 ILE B C 1
ATOM 3148 O O . ILE B 1 169 ? 13.07 -0.689 -6.527 1 84.62 169 ILE B O 1
ATOM 3152 N N . GLY B 1 170 ? 11.961 -2.271 -7.781 1 82.69 170 GLY B N 1
ATOM 3153 C CA . GLY B 1 170 ? 13.133 -2.566 -8.586 1 82.69 170 GLY B CA 1
ATOM 3154 C C . GLY B 1 170 ? 13.539 -1.423 -9.492 1 82.69 170 GLY B C 1
ATOM 3155 O O . GLY B 1 170 ? 14.664 -1.389 -9.992 1 82.69 170 GLY B O 1
ATOM 3156 N N . LYS B 1 171 ? 12.688 -0.441 -9.688 1 84.38 171 LYS B N 1
ATOM 3157 C CA . LYS B 1 171 ? 12.93 0.677 -10.594 1 84.38 171 LYS B CA 1
ATOM 3158 C C . LYS B 1 171 ? 13.273 1.946 -9.812 1 84.38 171 LYS B C 1
ATOM 3160 O O . LYS B 1 171 ? 13.516 2.998 -10.414 1 84.38 171 LYS B O 1
ATOM 3165 N N . ILE B 1 172 ? 13.273 1.839 -8.539 1 88.25 172 ILE B N 1
ATOM 3166 C CA . ILE B 1 172 ? 13.516 2.986 -7.668 1 88.25 172 ILE B CA 1
ATOM 3167 C C . ILE B 1 172 ? 14.867 2.83 -6.973 1 88.25 172 ILE B C 1
ATOM 3169 O O . ILE B 1 172 ? 15.359 1.713 -6.805 1 88.25 172 ILE B O 1
ATOM 3173 N N . ASN B 1 173 ? 15.523 3.891 -6.762 1 91.69 173 ASN B N 1
ATOM 3174 C CA . ASN B 1 173 ? 16.781 3.865 -6.027 1 91.69 173 ASN B CA 1
ATOM 3175 C C . ASN B 1 173 ? 16.562 3.664 -4.531 1 91.69 173 ASN B C 1
ATOM 3177 O O . ASN B 1 173 ? 16.047 4.555 -3.852 1 91.69 173 ASN B O 1
ATOM 3181 N N . ASN B 1 174 ? 17.016 2.525 -4.043 1 89 174 ASN B N 1
ATOM 3182 C CA . ASN B 1 174 ? 16.75 2.141 -2.662 1 89 174 ASN B CA 1
ATOM 3183 C C . ASN B 1 174 ? 17.453 3.064 -1.678 1 89 174 ASN B C 1
ATOM 3185 O O . ASN B 1 174 ? 16.953 3.324 -0.585 1 89 174 ASN B O 1
ATOM 3189 N N . ASP B 1 175 ? 18.594 3.58 -2.027 1 92.94 175 ASP B N 1
ATOM 3190 C CA . ASP B 1 175 ? 19.328 4.52 -1.185 1 92.94 175 ASP B CA 1
ATOM 3191 C C . ASP B 1 175 ? 18.547 5.82 -1.003 1 92.94 175 ASP B C 1
ATOM 3193 O O . ASP B 1 175 ? 18.438 6.332 0.113 1 92.94 175 ASP B O 1
ATOM 3197 N N . LYS B 1 176 ? 18.016 6.289 -2.043 1 93.94 176 LYS B N 1
ATOM 3198 C CA . LYS B 1 176 ? 17.203 7.504 -2.004 1 93.94 176 LYS B CA 1
ATOM 3199 C C . LYS B 1 176 ? 15.938 7.293 -1.19 1 93.94 176 LYS B C 1
ATOM 3201 O O . LYS B 1 176 ? 15.539 8.156 -0.406 1 93.94 176 LYS B O 1
ATOM 3206 N N . MET B 1 177 ? 15.367 6.137 -1.407 1 92.88 177 MET B N 1
ATOM 3207 C CA . MET B 1 177 ? 14.172 5.793 -0.638 1 92.88 177 MET B CA 1
ATOM 3208 C C . MET B 1 177 ? 14.484 5.754 0.855 1 92.88 177 MET B C 1
ATOM 3210 O O . MET B 1 177 ? 13.719 6.285 1.664 1 92.88 177 MET B O 1
ATOM 3214 N N . ALA B 1 178 ? 15.539 5.156 1.195 1 92.44 178 ALA B N 1
ATOM 3215 C CA . ALA B 1 178 ? 15.961 5.074 2.592 1 92.44 178 ALA B CA 1
ATOM 3216 C C . ALA B 1 178 ? 16.188 6.465 3.178 1 92.44 178 ALA B C 1
ATOM 3218 O O . ALA B 1 178 ? 15.852 6.719 4.336 1 92.44 178 ALA B O 1
ATOM 3219 N N . TYR B 1 179 ? 16.719 7.332 2.439 1 95 179 TYR B N 1
ATOM 3220 C CA . TYR B 1 179 ? 16.953 8.695 2.887 1 95 179 TYR B CA 1
ATOM 3221 C C . TYR B 1 179 ? 15.641 9.398 3.227 1 95 179 TYR B C 1
ATOM 3223 O O . TYR B 1 179 ? 15.531 10.055 4.266 1 95 179 TYR B O 1
ATOM 3231 N N . ILE B 1 180 ? 14.688 9.273 2.322 1 95.12 180 ILE B N 1
ATOM 3232 C CA . ILE B 1 180 ? 13.383 9.891 2.555 1 95.12 180 ILE B CA 1
ATOM 3233 C C . ILE B 1 180 ? 12.82 9.414 3.889 1 95.12 180 ILE B C 1
ATOM 3235 O O . ILE B 1 180 ? 12.375 10.227 4.707 1 95.12 180 ILE B O 1
ATOM 3239 N N . ILE B 1 181 ? 12.844 8.141 4.129 1 93.56 181 ILE B N 1
ATOM 3240 C CA . ILE B 1 181 ? 12.281 7.566 5.344 1 93.56 181 ILE B CA 1
ATOM 3241 C C . ILE B 1 181 ? 13.078 8.047 6.555 1 93.56 181 ILE B C 1
ATOM 3243 O O . ILE B 1 181 ? 12.5 8.344 7.605 1 93.56 181 ILE B O 1
ATOM 3247 N N . GLN B 1 182 ? 14.352 8.117 6.43 1 92.88 182 GLN B N 1
ATOM 3248 C CA . GLN B 1 182 ? 15.188 8.625 7.508 1 92.88 182 GLN B CA 1
ATOM 3249 C C . GLN B 1 182 ? 14.789 10.055 7.891 1 92.88 182 GLN B C 1
ATOM 3251 O O . GLN B 1 182 ? 14.617 10.359 9.07 1 92.88 182 GLN B O 1
ATOM 3256 N N . VAL B 1 183 ? 14.648 10.844 6.93 1 94.38 183 VAL B N 1
ATOM 3257 C CA . VAL B 1 183 ? 14.281 12.242 7.152 1 94.38 183 VAL B CA 1
ATOM 3258 C C . VAL B 1 183 ? 12.906 12.312 7.809 1 94.38 183 VAL B C 1
ATOM 3260 O O . VAL B 1 183 ? 12.711 13.039 8.789 1 94.38 183 VAL B O 1
ATOM 3263 N N . LEU B 1 184 ? 11.953 11.57 7.352 1 93.62 184 LEU B N 1
ATOM 3264 C CA . LEU B 1 184 ? 10.578 11.602 7.848 1 93.62 184 LEU B CA 1
ATOM 3265 C C . LEU B 1 184 ? 10.516 11.109 9.289 1 93.62 184 LEU B C 1
ATOM 3267 O O . LEU B 1 184 ? 9.648 11.531 10.055 1 93.62 184 LEU B O 1
ATOM 3271 N N . ASN B 1 185 ? 11.438 10.32 9.633 1 91.62 185 ASN B N 1
ATOM 3272 C CA . ASN B 1 185 ? 11.422 9.758 10.984 1 91.62 185 ASN B CA 1
ATOM 3273 C C . ASN B 1 185 ? 12.32 10.547 11.93 1 91.62 185 ASN B C 1
ATOM 3275 O O . ASN B 1 185 ? 12.289 10.328 13.141 1 91.62 185 ASN B O 1
ATOM 3279 N N . SER B 1 186 ? 13.07 11.398 11.406 1 90.94 186 SER B N 1
ATOM 3280 C CA . SER B 1 186 ? 14.047 12.117 12.219 1 90.94 186 SER B CA 1
ATOM 3281 C C . SER B 1 186 ? 13.391 13.203 13.055 1 90.94 186 SER B C 1
ATOM 3283 O O . SER B 1 186 ? 12.453 13.859 12.602 1 90.94 186 SER B O 1
ATOM 3285 N N . THR B 1 187 ? 13.906 13.352 14.203 1 87.06 187 THR B N 1
ATOM 3286 C CA . THR B 1 187 ? 13.492 14.461 15.062 1 87.06 187 THR B CA 1
ATOM 3287 C C . THR B 1 187 ? 14.578 15.523 15.133 1 87.06 187 THR B C 1
ATOM 3289 O O . THR B 1 187 ? 14.43 16.531 15.836 1 87.06 187 THR B O 1
ATOM 3292 N N . GLU B 1 188 ? 15.688 15.32 14.422 1 87.94 188 GLU B N 1
ATOM 3293 C CA . GLU B 1 188 ? 16.797 16.266 14.414 1 87.94 188 GLU B CA 1
ATOM 3294 C C . GLU B 1 188 ? 16.438 17.547 13.672 1 87.94 188 GLU B C 1
ATOM 3296 O O . GLU B 1 188 ? 15.836 17.5 12.594 1 87.94 188 GLU B O 1
ATOM 3301 N N . ALA B 1 189 ? 16.891 18.656 14.172 1 86.06 189 ALA B N 1
ATOM 3302 C CA . ALA B 1 189 ? 16.578 19.969 13.617 1 86.06 189 ALA B CA 1
ATOM 3303 C C . ALA B 1 189 ? 17.156 20.125 12.211 1 86.06 189 ALA B C 1
ATOM 3305 O O . ALA B 1 189 ? 16.562 20.812 11.367 1 86.06 189 ALA B O 1
ATOM 3306 N N . GLY B 1 190 ? 18.25 19.453 11.945 1 87.44 190 GLY B N 1
ATOM 3307 C CA . GLY B 1 190 ? 18.922 19.562 10.656 1 87.44 190 GLY B CA 1
ATOM 3308 C C . GLY B 1 190 ? 18.094 19 9.508 1 87.44 190 GLY B C 1
ATOM 3309 O O . GLY B 1 190 ? 18.297 19.359 8.352 1 87.44 190 GLY B O 1
ATOM 3310 N N . TYR B 1 191 ? 17.109 18.203 9.898 1 91.25 191 TYR B N 1
ATOM 3311 C CA . TYR B 1 191 ? 16.297 17.547 8.867 1 91.25 191 TYR B CA 1
ATOM 3312 C C . TYR B 1 191 ? 14.938 18.219 8.742 1 91.25 191 TYR B C 1
ATOM 3314 O O . TYR B 1 191 ? 14.133 17.859 7.879 1 91.25 191 TYR B O 1
ATOM 3322 N N . LEU B 1 192 ? 14.648 19.203 9.531 1 92.38 192 LEU B N 1
ATOM 3323 C CA . LEU B 1 192 ? 13.305 19.75 9.602 1 92.38 192 LEU B CA 1
ATOM 3324 C C . LEU B 1 192 ? 12.898 20.375 8.266 1 92.38 192 LEU B C 1
ATOM 3326 O O . LEU B 1 192 ? 11.773 20.172 7.805 1 92.38 192 LEU B O 1
ATOM 3330 N N . ASP B 1 193 ? 13.805 21.078 7.621 1 91.62 193 ASP B N 1
ATOM 3331 C CA . ASP B 1 193 ? 13.484 21.703 6.348 1 91.62 193 ASP B CA 1
ATOM 3332 C C . ASP B 1 193 ? 13.148 20.656 5.285 1 91.62 193 ASP B C 1
ATOM 3334 O O . ASP B 1 193 ? 12.164 20.797 4.555 1 91.62 193 ASP B O 1
ATOM 3338 N N . ASP B 1 194 ? 13.938 19.688 5.234 1 92.94 194 ASP B N 1
ATOM 3339 C CA . ASP B 1 194 ? 13.695 18.609 4.277 1 92.94 194 ASP B CA 1
ATOM 3340 C C . ASP B 1 194 ? 12.383 17.891 4.574 1 92.94 194 ASP B C 1
ATOM 3342 O O . ASP B 1 194 ? 11.602 17.609 3.664 1 92.94 194 ASP B O 1
ATOM 3346 N N . LYS B 1 195 ? 12.188 17.625 5.852 1 93.81 195 LYS B N 1
ATOM 3347 C CA . LYS B 1 195 ? 10.961 16.969 6.281 1 93.81 195 LYS B CA 1
ATOM 3348 C C . LYS B 1 195 ? 9.727 17.734 5.824 1 93.81 195 LYS B C 1
ATOM 3350 O O . LYS B 1 195 ? 8.789 17.156 5.277 1 93.81 195 LYS B O 1
ATOM 3355 N N . VAL B 1 196 ? 9.805 18.969 5.996 1 93.75 196 VAL B N 1
ATOM 3356 C CA . VAL B 1 196 ? 8.688 19.828 5.594 1 93.75 196 VAL B CA 1
ATOM 3357 C C . VAL B 1 196 ? 8.508 19.766 4.082 1 93.75 196 VAL B C 1
ATOM 3359 O O . VAL B 1 196 ? 7.383 19.656 3.586 1 93.75 196 VAL B O 1
ATOM 3362 N N . SER B 1 197 ? 9.578 19.844 3.402 1 94.25 197 SER B N 1
ATOM 3363 C CA . SER B 1 197 ? 9.516 19.781 1.946 1 94.25 197 SER B CA 1
ATOM 3364 C C . SER B 1 197 ? 8.875 18.484 1.474 1 94.25 197 SER B C 1
ATOM 3366 O O . SER B 1 197 ? 8.031 18.5 0.571 1 94.25 197 SER B O 1
ATOM 3368 N N . PHE B 1 198 ? 9.289 17.422 2.104 1 94.5 198 PHE B N 1
ATOM 3369 C CA . PHE B 1 198 ? 8.711 16.125 1.746 1 94.5 198 PHE B CA 1
ATOM 3370 C C . PHE B 1 198 ? 7.219 16.094 2.047 1 94.5 198 PHE B C 1
ATOM 3372 O O . PHE B 1 198 ? 6.418 15.672 1.209 1 94.5 198 PHE B O 1
ATOM 3379 N N . LEU B 1 199 ? 6.863 16.547 3.217 1 92.88 199 LEU B N 1
ATOM 3380 C CA . LEU B 1 199 ? 5.465 16.531 3.635 1 92.88 199 LEU B CA 1
ATOM 3381 C C . LEU B 1 199 ? 4.609 17.391 2.713 1 92.88 199 LEU B C 1
ATOM 3383 O O . LEU B 1 199 ? 3.492 17.016 2.357 1 92.88 199 LEU B O 1
ATOM 3387 N N . LYS B 1 200 ? 5.133 18.5 2.352 1 91.06 200 LYS B N 1
ATOM 3388 C CA . LYS B 1 200 ? 4.402 19.359 1.421 1 91.06 200 LYS B CA 1
ATOM 3389 C C . LYS B 1 200 ? 4.234 18.688 0.064 1 91.06 200 LYS B C 1
ATOM 3391 O O . LYS B 1 200 ? 3.195 18.828 -0.582 1 91.06 200 LYS B O 1
ATOM 3396 N N . TYR B 1 201 ? 5.215 18.031 -0.345 1 92.75 201 TYR B N 1
ATOM 3397 C CA . TYR B 1 201 ? 5.105 17.266 -1.584 1 92.75 201 TYR B CA 1
ATOM 3398 C C . TYR B 1 201 ? 3.967 16.25 -1.505 1 92.75 201 TYR B C 1
ATOM 3400 O O . TYR B 1 201 ? 3.113 16.203 -2.393 1 92.75 201 TYR B O 1
ATOM 3408 N N . PHE B 1 202 ? 3.959 15.453 -0.458 1 92.56 202 PHE B N 1
ATOM 3409 C CA . PHE B 1 202 ? 2.939 14.43 -0.287 1 92.56 202 PHE B CA 1
ATOM 3410 C C . PHE B 1 202 ? 1.551 15.047 -0.212 1 92.56 202 PHE B C 1
ATOM 3412 O O . PHE B 1 202 ? 0.597 14.531 -0.793 1 92.56 202 PHE B O 1
ATOM 3419 N N . ALA B 1 203 ? 1.475 16.156 0.49 1 88.31 203 ALA B N 1
ATOM 3420 C CA . ALA B 1 203 ? 0.189 16.828 0.633 1 88.31 203 ALA B CA 1
ATOM 3421 C C . ALA B 1 203 ? -0.328 17.312 -0.718 1 88.31 203 ALA B C 1
ATOM 3423 O O . ALA B 1 203 ? -1.53 17.266 -0.984 1 88.31 203 ALA B O 1
ATOM 3424 N N . LYS B 1 204 ? 0.538 17.781 -1.487 1 88.69 204 LYS B N 1
ATOM 3425 C CA . LYS B 1 204 ? 0.18 18.266 -2.818 1 88.69 204 LYS B CA 1
ATOM 3426 C C . LYS B 1 204 ? -0.321 17.125 -3.701 1 88.69 204 LYS B C 1
ATOM 3428 O O . LYS B 1 204 ? -1.142 17.344 -4.594 1 88.69 204 LYS B O 1
ATOM 3433 N N . HIS B 1 205 ? 0.117 15.977 -3.453 1 85.69 205 HIS B N 1
ATOM 3434 C CA . HIS B 1 205 ? -0.222 14.828 -4.289 1 85.69 205 HIS B CA 1
ATOM 3435 C C . HIS B 1 205 ? -1.178 13.883 -3.568 1 85.69 205 HIS B C 1
ATOM 3437 O O . HIS B 1 205 ? -1.246 12.695 -3.893 1 85.69 205 HIS B O 1
ATOM 3443 N N . LYS B 1 206 ? -1.802 14.359 -2.572 1 83.5 206 LYS B N 1
ATOM 3444 C CA . LYS B 1 206 ? -2.676 13.523 -1.751 1 83.5 206 LYS B CA 1
ATOM 3445 C C . LYS B 1 206 ? -3.838 12.969 -2.57 1 83.5 206 LYS B C 1
ATOM 3447 O O . LYS B 1 206 ? -4.426 11.945 -2.217 1 83.5 206 LYS B O 1
ATOM 3452 N N . ASP B 1 207 ? -4.203 13.719 -3.684 1 78.88 207 ASP B N 1
ATOM 3453 C CA . ASP B 1 207 ? -5.316 13.305 -4.531 1 78.88 207 ASP B CA 1
ATOM 3454 C C . ASP B 1 207 ? -4.816 12.555 -5.762 1 78.88 207 ASP B C 1
ATOM 3456 O O . ASP B 1 207 ? -5.434 12.617 -6.828 1 78.88 207 ASP B O 1
ATOM 3460 N N . MET B 1 208 ? -3.693 11.93 -5.492 1 74.88 208 MET B N 1
ATOM 3461 C CA . MET B 1 208 ? -3.139 11.141 -6.59 1 74.88 208 MET B CA 1
ATOM 3462 C C . MET B 1 208 ? -4.082 10.016 -6.984 1 74.88 208 MET B C 1
ATOM 3464 O O . MET B 1 208 ? -4.457 9.188 -6.145 1 74.88 208 MET B O 1
ATOM 3468 N N . HIS B 1 209 ? -4.547 10.078 -8.242 1 77.19 209 HIS B N 1
ATOM 3469 C CA . HIS B 1 209 ? -5.402 9.023 -8.766 1 77.19 209 HIS B CA 1
ATOM 3470 C C . HIS B 1 209 ? -4.59 7.789 -9.133 1 77.19 209 HIS B C 1
ATOM 3472 O O . HIS B 1 209 ? -3.693 7.855 -9.977 1 77.19 209 HIS B O 1
ATOM 3478 N N . LEU B 1 210 ? -4.77 6.82 -8.359 1 74 210 LEU B N 1
ATOM 3479 C CA . LEU B 1 210 ? -4.117 5.559 -8.688 1 74 210 LEU B CA 1
ATOM 3480 C C . LEU B 1 210 ? -4.832 4.863 -9.844 1 74 210 LEU B C 1
ATOM 3482 O O . LEU B 1 210 ? -4.297 3.922 -10.43 1 74 210 LEU B O 1
ATOM 3486 N N . LEU B 1 211 ? -6.062 5.328 -10.18 1 68.69 211 LEU B N 1
ATOM 3487 C CA . LEU B 1 211 ? -6.891 4.734 -11.227 1 68.69 211 LEU B CA 1
ATOM 3488 C C . LEU B 1 211 ? -6.887 5.598 -12.484 1 68.69 211 LEU B C 1
ATOM 3490 O O . LEU B 1 211 ? -6.805 6.828 -12.391 1 68.69 211 LEU B O 1
ATOM 3494 N N . ASP B 1 212 ? -6.066 5.414 -13.516 1 57.19 212 ASP B N 1
ATOM 3495 C CA . ASP B 1 212 ? -6.18 6.188 -14.75 1 57.19 212 ASP B CA 1
ATOM 3496 C C . ASP B 1 212 ? -7.633 6.566 -15.031 1 57.19 212 ASP B C 1
ATOM 3498 O O . ASP B 1 212 ? -8.539 5.762 -14.812 1 57.19 212 ASP B O 1
ATOM 3502 N N . GLU B 1 213 ? -8.016 8.008 -15 1 45.34 213 GLU B N 1
ATOM 3503 C CA . GLU B 1 213 ? -9.234 8.273 -15.758 1 45.34 213 GLU B CA 1
ATOM 3504 C C . GLU B 1 213 ? -9.156 7.668 -17.156 1 45.34 213 GLU B C 1
ATOM 3506 O O . GLU B 1 213 ? -8.07 7.555 -17.734 1 45.34 213 GLU B O 1
#

Secondary structure (DSSP, 8-state):
---HHHHHHHHHHHHHTS---HHHHHHHHHHHHHHHHHHHTTT--S-HHHHHHHHHHTTS-HHHHHHHH---HHHHHHHHHHHHHHHHHHH-TTHHHHHHHS-HHHHHHHHHHHHHHHTT-SSGGGTB-HHHHHHHTTS---S---GGG-HHHHHHHHTTBHHHHHHHHTTS-HHHHHHHHHHHH---GGGHHHHHHHHHHHHHTTT--SS--/---HHHHHHHHHHHHHTS---HHHHHHHHHHHHHHHHHHHTTT--S-HHHHHHHHHHTTS-HHHHHHHH---HHHHHHHHHHHHHHHHHHH-TTHHHHHHHS-HHHHHHHHHHHHHHHTT-SSGGGTB-HHHHHHHTTS---S---GGG-HHHHHHHHTTBHHHHHHHHTTS-HHHHHHHHHHHH---GGGHHHHHHHHHHHHHTTT--SS--

Nearest PDB structures (foldseek):
  8z6g-assembly3_F  TM=5.239E-01  e=4.015E+00  Pseudomonas aeruginosa
  9g3y-assembly1_K  TM=3.619E-01  e=1.626E+00  Sus scrofa
  8z6g-assembly1_B  TM=5.261E-01  e=6.974E+00  Pseudomonas aeruginosa
  7vtb-assembly1_A  TM=3.224E-01  e=6.633E+00  Talaromyces verruculosus
  8z6g-assembly3_F  TM=5.239E-01  e=4.015E+00  Pseudomonas aeruginosa

Foldseek 3Di:
DDFPLVLLVVLVVVLVPDDPDPLSVLLVLLSVLVVLLLLLCPLPDDDPVVVVLCNPPVNHDLVVSCVVPVHDSVVSVVSRRVSRVSSCVQLHDCLSVCSRPNDSVSSNVSSVSSNCSSVVPPDPVRWFPDVVVVVVVVDDDDDDDDPVVCVQVVLVRVCGTNVVVVVVVVVDDVVVVVVLVCLCPDPDPVSVVVNVVVVVVCVVCVVPDSGDD/DDFPLVLLVVLVVVLVPDDPDPLSVLLVLLSVLVVLLLLLCPLPDDDPVVVVLCNPPVNHDLVVSCVVPVHDSVVSVVSRRVSRVSSCVQLHDCLSVCSRPNDSVSSNVSSVSSNCSSVVPPDPVRWFPDVVVVVVVVDDDDDDDDPVVCVQVVLVRVCGTNVVVVVVVVVDDVVVVVVLVCLCPDPDPVSVVVNVVVVVVCVVCVVPDSGDD

Sequence (426 aa):
MKTIFRELDDAFKVLLRMDESDDTKIRYKALIELQKYIDGFSWYTGSAKIRDEIEKYYKLPISHWACKTGRSPKNCNLILKRSSDTIRECIGYDKVDKILNGTLSDVKHVGNSLVVASLYARFASEFIIEDALRRTCRYQCSNEYDISELQVELKFLSAFTKWSWEFNIGKINNDKMAYIIQVLNSTEAGYLDDKVSFLKYFAKHKDMHLLDEMKTIFRELDDAFKVLLRMDESDDTKIRYKALIELQKYIDGFSWYTGSAKIRDEIEKYYKLPISHWACKTGRSPKNCNLILKRSSDTIRECIGYDKVDKILNGTLSDVKHVGNSLVVASLYARFASEFIIEDALRRTCRYQCSNEYDISELQVELKFLSAFTKWSWEFNIGKINNDKMAYIIQVLNSTEAGYLDDKVSFLKYFAKHKDMHLLDE